Protein AF-A0A133ZJ69-F1 (afdb_monomer_lite)

Foldseek 3Di:
DDPVLLVVLLVVCVVQPDPVLEDAPVRCVVVVFAAEEEFEDSVCCCCRPVVAVSCCCAVFVFHYHYDSDPDVPPVCLVVRLLSRLQDLSHQAYEYADELVLLQALSSLLSLLSQQACNSCVNVDPQVCPPCSGHFYHYADAYPVPPDPPPCLDQAANCQLPDPDDPSSVVSNVSSVVSQVRCCVVVLDPCVLQPPVCPPDPDPPGHNDGSNSSNRSVVSNVVSSVDDPDHDDDPVVNVVSSVVCCVRRNSSSGDDNPPPPPDDDDDDDDDDDDDDDDDDDDDDDDDDDDDDDDDDDDDDDDPDAWWWKAALNDIDTGNDLLVLQVVLQVSLCVVPVCLLVLLVQQVQKDFPVVWPPACPCPIVVNQRVPWDWDQRPNTIMIGGDNGDSLSSLVSSCSSCVSSVHQQQSMGIQNHGSVPDDPVCVVVRSVVDPPPPDD

Radius of gyration: 27.36 Å; chains: 1; bounding box: 77×49×80 Å

InterPro domains:
  IPR000157 Toll/interleukin-1 receptor homology (TIR) domain [PF13676] (36-116)
  IPR000157 Toll/interleukin-1 receptor homology (TIR) domain [PS50104] (32-186)
  IPR035897 Toll/interleukin-1 receptor homology (TIR) domain superfamily [G3DSA:3.40.50.10140] (2-158)
  IPR035897 Toll/interleukin-1 receptor homology (TIR) domain superfamily [SSF52200] (32-115)

Sequence (437 aa):
MTDEQKIERRKWLDENFKDNMICNNKKSKEDGTHYVFISYKSDDWEKALKDIVYPLVKDYGLNVYFDREFEDRNDNWVNQFTDNMNEPLCKGVVAFYSKKYTKSYATVMELMYSQTEEASCTYRDDSDKNLNGLPVVFINWDDGSKNVKDYDGKNDTGLGKAYGNGNSAIEKKCFEEYFDQLVERGILKKNIWNNKNNESIPSNKPLLDVAHCKEIANSIKQYKQVNDKEYDGERTLKYIRNSIEDAFGPSVFSQVEEKKTGTGVDTNNTKTTIIKEENNIAQSGVEKIEGMSTKNIEAQNNNQGYTYTIFGKEYNTAVQADFMYDAFEALTNKNPEYARMSTAAKCVSKADDVTDANTKNAKPSYFRACKSFNINGEEYLVGTSYSIYSKLVEIRNMFKACNEDANEFKVNGELLGNINSANWESIINKKFSRNKI

Organism: NCBI:txid467210

Secondary structure (DSSP, 8-state):
--HHHHHHHHHHHHHH--GGGB--HHHHHHH---EEEEE--GGGHIIIIIIIIHHHHHHH-B-EE-----SS--TTHHHHHHHHHHSTTEEEEEEEE-TTGGG-HHHHHHHHHHTSTTTTTT---TT-TT--SS-EEEEE-----SSS----S--B--TT---SSSHHHHHHHHHHHHHHHHHHTTSS-TTSS-----S---TTS-SSBHHHHHHHHHHHHHHTT---PBP-SHHHHHHHHHHHHHHH-GGGBPPP------------------------------------------S------EEEEETTEEEEES-TTHHHHHHHHHHHHH-TTHHHHHTTSTTEEEGGG-BSTTSTT-BSGGGGSEEEEEETTEEEEEE--S-HHHHHHHHHHHHHHTT--GGGEEETTEEGGG--TTTHHHHHT--------

pLDDT: mean 73.3, std 22.45, range [20.11, 98.19]

Structure (mmCIF, N/CA/C/O backbone):
data_AF-A0A133ZJ69-F1
#
_entry.id   AF-A0A133ZJ69-F1
#
loop_
_atom_site.group_PDB
_atom_site.id
_atom_site.type_symbol
_atom_site.label_atom_id
_atom_site.label_alt_id
_atom_site.label_comp_id
_atom_site.label_asym_id
_atom_site.label_entity_id
_atom_site.label_seq_id
_atom_site.pdbx_PDB_ins_code
_atom_site.Cartn_x
_atom_site.Cartn_y
_atom_site.Cartn_z
_atom_site.occupancy
_atom_site.B_iso_or_equiv
_atom_site.auth_seq_id
_atom_site.auth_comp_id
_atom_site.auth_asym_id
_atom_site.auth_atom_id
_atom_site.pdbx_PDB_model_num
ATOM 1 N N . MET A 1 1 ? 6.340 -1.333 -25.699 1.00 71.31 1 MET A N 1
ATOM 2 C CA . MET A 1 1 ? 5.074 -0.885 -26.300 1.00 71.31 1 MET A CA 1
ATOM 3 C C . MET A 1 1 ? 5.425 -0.048 -27.511 1.00 71.31 1 MET A C 1
ATOM 5 O O . MET A 1 1 ? 6.315 0.789 -27.394 1.00 71.31 1 MET A O 1
ATOM 9 N N . THR A 1 2 ? 4.814 -0.316 -28.660 1.00 80.31 2 THR A N 1
ATOM 10 C CA . THR A 1 2 ? 5.008 0.485 -29.880 1.00 80.31 2 THR A CA 1
ATOM 11 C C . THR A 1 2 ? 4.243 1.809 -29.786 1.00 80.31 2 THR A C 1
ATOM 13 O O . THR A 1 2 ? 3.349 1.950 -28.949 1.00 80.31 2 THR A O 1
ATOM 16 N N . ASP A 1 3 ? 4.562 2.785 -30.638 1.00 81.81 3 ASP A N 1
ATOM 17 C CA . ASP A 1 3 ? 3.831 4.062 -30.659 1.00 81.81 3 ASP A CA 1
ATOM 18 C C . ASP A 1 3 ? 2.366 3.883 -31.079 1.00 81.81 3 ASP A C 1
ATOM 20 O O . ASP A 1 3 ? 1.476 4.524 -30.525 1.00 81.81 3 ASP A O 1
ATOM 24 N N . GLU A 1 4 ? 2.092 2.930 -31.972 1.00 84.38 4 GLU A N 1
ATOM 25 C CA . GLU A 1 4 ? 0.731 2.523 -32.343 1.00 84.38 4 GLU A CA 1
ATOM 26 C C . GLU A 1 4 ? -0.055 2.019 -31.124 1.00 84.38 4 GLU A C 1
ATOM 28 O O . GLU A 1 4 ? -1.163 2.489 -30.865 1.00 84.38 4 GLU A O 1
ATOM 33 N N . GLN A 1 5 ? 0.551 1.144 -30.312 1.00 83.75 5 GLN A N 1
ATOM 34 C CA . GLN A 1 5 ? -0.062 0.642 -29.079 1.00 83.75 5 GLN A CA 1
ATOM 35 C C . GLN A 1 5 ? -0.291 1.758 -28.046 1.00 83.75 5 GLN A C 1
ATOM 37 O O . GLN A 1 5 ? -1.293 1.732 -27.333 1.00 83.75 5 GLN A O 1
ATOM 42 N N . LYS A 1 6 ? 0.604 2.757 -27.956 1.00 83.19 6 LYS A N 1
ATOM 43 C CA . LYS A 1 6 ? 0.403 3.932 -27.084 1.00 83.19 6 LYS A CA 1
ATOM 44 C C . LYS A 1 6 ? -0.816 4.750 -27.518 1.00 83.19 6 LYS A C 1
ATOM 46 O O . LYS A 1 6 ? -1.600 5.163 -26.664 1.00 83.19 6 LYS A O 1
ATOM 51 N N . ILE A 1 7 ? -0.967 4.987 -28.823 1.00 86.81 7 ILE A N 1
ATOM 52 C CA . ILE A 1 7 ? -2.089 5.747 -29.394 1.00 86.81 7 ILE A CA 1
ATOM 53 C C . ILE A 1 7 ? -3.406 5.002 -29.167 1.00 86.81 7 ILE A C 1
ATOM 55 O O . ILE A 1 7 ? -4.369 5.600 -28.687 1.00 86.81 7 ILE A O 1
ATOM 59 N N . GLU A 1 8 ? -3.441 3.703 -29.470 1.00 89.19 8 GLU A N 1
ATOM 60 C CA . GLU A 1 8 ? -4.621 2.857 -29.270 1.00 89.19 8 GLU A CA 1
ATOM 61 C C . GLU A 1 8 ? -5.064 2.856 -27.808 1.00 89.19 8 GLU A C 1
ATOM 63 O O . GLU A 1 8 ? -6.226 3.130 -27.503 1.00 89.19 8 GLU A O 1
ATOM 68 N N . ARG A 1 9 ? -4.118 2.629 -26.896 1.00 86.75 9 ARG A N 1
ATOM 69 C CA . ARG A 1 9 ? -4.362 2.668 -25.459 1.00 86.75 9 ARG A CA 1
ATOM 70 C C . ARG A 1 9 ? -4.926 4.006 -25.002 1.00 86.75 9 ARG A C 1
ATOM 72 O O . ARG A 1 9 ? -5.900 4.020 -24.255 1.00 86.75 9 ARG A O 1
ATOM 79 N N . ARG A 1 10 ? -4.326 5.126 -25.427 1.00 86.50 10 ARG A N 1
ATOM 80 C CA . ARG A 1 10 ? -4.781 6.475 -25.052 1.00 86.50 10 ARG A CA 1
ATOM 81 C C . ARG A 1 10 ? -6.219 6.701 -25.510 1.00 86.50 10 ARG A C 1
ATOM 83 O O . ARG A 1 10 ? -7.066 7.048 -24.696 1.00 86.50 10 ARG A O 1
ATOM 90 N N . LYS A 1 11 ? -6.504 6.397 -26.779 1.00 88.75 11 LYS A N 1
ATOM 91 C CA . LYS A 1 11 ? -7.851 6.498 -27.346 1.00 88.75 11 LYS A CA 1
ATOM 92 C C . LYS A 1 11 ? -8.859 5.648 -26.567 1.00 88.75 11 LYS A C 1
ATOM 94 O O . LYS A 1 11 ? -9.922 6.140 -26.207 1.00 88.75 11 LYS A O 1
ATOM 99 N N . TRP A 1 12 ? -8.515 4.396 -26.269 1.00 91.38 12 TRP A N 1
ATOM 100 C CA . TRP A 1 12 ? -9.399 3.507 -25.520 1.00 91.38 12 TRP A CA 1
ATOM 101 C C . TRP A 1 12 ? -9.659 4.021 -24.095 1.00 91.38 12 TRP A C 1
ATOM 103 O O . TRP A 1 12 ? -10.801 3.990 -23.637 1.00 91.38 12 TRP A O 1
ATOM 113 N N . LEU A 1 13 ? -8.635 4.535 -23.402 1.00 88.06 13 LEU A N 1
ATOM 114 C CA . LEU A 1 13 ? -8.793 5.136 -22.074 1.00 88.06 13 LEU A CA 1
ATOM 115 C C . LEU A 1 13 ? -9.716 6.356 -22.109 1.00 88.06 13 LEU A C 1
ATOM 117 O O . LEU A 1 13 ? -10.605 6.443 -21.271 1.00 88.06 13 LEU A O 1
ATOM 121 N N . ASP A 1 14 ? -9.559 7.249 -23.084 1.00 85.81 14 ASP A N 1
ATOM 122 C CA . ASP A 1 14 ? -10.390 8.454 -23.201 1.00 85.81 14 ASP A CA 1
ATOM 123 C C . ASP A 1 14 ? -11.859 8.129 -23.523 1.00 85.81 14 ASP A C 1
ATOM 125 O O . ASP A 1 14 ? -12.771 8.815 -23.062 1.00 85.81 14 ASP A O 1
ATOM 129 N N . GLU A 1 15 ? -12.108 7.048 -24.267 1.00 89.06 15 GLU A N 1
ATOM 130 C CA . GLU A 1 15 ? -13.459 6.575 -24.590 1.00 89.06 15 GLU A CA 1
ATOM 131 C C . GLU A 1 15 ? -14.155 5.868 -23.410 1.00 89.06 15 GLU A C 1
ATOM 133 O O . GLU A 1 15 ? -15.383 5.920 -23.302 1.00 89.06 15 GLU A O 1
ATOM 138 N N . ASN A 1 16 ? -13.399 5.197 -22.531 1.00 87.81 16 ASN A N 1
ATOM 139 C CA . ASN A 1 16 ? -13.960 4.289 -21.520 1.00 87.81 16 ASN A CA 1
ATOM 140 C C . ASN A 1 16 ? -13.832 4.806 -20.080 1.00 87.81 16 ASN A C 1
ATOM 142 O O . ASN A 1 16 ? -14.749 4.602 -19.282 1.00 87.81 16 ASN A O 1
ATOM 146 N N . PHE A 1 17 ? -12.742 5.491 -19.739 1.00 83.38 17 PHE A N 1
ATOM 147 C CA . PHE A 1 17 ? -12.509 6.075 -18.421 1.00 83.38 17 PHE A CA 1
ATOM 148 C C . PHE A 1 17 ? -12.761 7.579 -18.445 1.00 83.38 17 PHE A C 1
ATOM 150 O O . PHE A 1 17 ? -11.924 8.378 -18.864 1.00 83.38 17 PHE A O 1
ATOM 157 N N . LYS A 1 18 ? -13.920 7.974 -17.920 1.00 80.00 18 LYS A N 1
ATOM 158 C CA . LYS A 1 18 ? -14.197 9.382 -17.632 1.00 80.00 18 LYS A CA 1
ATOM 159 C C . LYS A 1 18 ? -13.309 9.857 -16.482 1.00 80.00 18 LYS A C 1
ATOM 161 O O . LYS A 1 18 ? -12.987 9.079 -15.586 1.00 80.00 18 LYS A O 1
ATOM 166 N N . ASP A 1 19 ? -12.985 11.145 -16.444 1.00 71.06 19 ASP A N 1
ATOM 167 C CA . ASP A 1 19 ? -12.109 11.710 -15.403 1.00 71.06 19 ASP A CA 1
ATOM 168 C C . ASP A 1 19 ? -12.667 11.520 -13.984 1.00 71.06 19 ASP A C 1
ATOM 170 O O . ASP A 1 19 ? -11.925 11.363 -13.018 1.00 71.06 19 ASP A O 1
ATOM 174 N N . ASN A 1 20 ? -13.992 11.440 -13.843 1.00 69.19 20 ASN A N 1
ATOM 175 C CA . ASN A 1 20 ? -14.638 11.143 -12.569 1.00 69.19 20 ASN A CA 1
ATOM 176 C C . ASN A 1 20 ? -14.576 9.656 -12.160 1.00 69.19 20 ASN A C 1
ATOM 178 O O . ASN A 1 20 ? -14.962 9.345 -11.038 1.00 69.19 20 ASN A O 1
ATOM 182 N N . MET A 1 21 ? -14.074 8.753 -13.005 1.00 77.31 21 MET A N 1
ATOM 183 C CA . MET A 1 21 ? -13.880 7.327 -12.694 1.00 77.31 21 MET A CA 1
ATOM 184 C C . MET A 1 21 ? -12.461 7.011 -12.211 1.00 77.31 21 MET A C 1
ATOM 186 O O . MET A 1 21 ? -12.220 5.927 -11.689 1.00 77.31 21 MET A O 1
ATOM 190 N N . ILE A 1 22 ? -11.525 7.950 -12.375 1.00 80.31 22 ILE A N 1
ATOM 191 C CA . ILE A 1 22 ? -10.143 7.812 -11.919 1.00 80.31 22 ILE A CA 1
ATOM 192 C C . ILE A 1 22 ? -9.955 8.741 -10.718 1.00 80.31 22 ILE A C 1
ATOM 194 O O . ILE A 1 22 ? -10.280 9.930 -10.756 1.00 80.31 22 ILE A O 1
ATOM 198 N N . CYS A 1 23 ? -9.511 8.174 -9.607 1.00 78.19 23 CYS A N 1
ATOM 199 C CA . CYS A 1 23 ? -9.094 8.905 -8.423 1.00 78.19 23 CYS A CA 1
ATOM 200 C C . CYS A 1 23 ? -7.720 9.516 -8.668 1.00 78.19 23 CYS A C 1
ATOM 202 O O . CYS A 1 23 ? -6.916 8.973 -9.415 1.00 78.19 23 CYS A O 1
ATOM 204 N N . ASN A 1 24 ? -7.451 10.646 -8.031 1.00 72.44 24 ASN A N 1
ATOM 205 C CA . ASN A 1 24 ? -6.123 11.229 -7.911 1.00 72.44 24 ASN A CA 1
ATOM 206 C C . ASN A 1 24 ? -6.068 11.997 -6.595 1.00 72.44 24 ASN A C 1
ATOM 208 O O . ASN A 1 24 ? -7.112 12.309 -6.021 1.00 72.44 24 ASN A O 1
ATOM 212 N N . ASN A 1 25 ? -4.858 12.320 -6.145 1.00 59.50 25 ASN A N 1
ATOM 213 C CA . ASN A 1 25 ? -4.630 13.043 -4.898 1.00 59.50 25 ASN A CA 1
ATOM 214 C C . ASN A 1 25 ? -5.598 14.235 -4.701 1.00 59.50 25 ASN A C 1
ATOM 216 O O . ASN A 1 25 ? -6.257 14.344 -3.668 1.00 59.50 25 ASN A O 1
ATOM 220 N N . LYS A 1 26 ? -5.767 15.088 -5.720 1.00 67.19 26 LYS A N 1
ATOM 221 C CA . LYS A 1 26 ? -6.624 16.277 -5.629 1.00 67.19 26 LYS A CA 1
ATOM 222 C C . LYS A 1 26 ? -8.107 15.925 -5.469 1.00 67.19 26 LYS A C 1
ATOM 224 O O . LYS A 1 26 ? -8.748 16.401 -4.541 1.00 67.19 26 LYS A O 1
ATOM 229 N N . LYS A 1 27 ? -8.643 15.088 -6.355 1.00 67.31 27 LYS A N 1
ATOM 230 C CA . LYS A 1 27 ? -10.061 14.713 -6.368 1.00 67.31 27 LYS A CA 1
ATOM 231 C C . LYS A 1 27 ? -10.445 13.926 -5.118 1.00 67.31 27 LYS A C 1
ATOM 233 O O . LYS A 1 27 ? -11.431 14.262 -4.474 1.00 67.31 27 LYS A O 1
ATOM 238 N N . SER A 1 28 ? -9.632 12.940 -4.741 1.00 68.62 28 SER A N 1
ATOM 239 C CA . SER A 1 28 ? -9.894 12.123 -3.557 1.00 68.62 28 SER A CA 1
ATOM 240 C C . SER A 1 28 ? -9.911 12.983 -2.290 1.00 68.62 28 SER A C 1
ATOM 242 O O . SER A 1 28 ? -10.743 12.771 -1.418 1.00 68.62 28 SER A O 1
ATOM 244 N N . LYS A 1 29 ? -9.044 14.002 -2.182 1.00 64.75 29 LYS A N 1
ATOM 245 C CA . LYS A 1 29 ? -9.084 14.964 -1.065 1.00 64.75 29 LYS A CA 1
ATOM 246 C C . LYS A 1 29 ? -10.367 15.790 -1.016 1.00 64.75 29 LYS A C 1
ATOM 248 O O . LYS A 1 29 ? -10.805 16.141 0.075 1.00 64.75 29 LYS A O 1
ATOM 253 N N . GLU A 1 30 ? -10.932 16.130 -2.171 1.00 74.94 30 GLU A N 1
ATOM 254 C CA . GLU A 1 30 ? -12.151 16.937 -2.268 1.00 74.94 30 GLU A CA 1
ATOM 255 C C . GLU A 1 30 ? -13.400 16.139 -1.864 1.00 74.94 30 GLU A C 1
ATOM 257 O O . GLU A 1 30 ? -14.273 16.685 -1.191 1.00 74.94 30 GLU A O 1
ATOM 262 N N . ASP A 1 31 ? -13.480 14.857 -2.232 1.00 77.50 31 ASP A N 1
ATOM 263 C CA . ASP A 1 31 ? -14.663 14.013 -1.999 1.00 77.50 31 ASP A CA 1
ATOM 264 C C . ASP A 1 31 ? -14.495 12.960 -0.881 1.00 77.50 31 ASP A C 1
ATOM 266 O O . ASP A 1 31 ? -15.467 12.318 -0.483 1.00 77.50 31 ASP A O 1
ATOM 270 N N . GLY A 1 32 ? -13.288 12.811 -0.329 1.00 79.81 32 GLY A N 1
ATOM 271 C CA . GLY A 1 32 ? -12.958 11.839 0.717 1.00 79.81 32 GLY A CA 1
ATOM 272 C C . GLY A 1 32 ? -12.901 10.387 0.230 1.00 79.81 32 GLY A C 1
ATOM 273 O O . GLY A 1 32 ? -12.933 9.469 1.052 1.00 79.81 32 GLY A O 1
ATOM 274 N N . THR A 1 33 ? -12.839 10.152 -1.083 1.00 84.19 33 THR A N 1
ATOM 275 C CA . THR A 1 33 ? -12.953 8.809 -1.664 1.00 84.19 33 THR A CA 1
ATOM 276 C C . THR A 1 33 ? -11.700 7.977 -1.424 1.00 84.19 33 THR A C 1
ATOM 278 O O . THR A 1 33 ? -10.605 8.320 -1.869 1.00 84.19 33 THR A O 1
ATOM 281 N N . HIS A 1 34 ? -11.872 6.825 -0.776 1.00 88.75 34 HIS A N 1
ATOM 282 C CA . HIS A 1 34 ? -10.833 5.806 -0.670 1.00 88.75 34 HIS A CA 1
ATOM 283 C C . HIS A 1 34 ? -10.638 5.086 -2.011 1.00 88.75 34 HIS A C 1
ATOM 285 O O . HIS A 1 34 ? -11.616 4.734 -2.670 1.00 88.75 34 HIS A O 1
ATOM 291 N N . TYR A 1 35 ? -9.389 4.837 -2.403 1.00 91.88 35 TYR A N 1
ATOM 292 C CA . TYR A 1 35 ? -9.035 4.234 -3.692 1.00 91.88 35 TYR A CA 1
ATOM 293 C C . TYR A 1 35 ? -7.842 3.284 -3.580 1.00 91.88 35 TYR A C 1
ATOM 295 O O . TYR A 1 35 ? -7.157 3.248 -2.561 1.00 91.88 35 TYR A O 1
ATOM 303 N N . VAL A 1 36 ? -7.571 2.526 -4.643 1.00 92.62 36 VAL A N 1
ATOM 304 C CA . VAL A 1 36 ? -6.375 1.676 -4.766 1.00 92.62 36 VAL A CA 1
ATOM 305 C C . VAL A 1 36 ? -5.455 2.168 -5.880 1.00 92.62 36 VAL A C 1
ATOM 307 O O . VAL A 1 36 ? -5.922 2.662 -6.908 1.00 92.62 36 VAL A O 1
ATOM 310 N N . PHE A 1 37 ? -4.145 2.015 -5.700 1.00 94.38 37 PHE A N 1
ATOM 311 C CA . PHE A 1 37 ? -3.159 2.268 -6.748 1.00 94.38 37 PHE A CA 1
ATOM 312 C C . PHE A 1 37 ? -3.017 1.030 -7.638 1.00 94.38 37 PHE A C 1
ATOM 314 O O . PHE A 1 37 ? -2.782 -0.073 -7.143 1.00 94.38 37 PHE A O 1
ATOM 321 N N . ILE A 1 38 ? -3.116 1.192 -8.954 1.00 95.62 38 ILE A N 1
ATOM 322 C CA . ILE A 1 38 ? -2.943 0.098 -9.909 1.00 95.62 38 ILE A CA 1
ATOM 323 C C . ILE A 1 38 ? -1.535 0.142 -10.511 1.00 95.62 38 ILE A C 1
ATOM 325 O O . ILE A 1 38 ? -1.205 1.050 -11.273 1.00 95.62 38 ILE A O 1
ATOM 329 N N . SER A 1 39 ? -0.731 -0.884 -10.229 1.00 95.38 39 SER A N 1
ATOM 330 C CA . SER A 1 39 ? 0.611 -1.058 -10.797 1.00 95.38 39 SER A CA 1
ATOM 331 C C . SER A 1 39 ? 0.602 -2.192 -11.825 1.00 95.38 39 SER A C 1
ATOM 333 O O . SER A 1 39 ? 0.177 -3.313 -11.533 1.00 95.38 39 SER A O 1
ATOM 335 N N . TYR A 1 40 ? 1.062 -1.919 -13.047 1.00 92.94 40 TYR A N 1
ATOM 336 C CA . TYR A 1 40 ? 1.063 -2.871 -14.164 1.00 92.94 40 TYR A CA 1
ATOM 337 C C . TYR A 1 40 ? 2.162 -2.545 -15.170 1.00 92.94 40 TYR A C 1
ATOM 339 O O . TYR A 1 40 ? 2.595 -1.401 -15.312 1.00 92.94 40 TYR A O 1
ATOM 347 N N . LYS A 1 41 ? 2.588 -3.551 -15.941 1.00 90.81 41 LYS A N 1
ATOM 348 C CA . LYS A 1 41 ? 3.471 -3.299 -17.077 1.00 90.81 41 LYS A CA 1
ATOM 349 C C . LYS A 1 41 ? 2.667 -2.682 -18.216 1.00 90.81 41 LYS A C 1
ATOM 351 O O . LYS A 1 41 ? 1.683 -3.257 -18.661 1.00 90.81 41 LYS A O 1
ATOM 356 N N . SER A 1 42 ? 3.154 -1.574 -18.765 1.00 87.25 42 SER A N 1
ATOM 357 C CA . SER A 1 42 ? 2.509 -0.864 -19.880 1.00 87.25 42 SER A CA 1
ATOM 358 C C . SER A 1 42 ? 2.216 -1.721 -21.124 1.00 87.25 42 SER A C 1
ATOM 360 O O . SER A 1 42 ? 1.245 -1.458 -21.823 1.00 87.25 42 SER A O 1
ATOM 362 N N . ASP A 1 43 ? 3.004 -2.771 -21.380 1.00 86.94 43 ASP A N 1
ATOM 363 C CA . ASP A 1 43 ? 2.770 -3.715 -22.488 1.00 86.94 43 ASP A CA 1
ATOM 364 C C . ASP A 1 43 ? 1.571 -4.648 -22.251 1.00 86.94 43 ASP A C 1
ATOM 366 O O . ASP A 1 43 ? 1.132 -5.312 -23.184 1.00 86.94 43 ASP A O 1
ATOM 370 N N . ASP A 1 44 ? 1.074 -4.727 -21.016 1.00 88.56 44 ASP A N 1
ATOM 371 C CA . ASP A 1 44 ? -0.032 -5.593 -20.602 1.00 88.56 44 ASP A CA 1
ATOM 372 C C . ASP A 1 44 ? -1.325 -4.786 -20.352 1.00 88.56 44 ASP A C 1
ATOM 374 O O . ASP A 1 44 ? -2.237 -5.254 -19.670 1.00 88.56 44 ASP A O 1
ATOM 378 N N . TRP A 1 45 ? -1.412 -3.557 -20.880 1.00 90.00 45 TRP A N 1
ATOM 379 C CA . TRP A 1 45 ? -2.504 -2.623 -20.586 1.00 90.00 45 TRP A CA 1
ATOM 380 C C . TRP A 1 45 ? -3.892 -3.148 -20.970 1.00 90.00 45 TRP A C 1
ATOM 382 O O . TRP A 1 45 ? -4.842 -2.857 -20.253 1.00 90.00 45 TRP A O 1
ATOM 392 N N . GLU A 1 46 ? -4.032 -3.914 -22.057 1.00 90.38 46 GLU A N 1
ATOM 393 C CA . GLU A 1 46 ? -5.332 -4.471 -22.458 1.00 90.38 46 GLU A CA 1
ATOM 394 C C . GLU A 1 46 ? -5.861 -5.404 -21.369 1.00 90.38 46 GLU A C 1
ATOM 396 O O . GLU A 1 46 ? -6.934 -5.192 -20.811 1.00 90.38 46 GLU A O 1
ATOM 401 N N . LYS A 1 47 ? -5.052 -6.383 -20.967 1.00 87.75 47 LYS A N 1
ATOM 402 C CA . LYS A 1 47 ? -5.462 -7.345 -19.945 1.00 87.75 47 LYS A CA 1
ATOM 403 C C . LYS A 1 47 ? -5.634 -6.689 -18.573 1.00 87.75 47 LYS A C 1
ATOM 405 O O . LYS A 1 47 ? -6.601 -6.971 -17.874 1.00 87.75 47 LYS A O 1
ATOM 410 N N . ALA A 1 48 ? -4.716 -5.801 -18.183 1.00 90.69 48 ALA A N 1
ATOM 411 C CA . ALA A 1 48 ? -4.795 -5.108 -16.900 1.00 90.69 48 ALA A CA 1
ATOM 412 C C . ALA A 1 48 ? -6.002 -4.158 -16.846 1.00 90.69 48 ALA A C 1
ATOM 414 O O . ALA A 1 48 ? -6.854 -4.275 -15.970 1.00 90.69 48 ALA A O 1
ATOM 415 N N . LEU A 1 49 ? -6.091 -3.215 -17.787 1.00 91.81 49 LEU A N 1
ATOM 416 C CA . LEU A 1 49 ? -7.052 -2.117 -17.720 1.00 91.81 49 LEU A CA 1
ATOM 417 C C . LEU A 1 49 ? -8.394 -2.474 -18.344 1.00 91.81 49 LEU A C 1
ATOM 419 O O . LEU A 1 49 ? -9.424 -2.231 -17.725 1.00 91.81 49 LEU A O 1
ATOM 423 N N . LYS A 1 50 ? -8.396 -3.027 -19.559 1.00 90.81 50 LYS A N 1
ATOM 424 C CA . LYS A 1 50 ? -9.625 -3.284 -20.319 1.00 90.81 50 LYS A CA 1
ATOM 425 C C . LYS A 1 50 ? -10.354 -4.527 -19.827 1.00 90.81 50 LYS A C 1
ATOM 427 O O . LYS A 1 50 ? -11.563 -4.454 -19.627 1.00 90.81 50 LYS A O 1
ATOM 432 N N . ASP A 1 51 ? -9.640 -5.620 -19.576 1.00 88.81 51 ASP A N 1
ATOM 433 C CA . ASP A 1 51 ? -10.284 -6.888 -19.209 1.00 88.81 51 ASP A CA 1
ATOM 434 C C . ASP A 1 51 ? -10.566 -7.016 -17.703 1.00 88.81 51 ASP A C 1
ATOM 436 O O . ASP A 1 51 ? -11.441 -7.790 -17.318 1.00 88.81 51 ASP A O 1
ATOM 440 N N . ILE A 1 52 ? -9.840 -6.286 -16.842 1.00 90.12 52 ILE A N 1
ATOM 441 C CA . ILE A 1 52 ? -9.929 -6.456 -15.380 1.00 90.12 52 ILE A CA 1
ATOM 442 C C . ILE A 1 52 ? -10.320 -5.165 -14.655 1.00 90.12 52 ILE A C 1
ATOM 444 O O . ILE A 1 52 ? -11.374 -5.128 -14.020 1.00 90.12 52 ILE A O 1
ATOM 448 N N . VAL A 1 53 ? -9.512 -4.099 -14.724 1.00 93.00 53 VAL A N 1
ATOM 449 C CA . VAL A 1 53 ? -9.791 -2.867 -13.954 1.00 93.00 53 VAL A CA 1
ATOM 450 C C . VAL A 1 53 ? -11.100 -2.221 -14.394 1.00 93.00 53 VAL A C 1
ATOM 452 O O . VAL A 1 53 ? -11.903 -1.851 -13.546 1.00 93.00 53 VAL A O 1
ATOM 455 N N . TYR A 1 54 ? -11.351 -2.097 -15.696 1.00 93.06 54 TYR A N 1
ATOM 456 C CA . TYR A 1 54 ? -12.548 -1.430 -16.197 1.00 93.06 54 TYR A CA 1
ATOM 457 C C . TYR A 1 54 ? -13.847 -2.133 -15.772 1.00 93.06 54 TYR A C 1
ATOM 459 O O . TYR A 1 54 ? -14.715 -1.444 -15.234 1.00 93.06 54 TYR A O 1
ATOM 467 N N . PRO A 1 55 ? -13.991 -3.470 -15.891 1.00 91.69 55 PRO A N 1
ATOM 468 C CA . PRO A 1 55 ? -15.116 -4.186 -15.290 1.00 91.69 55 PRO A CA 1
ATOM 469 C C . PRO A 1 55 ? -15.230 -3.999 -13.771 1.00 91.69 55 PRO A C 1
ATOM 471 O O . PRO A 1 55 ? -16.327 -3.778 -13.270 1.00 91.69 55 PRO A O 1
ATOM 474 N N . LEU A 1 56 ? -14.122 -4.014 -13.017 1.00 91.50 56 LEU A N 1
ATOM 475 C CA . LEU A 1 56 ? -14.158 -3.771 -11.565 1.00 91.50 56 LEU A CA 1
ATOM 476 C C . LEU A 1 56 ? -14.662 -2.364 -11.217 1.00 91.50 56 LEU A C 1
ATOM 478 O O . LEU A 1 56 ? -15.443 -2.195 -10.283 1.00 91.50 56 LEU A O 1
ATOM 482 N N . VAL A 1 57 ? -14.248 -1.356 -11.978 1.00 92.44 57 VAL A N 1
ATOM 483 C CA . VAL A 1 57 ? -14.694 0.031 -11.802 1.00 92.44 57 VAL A CA 1
ATOM 484 C C . VAL A 1 57 ? -16.168 0.164 -12.185 1.00 92.44 57 VAL A C 1
ATOM 486 O O . VAL A 1 57 ? -16.959 0.729 -11.437 1.00 92.44 57 VAL A O 1
ATOM 489 N N . LYS A 1 58 ? -16.559 -0.382 -13.339 1.00 90.31 58 LYS A N 1
ATOM 490 C CA . LYS A 1 58 ? -17.899 -0.220 -13.911 1.00 90.31 58 LYS A CA 1
ATOM 491 C C . LYS A 1 58 ? -18.972 -1.025 -13.181 1.00 90.31 58 LYS A C 1
ATOM 493 O O . LYS A 1 58 ? -20.047 -0.494 -12.921 1.00 90.31 58 LYS A O 1
ATOM 498 N N . ASP A 1 59 ? -18.690 -2.290 -12.889 1.00 89.56 59 ASP A N 1
ATOM 499 C CA . ASP A 1 59 ? -19.693 -3.247 -12.415 1.00 89.56 59 ASP A CA 1
ATOM 500 C C . ASP A 1 59 ? -19.663 -3.407 -10.889 1.00 89.56 59 ASP A C 1
ATOM 502 O O . ASP A 1 59 ? -20.668 -3.793 -10.295 1.00 89.56 59 ASP A O 1
ATOM 506 N N . TYR A 1 60 ? -18.533 -3.088 -10.246 1.00 88.94 60 TYR A N 1
ATOM 507 C CA . TYR A 1 60 ? -18.363 -3.197 -8.792 1.00 88.94 60 TYR A CA 1
ATOM 508 C C . TYR A 1 60 ? -18.044 -1.866 -8.102 1.00 88.94 60 TYR A C 1
ATOM 510 O O . TYR A 1 60 ? -17.978 -1.836 -6.875 1.00 88.94 60 TYR A O 1
ATOM 518 N N . GLY A 1 61 ? -17.859 -0.777 -8.853 1.00 90.94 61 GLY A N 1
ATOM 519 C CA . GLY A 1 61 ? -17.629 0.555 -8.294 1.00 90.94 61 GLY A CA 1
ATOM 520 C C . GLY A 1 61 ? -16.225 0.766 -7.732 1.00 90.94 61 GLY A C 1
ATOM 521 O O . GLY A 1 61 ? -16.047 1.639 -6.891 1.00 90.94 61 GLY A O 1
ATOM 522 N N . LEU A 1 62 ? -15.229 -0.029 -8.137 1.00 93.25 62 LEU A N 1
ATOM 523 C CA . LEU A 1 62 ? -13.862 0.117 -7.627 1.00 93.25 62 LEU A CA 1
ATOM 524 C C . LEU A 1 62 ? -13.300 1.517 -7.923 1.00 93.25 62 LEU A C 1
ATOM 526 O O . LEU A 1 62 ? -13.254 1.948 -9.073 1.00 93.25 62 LEU A O 1
ATOM 530 N N . ASN A 1 63 ? -12.803 2.189 -6.891 1.00 92.94 63 ASN A N 1
ATOM 531 C CA . ASN A 1 63 ? -12.122 3.474 -6.990 1.00 92.94 63 ASN A CA 1
ATOM 532 C C . ASN A 1 63 ? -10.625 3.243 -7.225 1.00 92.94 63 ASN A C 1
ATOM 534 O O . ASN A 1 63 ? -9.951 2.610 -6.407 1.00 92.94 63 ASN A O 1
ATOM 538 N N . VAL A 1 64 ? -10.087 3.750 -8.336 1.00 93.19 64 VAL A N 1
ATOM 539 C CA . VAL A 1 64 ? -8.712 3.451 -8.767 1.00 93.19 64 VAL A CA 1
ATOM 540 C C . VAL A 1 64 ? -7.919 4.699 -9.112 1.00 93.19 64 VAL A C 1
ATOM 542 O O . VAL A 1 64 ? -8.446 5.619 -9.730 1.00 93.19 64 VAL A O 1
ATOM 545 N N . TYR A 1 65 ? -6.630 4.691 -8.787 1.00 92.19 65 TYR A N 1
ATOM 546 C CA . TYR A 1 65 ? -5.625 5.528 -9.435 1.00 92.19 65 TYR A CA 1
ATOM 547 C C . TYR A 1 65 ? -4.764 4.655 -10.352 1.00 92.19 65 TYR A C 1
ATOM 549 O O . TYR A 1 65 ? -4.313 3.580 -9.954 1.00 92.19 65 TYR A O 1
ATOM 557 N N . PHE A 1 66 ? -4.495 5.137 -11.561 1.00 89.38 66 PHE A N 1
ATOM 558 C CA . PHE A 1 66 ? -3.435 4.629 -12.425 1.00 89.38 66 PHE A CA 1
ATOM 559 C C . PHE A 1 66 ? -2.907 5.750 -13.306 1.00 89.38 66 PHE A C 1
ATOM 561 O O . PHE A 1 66 ? -3.651 6.664 -13.666 1.00 89.38 66 PHE A O 1
ATOM 568 N N . ASP A 1 67 ? -1.634 5.658 -13.676 1.00 78.25 67 ASP A N 1
ATOM 569 C CA . ASP A 1 67 ? -1.027 6.625 -14.582 1.00 78.25 67 ASP A CA 1
ATOM 570 C C . ASP A 1 67 ? -1.733 6.602 -15.956 1.00 78.25 67 ASP A C 1
ATOM 572 O O . ASP A 1 67 ? -2.056 5.532 -16.485 1.00 78.25 67 ASP A O 1
ATOM 576 N N . ARG A 1 68 ? -2.001 7.786 -16.520 1.00 73.75 68 ARG A N 1
ATOM 577 C CA . ARG A 1 68 ? -2.544 7.997 -17.878 1.00 73.75 68 ARG A CA 1
ATOM 578 C C . ARG A 1 68 ? -1.519 8.648 -18.810 1.00 73.75 68 ARG A C 1
ATOM 580 O O . ARG A 1 68 ? -1.681 8.570 -20.031 1.00 73.75 68 ARG A O 1
ATOM 587 N N . GLU A 1 69 ? -0.487 9.288 -18.263 1.00 64.12 69 GLU A N 1
ATOM 588 C CA . GLU A 1 69 ? 0.460 10.117 -19.002 1.00 64.12 69 GLU A CA 1
ATOM 589 C C . GLU A 1 69 ? 1.684 9.300 -19.412 1.00 64.12 69 GLU A C 1
ATOM 591 O O . GLU A 1 69 ? 2.700 9.228 -18.732 1.00 64.12 69 GLU A O 1
ATOM 596 N N . PHE A 1 70 ? 1.585 8.691 -20.595 1.00 58.31 70 PHE A N 1
ATOM 597 C CA . PHE A 1 70 ? 2.650 7.867 -21.178 1.00 58.31 70 PHE A CA 1
ATOM 598 C C . PHE A 1 70 ? 3.382 8.571 -22.316 1.00 58.31 70 PHE A C 1
ATOM 600 O O . PHE A 1 70 ? 3.686 7.950 -23.338 1.00 58.31 70 PHE A O 1
ATOM 607 N N . GLU A 1 71 ? 3.623 9.875 -22.180 1.00 50.78 71 GLU A N 1
ATOM 608 C CA . GLU A 1 71 ? 4.669 10.492 -22.992 1.00 50.78 71 GLU A CA 1
ATOM 609 C C . GLU A 1 71 ? 6.011 9.892 -22.574 1.00 50.78 71 GLU A C 1
ATOM 611 O O . GLU A 1 71 ? 6.207 9.558 -21.407 1.00 50.78 71 GLU A O 1
ATOM 616 N N . ASP A 1 72 ? 6.927 9.704 -23.525 1.00 48.41 72 ASP A N 1
ATOM 617 C CA . ASP A 1 72 ? 8.160 8.927 -23.326 1.00 48.41 72 ASP A CA 1
ATOM 618 C C . ASP A 1 72 ? 9.070 9.440 -22.192 1.00 48.41 72 ASP A C 1
ATOM 620 O O . ASP A 1 72 ? 10.073 8.799 -21.880 1.00 48.41 72 ASP A O 1
ATOM 624 N N . ARG A 1 73 ? 8.737 10.583 -21.579 1.00 54.16 73 ARG A N 1
ATOM 625 C CA . ARG A 1 73 ? 9.446 11.228 -20.476 1.00 54.16 73 ARG A CA 1
ATOM 626 C C . ARG A 1 73 ? 8.464 12.013 -19.603 1.00 54.16 73 ARG A C 1
ATOM 628 O O . ARG A 1 73 ? 8.294 13.215 -19.779 1.00 54.16 73 ARG A O 1
ATOM 635 N N . ASN A 1 74 ? 7.801 11.330 -18.674 1.00 54.03 74 ASN A N 1
ATOM 636 C CA . ASN A 1 74 ? 7.078 12.005 -17.602 1.00 54.03 74 ASN A CA 1
ATOM 637 C C . ASN A 1 74 ? 8.111 12.422 -16.545 1.00 54.03 74 ASN A C 1
ATOM 639 O O . ASN A 1 74 ? 8.477 11.633 -15.674 1.00 54.03 74 ASN A O 1
ATOM 643 N N . ASP A 1 75 ? 8.609 13.658 -16.658 1.00 56.38 75 ASP A N 1
ATOM 644 C CA . ASP A 1 75 ? 9.646 14.245 -15.792 1.00 56.38 75 ASP A CA 1
ATOM 645 C C . ASP A 1 75 ? 9.266 14.250 -14.295 1.00 56.38 75 ASP A C 1
ATOM 647 O O . ASP A 1 75 ? 10.085 14.587 -13.442 1.00 56.38 75 ASP A O 1
ATOM 651 N N . ASN A 1 76 ? 8.036 13.841 -13.967 1.00 69.06 76 ASN A N 1
ATOM 652 C CA . ASN A 1 76 ? 7.497 13.787 -12.623 1.00 69.06 76 ASN A CA 1
ATOM 653 C C . ASN A 1 76 ? 6.947 12.402 -12.223 1.00 69.06 76 ASN A C 1
ATOM 655 O O . ASN A 1 76 ? 6.339 12.315 -11.162 1.00 69.06 76 ASN A O 1
ATOM 659 N N . TRP A 1 77 ? 7.129 11.331 -13.017 1.00 81.81 77 TRP A N 1
ATOM 660 C CA . TRP A 1 77 ? 6.507 10.015 -12.747 1.00 81.81 77 TRP A CA 1
ATOM 661 C C . TRP A 1 77 ? 6.805 9.494 -11.335 1.00 81.81 77 TRP A C 1
ATOM 663 O O . TRP A 1 77 ? 5.881 9.056 -10.650 1.00 81.81 77 TRP A O 1
ATOM 673 N N . VAL A 1 78 ? 8.059 9.621 -10.871 1.00 82.69 78 VAL A N 1
ATOM 674 C CA . VAL A 1 78 ? 8.442 9.226 -9.505 1.00 82.69 78 VAL A CA 1
ATOM 675 C C . VAL A 1 78 ? 7.603 9.970 -8.473 1.00 82.69 78 VAL A C 1
ATOM 677 O O . VAL A 1 78 ? 6.905 9.337 -7.692 1.00 82.69 78 VAL A O 1
ATOM 680 N N . ASN A 1 79 ? 7.577 11.302 -8.535 1.00 83.25 79 ASN A N 1
ATOM 681 C CA . ASN A 1 79 ? 6.793 12.107 -7.600 1.00 83.25 79 ASN A CA 1
ATOM 682 C C . ASN A 1 79 ? 5.288 11.813 -7.713 1.00 83.25 79 ASN A C 1
ATOM 684 O O . ASN A 1 79 ? 4.592 11.755 -6.707 1.00 83.25 79 ASN A O 1
ATOM 688 N N . GLN A 1 80 ? 4.773 11.581 -8.926 1.00 83.12 80 GLN A N 1
ATOM 689 C CA . GLN A 1 80 ? 3.361 11.274 -9.138 1.00 83.12 80 GLN A CA 1
ATOM 690 C C . GLN A 1 80 ? 2.952 9.982 -8.429 1.00 83.12 80 GLN A C 1
ATOM 692 O O . GLN A 1 80 ? 1.962 9.991 -7.692 1.00 83.12 80 GLN A O 1
ATOM 697 N N . PHE A 1 81 ? 3.676 8.872 -8.617 1.00 87.94 81 PHE A N 1
ATOM 698 C CA . PHE A 1 81 ? 3.277 7.635 -7.948 1.00 87.94 81 PHE A CA 1
ATOM 699 C C . PHE A 1 81 ? 3.504 7.722 -6.437 1.00 87.94 81 PHE A C 1
ATOM 701 O O . PHE A 1 81 ? 2.666 7.223 -5.684 1.00 87.94 81 PHE A O 1
ATOM 708 N N . THR A 1 82 ? 4.571 8.392 -5.979 1.00 88.88 82 THR A N 1
ATOM 709 C CA . THR A 1 82 ? 4.831 8.538 -4.544 1.00 88.88 82 THR A CA 1
ATOM 710 C C . THR A 1 82 ? 3.759 9.378 -3.864 1.00 88.88 82 THR A C 1
ATOM 712 O O . THR A 1 82 ? 3.216 8.963 -2.844 1.00 88.88 82 THR A O 1
ATOM 715 N N . ASP A 1 83 ? 3.375 10.509 -4.459 1.00 85.94 83 ASP A N 1
ATOM 716 C CA . ASP A 1 83 ? 2.340 11.391 -3.920 1.00 85.94 83 ASP A CA 1
ATOM 717 C C . ASP A 1 83 ? 0.998 10.668 -3.835 1.00 85.94 83 ASP A C 1
ATOM 719 O O . ASP A 1 83 ? 0.315 10.763 -2.821 1.00 85.94 83 ASP A O 1
ATOM 723 N N . ASN A 1 84 ? 0.624 9.904 -4.866 1.00 86.94 84 ASN A N 1
ATOM 724 C CA . ASN A 1 84 ? -0.633 9.156 -4.847 1.00 86.94 84 ASN A CA 1
ATOM 725 C C . ASN A 1 84 ? -0.611 7.969 -3.874 1.00 86.94 84 ASN A C 1
ATOM 727 O O . ASN A 1 84 ? -1.678 7.599 -3.389 1.00 86.94 84 ASN A O 1
ATOM 731 N N . MET A 1 85 ? 0.546 7.369 -3.577 1.00 89.31 85 MET A N 1
ATOM 732 C CA . MET A 1 85 ? 0.654 6.312 -2.563 1.00 89.31 85 MET A CA 1
ATOM 733 C C . MET A 1 85 ? 0.701 6.861 -1.130 1.00 89.31 85 MET A C 1
ATOM 735 O O . MET A 1 85 ? 0.184 6.204 -0.235 1.00 89.31 85 MET A O 1
ATOM 739 N N . ASN A 1 86 ? 1.253 8.059 -0.914 1.00 86.25 86 ASN A N 1
ATOM 740 C CA . ASN A 1 86 ? 1.345 8.688 0.412 1.00 86.25 86 ASN A CA 1
ATOM 741 C C . ASN A 1 86 ? 0.002 9.196 0.946 1.00 86.25 86 ASN A C 1
ATOM 743 O O . ASN A 1 86 ? -0.152 9.419 2.151 1.00 86.25 86 ASN A O 1
ATOM 747 N N . GLU A 1 87 ? -0.979 9.400 0.067 1.00 83.25 87 GLU A N 1
ATOM 748 C CA . GLU A 1 87 ? -2.280 9.911 0.474 1.00 83.25 87 GLU A CA 1
ATOM 749 C C . GLU A 1 87 ? -3.027 8.947 1.411 1.00 83.25 87 GLU A C 1
ATOM 751 O O . GLU A 1 87 ? -3.181 7.775 1.068 1.00 83.25 87 GLU A O 1
ATOM 756 N N . PRO A 1 88 ? -3.615 9.430 2.530 1.00 80.69 88 PRO A N 1
ATOM 757 C CA . PRO A 1 88 ? -4.405 8.601 3.456 1.00 80.69 88 PRO A CA 1
ATOM 758 C C . PRO A 1 88 ? -5.569 7.843 2.824 1.00 80.69 88 PRO A C 1
ATOM 760 O O . PRO A 1 88 ? -6.104 6.881 3.389 1.00 80.69 88 PRO A O 1
ATOM 763 N N . LEU A 1 89 ? -6.013 8.329 1.671 1.00 84.94 89 LEU A N 1
ATOM 764 C CA . LEU A 1 89 ? -7.123 7.777 0.923 1.00 84.94 89 LEU A CA 1
ATOM 765 C C . LEU A 1 89 ? -6.685 6.627 0.004 1.00 84.94 89 LEU A C 1
ATOM 767 O O . LEU A 1 89 ? -7.539 5.834 -0.388 1.00 84.94 89 LEU A O 1
ATOM 771 N N . CYS A 1 90 ? -5.387 6.484 -0.284 1.00 88.62 90 CYS A N 1
ATOM 772 C CA . CYS A 1 90 ? -4.846 5.306 -0.951 1.00 88.62 90 CYS A CA 1
ATOM 773 C C . CYS A 1 90 ? -4.826 4.130 0.029 1.00 88.62 90 CYS A C 1
ATOM 775 O O . CYS A 1 90 ? -4.185 4.182 1.078 1.00 88.62 90 CYS A O 1
ATOM 777 N N . LYS A 1 91 ? -5.563 3.067 -0.298 1.00 86.69 91 LYS A N 1
ATOM 778 C CA . LYS A 1 91 ? -5.767 1.911 0.580 1.00 86.69 91 LYS A CA 1
ATOM 779 C C . LYS A 1 91 ? -4.843 0.729 0.335 1.00 86.69 91 LYS A C 1
ATOM 781 O O . LYS A 1 91 ? -4.772 -0.196 1.141 1.00 86.69 91 LYS A O 1
ATOM 786 N N . GLY A 1 92 ? -4.093 0.774 -0.753 1.00 89.12 92 GLY A N 1
ATOM 787 C CA . GLY A 1 92 ? -3.139 -0.262 -1.094 1.00 89.12 92 GLY A CA 1
ATOM 788 C C . GLY A 1 92 ? -2.856 -0.310 -2.582 1.00 89.12 92 GLY A C 1
ATOM 789 O O . GLY A 1 92 ? -3.309 0.541 -3.351 1.00 89.12 92 GLY A O 1
ATOM 790 N N . VAL A 1 93 ? -2.097 -1.327 -2.978 1.00 92.94 93 VAL A N 1
ATOM 791 C CA . VAL A 1 93 ? -1.676 -1.533 -4.363 1.00 92.94 93 VAL A CA 1
ATOM 792 C C . VAL A 1 93 ? -2.306 -2.800 -4.925 1.00 92.94 93 VAL A C 1
ATOM 794 O O . VAL A 1 93 ? -2.201 -3.876 -4.340 1.00 92.94 93 VAL A O 1
ATOM 797 N N . VAL A 1 94 ? -2.912 -2.705 -6.104 1.00 93.81 94 VAL A N 1
ATOM 798 C CA . VAL A 1 94 ? -3.226 -3.871 -6.933 1.00 93.81 94 VAL A CA 1
ATOM 799 C C . VAL A 1 94 ? -2.098 -4.026 -7.948 1.00 93.81 94 VAL A C 1
ATOM 801 O O . VAL A 1 94 ? -1.944 -3.201 -8.849 1.00 93.81 94 VAL A O 1
ATOM 804 N N . ALA A 1 95 ? -1.283 -5.067 -7.776 1.00 93.56 95 ALA A N 1
ATOM 805 C CA . ALA A 1 95 ? -0.119 -5.338 -8.612 1.00 93.56 95 ALA A CA 1
ATOM 806 C C . ALA A 1 95 ? -0.436 -6.441 -9.631 1.00 93.56 95 ALA A C 1
ATOM 808 O O . ALA A 1 95 ? -0.644 -7.604 -9.275 1.00 93.56 95 ALA A O 1
ATOM 809 N N . PHE A 1 96 ? -0.447 -6.080 -10.911 1.00 92.12 96 PHE A N 1
ATOM 810 C CA . PHE A 1 96 ? -0.663 -7.003 -12.022 1.00 92.12 96 PHE A CA 1
ATOM 811 C C . PHE A 1 96 ? 0.626 -7.768 -12.348 1.00 92.12 96 PHE A C 1
ATOM 813 O O . PHE A 1 96 ? 1.462 -7.339 -13.146 1.00 92.12 96 PHE A O 1
ATOM 820 N N . TYR A 1 97 ? 0.793 -8.903 -11.671 1.00 88.06 97 TYR A N 1
ATOM 821 C CA . TYR A 1 97 ? 2.051 -9.625 -11.521 1.00 88.06 97 TYR A CA 1
ATOM 822 C C . TYR A 1 97 ? 2.300 -10.602 -12.682 1.00 88.06 97 TYR A C 1
ATOM 824 O O . TYR A 1 97 ? 2.079 -11.808 -12.574 1.00 88.06 97 TYR A O 1
ATOM 832 N N . SER A 1 98 ? 2.757 -10.065 -13.816 1.00 87.69 98 SER A N 1
ATOM 833 C CA . SER A 1 98 ? 3.168 -10.829 -15.005 1.00 87.69 98 SER A CA 1
ATOM 834 C C . SER A 1 98 ? 4.688 -11.048 -15.071 1.00 87.69 98 SER A C 1
ATOM 836 O O . SER A 1 98 ? 5.472 -10.363 -14.409 1.00 87.69 98 SER A O 1
ATOM 838 N N . LYS A 1 99 ? 5.157 -11.941 -15.955 1.00 85.31 99 LYS A N 1
ATOM 839 C CA . LYS A 1 99 ? 6.602 -12.077 -16.236 1.00 85.31 99 LYS A CA 1
ATOM 840 C C . LYS A 1 99 ? 7.231 -10.767 -16.721 1.00 85.31 99 LYS A C 1
ATOM 842 O O . LYS A 1 99 ? 8.403 -10.514 -16.437 1.00 85.31 99 LYS A O 1
ATOM 847 N N . LYS A 1 100 ? 6.492 -9.934 -17.464 1.00 88.44 100 LYS A N 1
ATOM 848 C CA . LYS A 1 100 ? 6.985 -8.626 -17.924 1.00 88.44 100 LYS A CA 1
ATOM 849 C C . LYS A 1 100 ? 7.016 -7.608 -16.785 1.00 88.44 100 LYS A C 1
ATOM 851 O O . LYS A 1 100 ? 7.957 -6.819 -16.721 1.00 88.44 100 LYS A O 1
ATOM 856 N N . TYR A 1 101 ? 6.043 -7.663 -15.874 1.00 91.56 101 TYR A N 1
ATOM 857 C CA . TYR A 1 101 ? 6.017 -6.855 -14.653 1.00 91.56 101 TYR A CA 1
ATOM 858 C C . TYR A 1 101 ? 7.277 -7.078 -13.814 1.00 91.56 101 TYR A C 1
ATOM 860 O O . TYR A 1 101 ? 7.956 -6.125 -13.448 1.00 91.56 101 TYR A O 1
ATOM 868 N N . THR A 1 102 ? 7.672 -8.334 -13.587 1.00 90.31 102 THR A N 1
ATOM 869 C CA . THR A 1 102 ? 8.865 -8.647 -12.778 1.00 90.31 102 THR A CA 1
ATOM 870 C C . THR A 1 102 ? 10.191 -8.264 -13.444 1.00 90.31 102 THR A C 1
ATOM 872 O O . THR A 1 102 ? 11.235 -8.346 -12.814 1.00 90.31 102 THR A O 1
ATOM 875 N N . LYS A 1 103 ? 10.182 -7.877 -14.726 1.00 88.12 103 LYS A N 1
ATOM 876 C CA . LYS A 1 103 ? 11.384 -7.535 -15.508 1.00 88.12 103 LYS A CA 1
ATOM 877 C C . LYS A 1 103 ? 11.534 -6.030 -15.760 1.00 88.12 103 LYS A C 1
ATOM 879 O O . LYS A 1 103 ? 12.469 -5.628 -16.446 1.00 88.12 103 LYS A O 1
ATOM 884 N N . SER A 1 104 ? 10.625 -5.198 -15.252 1.00 89.50 104 SER A N 1
ATOM 885 C CA . SER A 1 104 ? 10.669 -3.745 -15.432 1.00 89.50 104 SER A CA 1
ATOM 886 C C . SER A 1 104 ? 11.088 -3.060 -14.137 1.00 89.50 104 SER A C 1
ATOM 888 O O . SER A 1 104 ? 10.487 -3.278 -13.089 1.00 89.50 104 SER A O 1
ATOM 890 N N . TYR A 1 105 ? 12.122 -2.215 -14.202 1.00 91.12 105 TYR A N 1
ATOM 891 C CA . TYR A 1 105 ? 12.555 -1.473 -13.017 1.00 91.12 105 TYR A CA 1
ATOM 892 C C . TYR A 1 105 ? 11.467 -0.515 -12.532 1.00 91.12 105 TYR A C 1
ATOM 894 O O . TYR A 1 105 ? 11.335 -0.346 -11.331 1.00 91.12 105 TYR A O 1
ATOM 902 N N . ALA A 1 106 ? 10.665 0.052 -13.440 1.00 91.19 106 ALA A N 1
ATOM 903 C CA . ALA A 1 106 ? 9.608 0.994 -13.096 1.00 91.19 106 ALA A CA 1
ATOM 904 C C . ALA A 1 106 ? 8.523 0.348 -12.216 1.00 91.19 106 ALA A C 1
ATOM 906 O O . ALA A 1 106 ? 8.242 0.823 -11.120 1.00 91.19 106 ALA A O 1
ATOM 907 N N . THR A 1 107 ? 7.989 -0.801 -12.639 1.00 93.75 107 THR A N 1
ATOM 908 C CA . THR A 1 107 ? 6.993 -1.555 -11.858 1.00 93.75 107 THR A CA 1
ATOM 909 C C . THR A 1 107 ? 7.573 -2.092 -10.551 1.00 93.75 107 THR A C 1
ATOM 911 O O . THR A 1 107 ? 6.908 -2.073 -9.520 1.00 93.75 107 THR A O 1
ATOM 914 N N . VAL A 1 108 ? 8.831 -2.548 -10.559 1.00 94.69 108 VAL A N 1
ATOM 915 C CA . VAL A 1 108 ? 9.519 -2.989 -9.336 1.00 94.69 108 VAL A CA 1
ATOM 916 C C . VAL A 1 108 ? 9.764 -1.825 -8.379 1.00 94.69 108 VAL A C 1
ATOM 918 O O . VAL A 1 108 ? 9.672 -2.015 -7.173 1.00 94.69 108 VAL A O 1
ATOM 921 N N . MET A 1 109 ? 10.036 -0.627 -8.888 1.00 94.88 109 MET A N 1
ATOM 922 C CA . MET A 1 109 ? 10.231 0.578 -8.087 1.00 94.88 109 MET A CA 1
ATOM 923 C C . MET A 1 109 ? 8.925 1.039 -7.433 1.00 94.88 109 MET A C 1
ATOM 925 O O . MET A 1 109 ? 8.944 1.320 -6.240 1.00 94.88 109 MET A O 1
ATOM 929 N N . GLU A 1 110 ? 7.794 1.023 -8.148 1.00 95.62 110 GLU A N 1
ATOM 930 C CA . GLU A 1 110 ? 6.460 1.242 -7.556 1.00 95.62 110 GLU A CA 1
ATOM 931 C C . GLU A 1 110 ? 6.161 0.212 -6.457 1.00 95.62 110 GLU A C 1
ATOM 933 O O . GLU A 1 110 ? 5.712 0.563 -5.364 1.00 95.62 110 GLU A O 1
ATOM 938 N N . LEU A 1 111 ? 6.452 -1.069 -6.722 1.00 95.50 111 LEU A N 1
ATOM 939 C CA . LEU A 1 111 ? 6.258 -2.134 -5.743 1.00 95.50 111 LEU A CA 1
ATOM 940 C C . LEU A 1 111 ? 7.162 -1.938 -4.521 1.00 95.50 111 LEU A C 1
ATOM 942 O O . LEU A 1 111 ? 6.666 -2.036 -3.407 1.00 95.50 111 LEU A O 1
ATOM 946 N N . MET A 1 112 ? 8.449 -1.624 -4.693 1.00 95.75 112 MET A N 1
ATOM 947 C CA . MET A 1 112 ? 9.352 -1.317 -3.578 1.00 95.75 112 MET A CA 1
ATOM 948 C C . MET A 1 112 ? 8.867 -0.108 -2.784 1.00 95.75 112 MET A C 1
ATOM 950 O O . MET A 1 112 ? 8.798 -0.192 -1.562 1.00 95.75 112 MET A O 1
ATOM 954 N N . TYR A 1 113 ? 8.484 0.977 -3.464 1.00 95.38 113 TYR A N 1
ATOM 955 C CA . TYR A 1 113 ? 8.018 2.194 -2.807 1.00 95.38 113 TYR A CA 1
ATOM 956 C C . TYR A 1 113 ? 6.774 1.947 -1.964 1.00 95.38 113 TYR A C 1
ATOM 958 O O . TYR A 1 113 ? 6.720 2.358 -0.813 1.00 95.38 113 TYR A O 1
ATOM 966 N N . SER A 1 114 ? 5.812 1.175 -2.480 1.00 93.31 114 SER A N 1
ATOM 967 C CA . SER A 1 114 ? 4.635 0.780 -1.700 1.00 93.31 114 SER A CA 1
ATOM 968 C C . SER A 1 114 ? 5.000 0.073 -0.391 1.00 93.31 114 SER A C 1
ATOM 970 O O . SER A 1 114 ? 4.188 0.015 0.527 1.00 93.31 114 SER A O 1
ATOM 972 N N . GLN A 1 115 ? 6.222 -0.457 -0.296 1.00 91.50 115 GLN A N 1
ATOM 973 C CA . GLN A 1 115 ? 6.773 -1.128 0.869 1.00 91.50 115 GLN A CA 1
ATOM 974 C C . GLN A 1 115 ? 7.726 -0.275 1.701 1.00 91.50 115 GLN A C 1
ATOM 976 O O . GLN A 1 115 ? 8.413 -0.830 2.556 1.00 91.50 115 GLN A O 1
ATOM 981 N N . THR A 1 116 ? 7.779 1.042 1.501 1.00 89.31 116 THR A N 1
ATOM 982 C CA . THR A 1 116 ? 8.529 1.966 2.362 1.00 89.31 116 THR A CA 1
ATOM 983 C C . THR A 1 116 ? 7.668 2.467 3.521 1.00 89.31 116 THR A C 1
ATOM 985 O O . THR A 1 116 ? 6.495 2.102 3.661 1.00 89.31 116 THR A O 1
ATOM 988 N N . GLU A 1 117 ? 8.264 3.210 4.453 1.00 81.69 117 GLU A N 1
ATOM 989 C CA . GLU A 1 117 ? 7.496 3.796 5.552 1.00 81.69 117 GLU A CA 1
ATOM 990 C C . GLU A 1 117 ? 6.624 4.948 5.068 1.00 81.69 117 GLU A C 1
ATOM 992 O O . GLU A 1 117 ? 5.477 5.054 5.502 1.00 81.69 117 GLU A O 1
ATOM 997 N N . GLU A 1 118 ? 7.139 5.743 4.131 1.00 85.00 118 GLU A N 1
ATOM 998 C CA . GLU A 1 118 ? 6.481 6.902 3.536 1.00 85.00 118 GLU A CA 1
ATOM 999 C C . GLU A 1 118 ? 5.165 6.497 2.871 1.00 85.00 118 GLU A C 1
ATOM 1001 O O . GLU A 1 118 ? 4.123 7.031 3.245 1.00 85.00 118 GLU A O 1
ATOM 1006 N N . ALA A 1 119 ? 5.164 5.467 2.016 1.00 81.75 119 ALA A N 1
ATOM 1007 C CA . ALA A 1 119 ? 3.936 5.002 1.363 1.00 81.75 119 ALA A CA 1
ATOM 1008 C C . ALA A 1 119 ? 2.865 4.517 2.355 1.00 81.75 119 ALA A C 1
ATOM 1010 O O . ALA A 1 119 ? 1.674 4.567 2.076 1.00 81.75 119 ALA A O 1
ATOM 1011 N N . SER A 1 120 ? 3.278 4.039 3.530 1.00 65.19 120 SER A N 1
ATOM 1012 C CA . SER A 1 120 ? 2.374 3.542 4.575 1.00 65.19 120 SER A CA 1
ATOM 1013 C C . SER A 1 120 ? 2.081 4.560 5.677 1.00 65.19 120 SER A C 1
ATOM 1015 O O . SER A 1 120 ? 1.390 4.221 6.640 1.00 65.19 120 SER A O 1
ATOM 1017 N N . CYS A 1 121 ? 2.604 5.790 5.582 1.00 58.28 121 CYS A N 1
ATOM 1018 C CA . CYS A 1 121 ? 2.646 6.724 6.713 1.00 58.28 121 CYS A CA 1
ATOM 1019 C C . CYS A 1 121 ? 1.254 7.116 7.234 1.00 58.28 121 CYS A C 1
ATOM 1021 O O . CYS A 1 121 ? 1.099 7.464 8.404 1.00 58.28 121 CYS A O 1
ATOM 1023 N N . THR A 1 122 ? 0.236 6.977 6.388 1.00 48.00 122 THR A N 1
ATOM 1024 C CA . THR A 1 122 ? -1.170 7.287 6.655 1.00 48.00 122 THR A CA 1
ATOM 1025 C C . THR A 1 122 ? -2.045 6.037 6.840 1.00 48.00 122 THR A C 1
ATOM 1027 O O . THR A 1 122 ? -3.180 6.154 7.300 1.00 48.00 122 THR A O 1
ATOM 1030 N N . TYR A 1 123 ? -1.502 4.840 6.564 1.00 46.84 123 TYR A N 1
ATOM 1031 C CA . TYR A 1 123 ? -2.121 3.529 6.819 1.00 46.84 123 TYR A CA 1
ATOM 1032 C C . TYR A 1 123 ? -1.903 3.006 8.237 1.00 46.84 123 TYR A C 1
ATOM 1034 O O . TYR A 1 123 ? -2.387 1.928 8.576 1.00 46.84 123 TYR A O 1
ATOM 1042 N N . ARG A 1 124 ? -1.161 3.750 9.063 1.00 42.91 124 ARG A N 1
ATOM 1043 C CA . ARG A 1 124 ? -0.809 3.375 10.433 1.00 42.91 124 ARG A CA 1
ATOM 1044 C C . ARG A 1 124 ? -2.045 3.403 11.345 1.00 42.91 124 ARG A C 1
ATOM 1046 O O . ARG A 1 124 ? -2.245 4.329 12.125 1.00 42.91 124 ARG A O 1
ATOM 1053 N N . ASP A 1 125 ? -2.861 2.351 11.262 1.00 36.81 125 ASP A N 1
ATOM 1054 C CA . ASP A 1 125 ? -3.525 1.806 12.442 1.00 36.81 125 ASP A CA 1
ATOM 1055 C C . ASP A 1 125 ? -2.404 1.254 13.329 1.00 36.81 125 ASP A C 1
ATOM 1057 O O . ASP A 1 125 ? -1.759 0.246 13.045 1.00 36.81 125 ASP A O 1
ATOM 1061 N N . ASP A 1 126 ? -2.135 1.989 14.394 1.00 37.25 126 ASP A N 1
ATOM 1062 C CA . ASP A 1 126 ? -1.047 1.806 15.346 1.00 37.25 126 ASP A CA 1
ATOM 1063 C C . ASP A 1 126 ? -1.088 0.440 16.083 1.00 37.25 126 ASP A C 1
ATOM 1065 O O . ASP A 1 126 ? -0.210 0.125 16.894 1.00 37.25 126 ASP A O 1
ATOM 1069 N N . SER A 1 127 ? -2.118 -0.371 15.815 1.00 33.97 127 SER A N 1
ATOM 1070 C CA . SER A 1 127 ? -2.294 -1.755 16.260 1.00 33.97 127 SER A CA 1
ATOM 1071 C C . SER A 1 127 ? -1.636 -2.803 15.347 1.00 33.97 127 SER A C 1
ATOM 1073 O O . SER A 1 127 ? -1.483 -3.952 15.771 1.00 33.97 127 SER A O 1
ATOM 1075 N N . ASP A 1 128 ? -1.187 -2.430 14.143 1.00 36.81 128 ASP A N 1
ATOM 1076 C CA . ASP A 1 128 ? -0.522 -3.332 13.203 1.00 36.81 128 ASP A CA 1
ATOM 1077 C C . ASP A 1 128 ? 0.963 -2.976 13.042 1.00 36.81 128 ASP A C 1
ATOM 1079 O O . ASP A 1 128 ? 1.406 -2.334 12.089 1.00 36.81 128 ASP A O 1
ATOM 1083 N N . LYS A 1 129 ? 1.779 -3.447 13.994 1.00 36.59 129 LYS A N 1
ATOM 1084 C CA . LYS A 1 129 ? 3.251 -3.398 13.898 1.00 36.59 129 LYS A CA 1
ATOM 1085 C C . LYS A 1 129 ? 3.803 -4.165 12.678 1.00 36.59 129 LYS A C 1
ATOM 1087 O O . LYS A 1 129 ? 5.014 -4.143 12.472 1.00 36.59 129 LYS A O 1
ATOM 1092 N N . ASN A 1 130 ? 2.950 -4.838 11.894 1.00 38.47 130 ASN A N 1
ATOM 1093 C CA . ASN A 1 130 ? 3.308 -5.513 10.650 1.00 38.47 130 ASN A CA 1
ATOM 1094 C C . ASN A 1 130 ? 2.904 -4.747 9.382 1.00 38.47 130 ASN A C 1
ATOM 1096 O O . ASN A 1 130 ? 3.118 -5.297 8.297 1.00 38.47 130 ASN A O 1
ATOM 1100 N N . LEU A 1 131 ? 2.391 -3.506 9.459 1.00 49.72 131 LEU A N 1
ATOM 1101 C CA . LEU A 1 131 ? 2.211 -2.663 8.267 1.00 49.72 131 LEU A CA 1
ATOM 1102 C C . LEU A 1 131 ? 3.565 -2.166 7.762 1.00 49.72 131 LEU A C 1
ATOM 1104 O O . LEU A 1 131 ? 3.977 -1.013 7.876 1.00 49.72 131 LEU A O 1
ATOM 1108 N N . ASN A 1 132 ? 4.284 -3.132 7.204 1.00 64.94 132 ASN A N 1
ATOM 1109 C CA . ASN A 1 132 ? 5.571 -2.986 6.592 1.00 64.94 132 ASN A CA 1
ATOM 1110 C C . ASN A 1 132 ? 5.400 -2.552 5.137 1.00 64.94 132 ASN A C 1
ATOM 1112 O O . ASN A 1 132 ? 5.746 -3.312 4.236 1.00 64.94 132 ASN A O 1
ATOM 1116 N N . GLY A 1 133 ? 4.754 -1.397 4.939 1.00 77.75 133 GLY A N 1
ATOM 1117 C CA . GLY A 1 133 ? 4.258 -0.946 3.641 1.00 77.75 133 GLY A CA 1
ATOM 1118 C C . GLY A 1 133 ? 2.750 -1.078 3.457 1.00 77.75 133 GLY A C 1
ATOM 1119 O O . GLY A 1 133 ? 2.073 -1.753 4.233 1.00 77.75 133 GLY A O 1
ATOM 1120 N N . LEU A 1 134 ? 2.244 -0.483 2.380 1.00 85.88 134 LEU A N 1
ATOM 1121 C CA . LEU A 1 134 ? 0.875 -0.638 1.903 1.00 85.88 134 LEU A CA 1
ATOM 1122 C C . LEU A 1 134 ? 0.518 -2.124 1.695 1.00 85.88 134 LEU A C 1
ATOM 1124 O O . LEU A 1 134 ? 1.371 -2.920 1.261 1.00 85.88 134 LEU A O 1
ATOM 1128 N N . PRO A 1 135 ? -0.738 -2.524 1.973 1.00 84.94 135 PRO A N 1
ATOM 1129 C CA . PRO A 1 135 ? -1.247 -3.825 1.559 1.00 84.94 135 PRO A CA 1
ATOM 1130 C C . PRO A 1 135 ? -1.167 -3.972 0.032 1.00 84.94 135 PRO A C 1
ATOM 1132 O O . PRO A 1 135 ? -1.330 -2.997 -0.706 1.00 84.94 135 PRO A O 1
ATOM 1135 N N . VAL A 1 136 ? -0.915 -5.194 -0.446 1.00 86.94 136 VAL A N 1
ATOM 1136 C CA . VAL A 1 136 ? -0.803 -5.488 -1.883 1.00 86.94 136 VAL A CA 1
ATOM 1137 C C . VAL A 1 136 ? -1.667 -6.689 -2.238 1.00 86.94 136 VAL A C 1
ATOM 1139 O O . VAL A 1 136 ? -1.513 -7.759 -1.651 1.00 86.94 136 VAL A O 1
ATOM 1142 N N . VAL A 1 137 ? -2.532 -6.529 -3.238 1.00 85.06 137 VAL A N 1
ATOM 1143 C CA . VAL A 1 137 ? -3.236 -7.637 -3.892 1.00 85.06 137 VAL A CA 1
ATOM 1144 C C . VAL A 1 137 ? -2.520 -7.936 -5.201 1.00 85.06 137 VAL A C 1
ATOM 1146 O O . VAL A 1 137 ? -2.503 -7.113 -6.116 1.00 85.06 137 VAL A O 1
ATOM 1149 N N . PHE A 1 138 ? -1.915 -9.120 -5.294 1.00 86.06 138 PHE A N 1
ATOM 1150 C CA . PHE A 1 138 ? -1.278 -9.585 -6.524 1.00 86.06 138 PHE A CA 1
ATOM 1151 C C . PHE A 1 138 ? -2.304 -10.273 -7.422 1.00 86.06 138 PHE A C 1
ATOM 1153 O O . PHE A 1 138 ? -2.921 -11.261 -7.027 1.00 86.06 138 PHE A O 1
ATOM 1160 N N . ILE A 1 139 ? -2.440 -9.787 -8.653 1.00 85.69 139 ILE A N 1
ATOM 1161 C CA . ILE A 1 139 ? -3.208 -10.456 -9.703 1.00 85.69 139 ILE A CA 1
ATOM 1162 C C . ILE A 1 139 ? -2.203 -11.172 -10.601 1.00 85.69 139 ILE A C 1
ATOM 1164 O O . ILE A 1 139 ? -1.558 -10.550 -11.445 1.00 85.69 139 ILE A O 1
ATOM 1168 N N . ASN A 1 140 ? -2.032 -12.475 -10.373 1.00 80.38 140 ASN A N 1
ATOM 1169 C CA . ASN A 1 140 ? -1.118 -13.315 -11.146 1.00 80.38 140 ASN A CA 1
ATOM 1170 C C . ASN A 1 140 ? -1.802 -13.803 -12.429 1.00 80.38 140 ASN A C 1
ATOM 1172 O O . ASN A 1 140 ? -2.930 -14.295 -12.374 1.00 80.38 140 ASN A O 1
ATOM 1176 N N . TRP A 1 141 ? -1.102 -13.762 -13.562 1.00 72.69 141 TRP A N 1
ATOM 1177 C CA . TRP A 1 141 ? -1.503 -14.506 -14.757 1.00 72.69 141 TRP A CA 1
ATOM 1178 C C . TRP A 1 141 ? -0.286 -15.035 -15.516 1.00 72.69 141 TRP A C 1
ATOM 1180 O O . TRP A 1 141 ? 0.762 -14.388 -15.566 1.00 72.69 141 TRP A O 1
ATOM 1190 N N . ASP A 1 142 ? -0.461 -16.172 -16.189 1.00 64.38 142 ASP A N 1
ATOM 1191 C CA . ASP A 1 142 ? 0.434 -16.580 -17.268 1.00 64.38 142 ASP A CA 1
ATOM 1192 C C . ASP A 1 142 ? 0.119 -15.718 -18.501 1.00 64.38 142 ASP A C 1
ATOM 1194 O O . ASP A 1 142 ? -1.027 -15.617 -18.952 1.00 64.38 142 ASP A O 1
ATOM 1198 N N . ASP A 1 143 ? 1.124 -15.013 -19.016 1.00 61.00 143 ASP A N 1
ATOM 1199 C CA . ASP A 1 143 ? 1.002 -14.218 -20.242 1.00 61.00 143 ASP A CA 1
ATOM 1200 C C . ASP A 1 143 ? 1.125 -15.095 -21.501 1.00 61.00 143 ASP A C 1
ATOM 1202 O O . ASP A 1 143 ? 1.160 -14.583 -22.620 1.00 61.00 143 ASP A O 1
ATOM 1206 N N . GLY A 1 144 ? 1.190 -16.422 -21.329 1.00 52.47 144 GLY A N 1
ATOM 1207 C CA . GLY A 1 144 ? 1.260 -17.388 -22.416 1.00 52.47 144 GLY A CA 1
ATOM 1208 C C . GLY A 1 144 ? 2.613 -17.383 -23.124 1.00 52.47 144 GLY A C 1
ATOM 1209 O O . GLY A 1 144 ? 2.743 -17.967 -24.204 1.00 52.47 144 GLY A O 1
ATOM 1210 N N . SER A 1 145 ? 3.640 -16.756 -22.538 1.00 50.03 145 SER A N 1
ATOM 1211 C CA . SER A 1 145 ? 5.008 -16.754 -23.061 1.00 50.03 145 SER A CA 1
ATOM 1212 C C . SER A 1 145 ? 5.661 -18.137 -22.917 1.00 50.03 145 SER A C 1
ATOM 1214 O O . SER A 1 145 ? 6.560 -18.359 -22.111 1.00 50.03 145 SER A O 1
ATOM 1216 N N . LYS A 1 146 ? 5.213 -19.095 -23.735 1.00 40.00 146 LYS A N 1
ATOM 1217 C CA . LYS A 1 146 ? 5.855 -20.409 -23.905 1.00 40.00 146 LYS A CA 1
ATOM 1218 C C . LYS A 1 146 ? 7.095 -20.348 -24.809 1.00 40.00 146 LYS A C 1
ATOM 1220 O O . LYS A 1 146 ? 7.875 -21.289 -24.817 1.00 40.00 146 LYS A O 1
ATOM 1225 N N . ASN A 1 147 ? 7.279 -19.251 -25.555 1.00 37.50 147 ASN A N 1
ATOM 1226 C CA . ASN A 1 147 ? 8.263 -19.149 -26.644 1.00 37.50 147 ASN A CA 1
ATOM 1227 C C . ASN A 1 147 ? 9.132 -17.885 -26.640 1.00 37.50 147 ASN A C 1
ATOM 1229 O O . ASN A 1 147 ? 9.897 -17.669 -27.581 1.00 37.50 147 ASN A O 1
ATOM 1233 N N . VAL A 1 148 ? 9.084 -17.057 -25.597 1.00 42.00 148 VAL A N 1
ATOM 1234 C CA . VAL A 1 148 ? 10.230 -16.175 -25.367 1.00 42.00 148 VAL A CA 1
ATOM 1235 C C . VAL A 1 148 ? 11.244 -17.109 -24.738 1.00 42.00 148 VAL A C 1
ATOM 1237 O O . VAL A 1 148 ? 11.022 -17.512 -23.602 1.00 42.00 148 VAL A O 1
ATOM 1240 N N . LYS A 1 149 ? 12.291 -17.526 -25.475 1.00 41.56 149 LYS A N 1
ATOM 1241 C CA . LYS A 1 149 ? 13.497 -18.106 -24.850 1.00 41.56 149 LYS A CA 1
ATOM 1242 C C . LYS A 1 149 ? 13.679 -17.343 -23.556 1.00 41.56 149 LYS A C 1
ATOM 1244 O O . LYS A 1 149 ? 13.716 -16.118 -23.664 1.00 41.56 149 LYS A O 1
ATOM 1249 N N . ASP A 1 150 ? 13.672 -18.005 -22.402 1.00 45.22 150 ASP A N 1
ATOM 1250 C CA . ASP A 1 150 ? 13.862 -17.336 -21.123 1.00 45.22 150 ASP A CA 1
ATOM 1251 C C . ASP A 1 150 ? 15.139 -16.507 -21.238 1.00 45.22 150 ASP A C 1
ATOM 1253 O O . ASP A 1 150 ? 16.255 -16.986 -21.057 1.00 45.22 150 ASP A O 1
ATOM 1257 N N . TYR A 1 151 ? 14.988 -15.241 -21.622 1.00 46.00 151 TYR A N 1
ATOM 1258 C CA . TYR A 1 151 ? 16.032 -14.244 -21.590 1.00 46.00 151 TYR A CA 1
ATOM 1259 C C . TYR A 1 151 ? 16.076 -13.832 -20.119 1.00 46.00 151 TYR A C 1
ATOM 1261 O O . TYR A 1 151 ? 15.798 -12.694 -19.754 1.00 46.00 151 TYR A O 1
ATOM 1269 N N . ASP A 1 152 ? 16.388 -14.813 -19.271 1.00 49.16 152 ASP A N 1
ATOM 1270 C CA . ASP A 1 152 ? 16.901 -14.702 -17.911 1.00 49.16 152 ASP A CA 1
ATOM 1271 C C . ASP A 1 152 ? 18.357 -14.186 -18.003 1.00 49.16 152 ASP A C 1
ATOM 1273 O O . ASP A 1 152 ? 19.299 -14.738 -17.441 1.00 49.16 152 ASP A O 1
ATOM 1277 N N . GLY A 1 153 ? 18.568 -13.163 -18.837 1.00 55.22 153 GLY A N 1
ATOM 1278 C CA . GLY A 1 153 ? 19.871 -12.605 -19.168 1.00 55.22 153 GLY A CA 1
ATOM 1279 C C . GLY A 1 153 ? 20.161 -11.333 -18.383 1.00 55.22 153 GLY A C 1
ATOM 1280 O O . GLY A 1 153 ? 19.256 -10.687 -17.866 1.00 55.22 153 GLY A O 1
ATOM 1281 N N . LYS A 1 154 ? 21.434 -10.922 -18.391 1.00 59.94 154 LYS A N 1
ATOM 1282 C CA . LYS A 1 154 ? 21.948 -9.624 -17.909 1.00 59.94 154 LYS A CA 1
ATOM 1283 C C . LYS A 1 154 ? 21.497 -8.454 -18.802 1.00 59.94 154 LYS A C 1
ATOM 1285 O O . LYS A 1 154 ? 22.301 -7.603 -19.177 1.00 59.94 154 LYS A O 1
ATOM 1290 N N . ASN A 1 155 ? 20.241 -8.469 -19.239 1.00 76.38 155 ASN A N 1
ATOM 1291 C CA . ASN A 1 155 ? 19.680 -7.415 -20.063 1.00 76.38 155 ASN A CA 1
ATOM 1292 C C . ASN A 1 155 ? 19.426 -6.208 -19.179 1.00 76.38 155 ASN A C 1
ATOM 1294 O O . ASN A 1 155 ? 18.772 -6.306 -18.143 1.00 76.38 155 ASN A O 1
ATOM 1298 N N . ASP A 1 156 ? 19.971 -5.088 -19.616 1.00 79.44 156 ASP A N 1
ATOM 1299 C CA . ASP A 1 156 ? 19.848 -3.815 -18.939 1.00 79.44 156 ASP A CA 1
ATOM 1300 C C . ASP A 1 156 ? 18.392 -3.352 -18.909 1.00 79.44 156 ASP A C 1
ATOM 1302 O O . ASP A 1 156 ? 17.709 -3.365 -19.935 1.00 79.44 156 ASP A O 1
ATOM 1306 N N . THR A 1 157 ? 17.924 -2.942 -17.736 1.00 83.50 157 THR A N 1
ATOM 1307 C CA . THR A 1 157 ? 16.555 -2.453 -17.546 1.00 83.50 157 THR A CA 1
ATOM 1308 C C . THR A 1 157 ? 16.369 -1.017 -18.037 1.00 83.50 157 THR A C 1
ATOM 1310 O O . THR A 1 157 ? 15.235 -0.586 -18.229 1.00 83.50 157 THR A O 1
ATOM 1313 N N . GLY A 1 158 ? 17.463 -0.282 -18.260 1.00 80.69 158 GLY A N 1
ATOM 1314 C CA . GLY A 1 158 ? 17.459 1.137 -18.603 1.00 80.69 158 GLY A CA 1
ATOM 1315 C C . GLY A 1 158 ? 17.639 2.071 -17.405 1.00 80.69 158 GLY A C 1
ATOM 1316 O O . GLY A 1 158 ? 17.848 3.264 -17.627 1.00 80.69 158 GLY A O 1
ATOM 1317 N N . LEU A 1 159 ? 17.630 1.553 -16.167 1.00 83.31 159 LEU A N 1
ATOM 1318 C CA . LEU A 1 159 ? 17.814 2.358 -14.956 1.00 83.31 159 LEU A CA 1
ATOM 1319 C C . LEU A 1 159 ? 19.132 3.146 -15.018 1.00 83.31 159 LEU A C 1
ATOM 1321 O O . LEU A 1 159 ? 20.206 2.583 -15.232 1.00 83.31 159 LEU A O 1
ATOM 1325 N N . GLY A 1 160 ? 19.063 4.459 -14.799 1.00 72.19 160 GLY A N 1
ATOM 1326 C CA . GLY A 1 160 ? 20.248 5.317 -14.750 1.00 72.19 160 GLY A CA 1
ATOM 1327 C C . GLY A 1 160 ? 20.851 5.690 -16.108 1.00 72.19 160 GLY A C 1
ATOM 1328 O O . GLY A 1 160 ? 21.809 6.465 -16.137 1.00 72.19 160 GLY A O 1
ATOM 1329 N N . LYS A 1 161 ? 20.308 5.213 -17.238 1.00 73.06 161 LYS A N 1
ATOM 1330 C CA . LYS A 1 161 ? 20.796 5.605 -18.569 1.00 73.06 161 LYS A CA 1
ATOM 1331 C C . LYS A 1 161 ? 20.338 7.013 -18.936 1.00 73.06 161 LYS A C 1
ATOM 1333 O O . LYS A 1 161 ? 19.148 7.286 -19.055 1.00 73.06 161 LYS A O 1
ATOM 1338 N N . ALA A 1 162 ? 21.304 7.907 -19.140 1.00 60.16 162 ALA A N 1
ATOM 1339 C CA . ALA A 1 162 ? 21.046 9.283 -19.536 1.00 60.16 162 ALA A CA 1
ATOM 1340 C C . ALA A 1 162 ? 20.595 9.352 -21.002 1.00 60.16 162 ALA A C 1
ATOM 1342 O O . ALA A 1 162 ? 21.388 9.129 -21.913 1.00 60.16 162 ALA A O 1
ATOM 1343 N N . TYR A 1 163 ? 19.335 9.727 -21.222 1.00 55.97 163 TYR A N 1
ATOM 1344 C CA . TYR A 1 163 ? 18.791 10.038 -22.552 1.00 55.97 163 TYR A CA 1
ATOM 1345 C C . TYR A 1 163 ? 18.569 11.550 -22.768 1.00 55.97 163 TYR A C 1
ATOM 1347 O O . TYR A 1 163 ? 17.764 11.944 -23.610 1.00 55.97 163 TYR A O 1
ATOM 1355 N N . GLY A 1 164 ? 19.283 12.400 -22.012 1.00 48.53 164 GLY A N 1
ATOM 1356 C CA . GLY A 1 164 ? 19.415 13.841 -22.289 1.00 48.53 164 GLY A CA 1
ATOM 1357 C C . GLY A 1 164 ? 18.886 14.825 -21.235 1.00 48.53 164 GLY A C 1
ATOM 1358 O O . GLY A 1 164 ? 19.269 15.986 -21.301 1.00 48.53 164 GLY A O 1
ATOM 1359 N N . ASN A 1 165 ? 18.085 14.396 -20.244 1.00 49.12 165 ASN A N 1
ATOM 1360 C CA . ASN A 1 165 ? 17.316 15.332 -19.390 1.00 49.12 165 ASN A CA 1
ATOM 1361 C C . ASN A 1 165 ? 17.604 15.252 -17.869 1.00 49.12 165 ASN A C 1
ATOM 1363 O O . ASN A 1 165 ? 16.867 15.824 -17.079 1.00 49.12 165 ASN A O 1
ATOM 1367 N N . GLY A 1 166 ? 18.642 14.538 -17.413 1.00 53.88 166 GLY A N 1
ATOM 1368 C CA . GLY A 1 166 ? 19.021 14.478 -15.983 1.00 53.88 166 GLY A CA 1
ATOM 1369 C C . GLY A 1 166 ? 18.153 13.588 -15.066 1.00 53.88 166 GLY A C 1
ATOM 1370 O O . GLY A 1 166 ? 18.639 13.154 -14.024 1.00 53.88 166 GLY A O 1
ATOM 1371 N N . ASN A 1 167 ? 16.933 13.220 -15.473 1.00 65.38 167 ASN A N 1
ATOM 1372 C CA . ASN A 1 167 ? 15.986 12.429 -14.661 1.00 65.38 167 ASN A CA 1
ATOM 1373 C C . ASN A 1 167 ? 16.412 10.984 -14.379 1.00 65.38 167 ASN A C 1
ATOM 1375 O O . ASN A 1 167 ? 16.086 10.434 -13.331 1.00 65.38 167 ASN A O 1
ATOM 1379 N N . SER A 1 168 ? 17.241 10.392 -15.239 1.00 73.44 168 SER A N 1
ATOM 1380 C CA . SER A 1 168 ? 17.772 9.043 -15.019 1.00 73.44 168 SER A CA 1
ATOM 1381 C C . SER A 1 168 ? 18.606 8.935 -13.735 1.00 73.44 168 SER A C 1
ATOM 1383 O O . SER A 1 168 ? 18.673 7.869 -13.127 1.00 73.44 168 SER A O 1
ATOM 1385 N N . ALA A 1 169 ? 19.237 10.033 -13.298 1.00 74.38 169 ALA A N 1
ATOM 1386 C CA . ALA A 1 169 ? 19.968 10.080 -12.034 1.00 74.38 169 ALA A CA 1
ATOM 1387 C C . ALA A 1 169 ? 19.024 10.105 -10.821 1.00 74.38 169 ALA A C 1
ATOM 1389 O O . ALA A 1 169 ? 19.346 9.502 -9.800 1.00 74.38 169 ALA A O 1
ATOM 1390 N N . ILE A 1 170 ? 17.864 10.760 -10.947 1.00 80.44 170 ILE A N 1
ATOM 1391 C CA . ILE A 1 170 ? 16.829 10.797 -9.906 1.00 80.44 170 ILE A CA 1
ATOM 1392 C C . ILE A 1 170 ? 16.212 9.408 -9.755 1.00 80.44 170 ILE A C 1
ATOM 1394 O O . ILE A 1 170 ? 16.207 8.872 -8.655 1.00 80.44 170 ILE A O 1
ATOM 1398 N N . GLU A 1 171 ? 15.790 8.784 -10.858 1.00 84.44 171 GLU A N 1
ATOM 1399 C CA . GLU A 1 171 ? 15.248 7.418 -10.848 1.00 84.44 171 GLU A CA 1
ATOM 1400 C C . GLU A 1 171 ? 16.228 6.427 -10.218 1.00 84.44 171 GLU A C 1
ATOM 1402 O O . GLU A 1 171 ? 15.849 5.645 -9.350 1.00 84.44 171 GLU A O 1
ATOM 1407 N N . LYS A 1 172 ? 17.510 6.499 -10.608 1.00 84.62 172 LYS A N 1
ATOM 1408 C CA . LYS A 1 172 ? 18.576 5.691 -10.009 1.00 84.62 172 LYS A CA 1
ATOM 1409 C C . LYS A 1 172 ? 18.661 5.915 -8.500 1.00 84.62 172 LYS A C 1
ATOM 1411 O O . LYS A 1 172 ? 18.647 4.944 -7.753 1.00 84.62 172 LYS A O 1
ATOM 1416 N N . LYS A 1 173 ? 18.755 7.172 -8.064 1.00 84.50 173 LYS A N 1
ATOM 1417 C CA . LYS A 1 173 ? 18.891 7.521 -6.648 1.00 84.50 173 LYS A CA 1
ATOM 1418 C C . LYS A 1 173 ? 17.692 7.028 -5.835 1.00 84.50 173 LYS A C 1
ATOM 1420 O O . LYS A 1 173 ? 17.883 6.387 -4.812 1.00 84.50 173 LYS A O 1
ATOM 1425 N N . CYS A 1 174 ? 16.472 7.262 -6.307 1.00 87.75 174 CYS A N 1
ATOM 1426 C CA . CYS A 1 174 ? 15.271 6.798 -5.619 1.00 87.75 174 CYS A CA 1
ATOM 1427 C C . CYS A 1 174 ? 15.196 5.264 -5.583 1.00 87.75 174 CYS A C 1
ATOM 1429 O O . CYS A 1 174 ? 14.842 4.694 -4.558 1.00 87.75 174 CYS A O 1
ATOM 1431 N N . PHE A 1 175 ? 15.590 4.576 -6.660 1.00 91.31 175 PHE A N 1
ATOM 1432 C CA . PHE A 1 175 ? 15.676 3.114 -6.660 1.00 91.31 175 PHE A CA 1
ATOM 1433 C C . PHE A 1 175 ? 16.668 2.602 -5.601 1.00 91.31 175 PHE A C 1
ATOM 1435 O O . PHE A 1 175 ? 16.357 1.654 -4.882 1.00 91.31 175 PHE A O 1
ATOM 1442 N N . GLU A 1 176 ? 17.843 3.235 -5.489 1.00 88.44 176 GLU A N 1
ATOM 1443 C CA . GLU A 1 176 ? 18.846 2.950 -4.451 1.00 88.44 176 GLU A CA 1
ATOM 1444 C C . GLU A 1 176 ? 18.282 3.143 -3.046 1.00 88.44 176 GLU A C 1
ATOM 1446 O O . GLU A 1 176 ? 18.379 2.239 -2.219 1.00 88.44 176 GLU A O 1
ATOM 1451 N N . GLU A 1 177 ? 17.647 4.288 -2.807 1.00 89.56 177 GLU A N 1
ATOM 1452 C CA . GLU A 1 177 ? 17.055 4.636 -1.518 1.00 89.56 177 GLU A CA 1
ATOM 1453 C C . GLU A 1 177 ? 15.965 3.639 -1.113 1.00 89.56 177 GLU A C 1
ATOM 1455 O O . GLU A 1 177 ? 16.004 3.110 -0.003 1.00 89.56 177 GLU A O 1
ATOM 1460 N N . TYR A 1 178 ? 15.027 3.312 -2.007 1.00 93.19 178 TYR A N 1
ATOM 1461 C CA . TYR A 1 178 ? 13.950 2.369 -1.689 1.00 93.19 178 TYR A CA 1
ATOM 1462 C C . TYR A 1 178 ? 14.489 0.956 -1.455 1.00 93.19 178 TYR A C 1
ATOM 1464 O O . TYR A 1 178 ? 14.041 0.269 -0.537 1.00 93.19 178 TYR A O 1
ATOM 1472 N N . PHE A 1 179 ? 15.475 0.517 -2.243 1.00 93.12 179 PHE A N 1
ATOM 1473 C CA . PHE A 1 179 ? 16.109 -0.781 -2.035 1.00 93.12 179 PHE A CA 1
ATOM 1474 C C . PHE A 1 179 ? 16.802 -0.857 -0.668 1.00 93.12 179 PHE A C 1
ATOM 1476 O O . PHE A 1 179 ? 16.571 -1.814 0.073 1.00 93.12 179 PHE A O 1
ATOM 1483 N N . ASP A 1 180 ? 17.612 0.146 -0.317 1.00 88.94 180 ASP A N 1
ATOM 1484 C CA . ASP A 1 180 ? 18.331 0.188 0.960 1.00 88.94 180 ASP A CA 1
ATOM 1485 C C . ASP A 1 180 ? 17.355 0.226 2.148 1.00 88.94 180 ASP A C 1
ATOM 1487 O O . ASP A 1 180 ? 17.529 -0.547 3.093 1.00 88.94 180 ASP A O 1
ATOM 1491 N N . GLN A 1 181 ? 16.269 1.005 2.067 1.00 89.94 181 GLN A N 1
ATOM 1492 C CA . GLN A 1 181 ? 15.212 0.991 3.085 1.00 89.94 181 GLN A CA 1
ATOM 1493 C C . GLN A 1 181 ? 14.609 -0.411 3.266 1.00 89.94 181 GLN A C 1
ATOM 1495 O O . GLN A 1 181 ? 14.476 -0.909 4.383 1.00 89.94 181 GLN A O 1
ATOM 1500 N N . LEU A 1 182 ? 14.257 -1.098 2.176 1.00 91.00 182 LEU A N 1
ATOM 1501 C CA . LEU A 1 182 ? 13.689 -2.447 2.255 1.00 91.00 182 LEU A CA 1
ATOM 1502 C C . LEU A 1 182 ? 14.696 -3.483 2.785 1.00 91.00 182 LEU A C 1
ATOM 1504 O O . LEU A 1 182 ? 14.286 -4.468 3.409 1.00 91.00 182 LEU A O 1
ATOM 1508 N N . VAL A 1 183 ? 15.998 -3.277 2.569 1.00 90.50 183 VAL A N 1
ATOM 1509 C CA . VAL A 1 183 ? 17.062 -4.084 3.182 1.00 90.50 183 VAL A CA 1
ATOM 1510 C C . VAL A 1 183 ? 17.139 -3.842 4.688 1.00 90.50 183 VAL A C 1
ATOM 1512 O O . VAL A 1 183 ? 17.198 -4.805 5.452 1.00 90.50 183 VAL A O 1
ATOM 1515 N N . GLU A 1 184 ? 17.104 -2.585 5.133 1.00 87.88 184 GLU A N 1
ATOM 1516 C CA . GLU A 1 184 ? 17.108 -2.217 6.558 1.00 87.88 184 GLU A CA 1
ATOM 1517 C C . GLU A 1 184 ? 15.896 -2.790 7.302 1.00 87.88 184 GLU A C 1
ATOM 1519 O O . GLU A 1 184 ? 16.011 -3.244 8.440 1.00 87.88 184 GLU A O 1
ATOM 1524 N N . ARG A 1 185 ? 14.753 -2.868 6.617 1.00 82.88 185 ARG A N 1
ATOM 1525 C CA . ARG A 1 185 ? 13.520 -3.492 7.115 1.00 82.88 185 ARG A CA 1
ATOM 1526 C C . ARG A 1 185 ? 13.531 -5.024 7.083 1.00 82.88 185 ARG A C 1
ATOM 1528 O O . ARG A 1 185 ? 12.576 -5.646 7.542 1.00 82.88 185 ARG A O 1
ATOM 1535 N N . GLY A 1 186 ? 14.566 -5.647 6.520 1.00 87.12 186 GLY A N 1
ATOM 1536 C CA . GLY A 1 186 ? 14.668 -7.102 6.383 1.00 87.12 186 GLY A CA 1
ATOM 1537 C C . GLY A 1 186 ? 13.719 -7.720 5.347 1.00 87.12 186 GLY A C 1
ATOM 1538 O O . GLY A 1 186 ? 13.546 -8.938 5.345 1.00 87.12 186 GLY A O 1
ATOM 1539 N N . ILE A 1 187 ? 13.117 -6.908 4.470 1.00 88.38 187 ILE A N 1
ATOM 1540 C CA . ILE A 1 187 ? 12.256 -7.361 3.363 1.00 88.38 187 ILE A CA 1
ATOM 1541 C C . ILE A 1 187 ? 13.122 -7.891 2.216 1.00 88.38 187 ILE A C 1
ATOM 1543 O O . ILE A 1 187 ? 12.830 -8.933 1.629 1.00 88.38 187 ILE A O 1
ATOM 1547 N N . LEU A 1 188 ? 14.209 -7.179 1.909 1.00 91.62 188 LEU A N 1
ATOM 1548 C CA . LEU A 1 188 ? 15.175 -7.550 0.879 1.00 91.62 188 LEU A CA 1
ATOM 1549 C C . LEU A 1 188 ? 16.512 -7.945 1.501 1.00 91.62 188 LEU A C 1
ATOM 1551 O O . LEU A 1 188 ? 16.904 -7.477 2.568 1.00 91.62 188 LEU A O 1
ATOM 1555 N N . LYS A 1 189 ? 17.257 -8.802 0.802 1.00 90.06 189 LYS A N 1
ATOM 1556 C CA . LYS A 1 189 ? 18.643 -9.103 1.163 1.00 90.06 189 LYS A CA 1
ATOM 1557 C C . LYS A 1 189 ? 19.578 -8.206 0.365 1.00 90.06 189 LYS A C 1
ATOM 1559 O O . LYS A 1 189 ? 19.479 -8.118 -0.854 1.00 90.06 189 LYS A O 1
ATOM 1564 N N . LYS A 1 190 ? 20.564 -7.623 1.044 1.00 86.81 190 LYS A N 1
ATOM 1565 C CA . LYS A 1 190 ? 21.571 -6.739 0.433 1.00 86.81 190 LYS A CA 1
ATOM 1566 C C . LYS A 1 190 ? 22.340 -7.371 -0.736 1.00 86.81 190 LYS A C 1
ATOM 1568 O O . LYS A 1 190 ? 22.852 -6.664 -1.592 1.00 86.81 190 LYS A O 1
ATOM 1573 N N . ASN A 1 191 ? 22.473 -8.696 -0.762 1.00 84.81 191 ASN A N 1
ATOM 1574 C CA . ASN A 1 191 ? 23.184 -9.403 -1.825 1.00 84.81 191 ASN A CA 1
ATOM 1575 C C . ASN A 1 191 ? 22.360 -9.587 -3.108 1.00 84.81 191 ASN A C 1
ATOM 1577 O O . ASN A 1 191 ? 22.960 -9.974 -4.105 1.00 84.81 191 ASN A O 1
ATOM 1581 N N . ILE A 1 192 ? 21.046 -9.311 -3.088 1.00 85.06 192 ILE A N 1
ATOM 1582 C CA . ILE A 1 192 ? 20.200 -9.334 -4.291 1.00 85.06 192 ILE A CA 1
ATOM 1583 C C . ILE A 1 192 ? 20.753 -8.344 -5.307 1.00 85.06 192 ILE A C 1
ATOM 1585 O O . ILE A 1 192 ? 20.913 -8.692 -6.465 1.00 85.06 192 ILE A O 1
ATOM 1589 N N . TRP A 1 193 ? 21.097 -7.133 -4.863 1.00 82.19 193 TRP A N 1
ATOM 1590 C CA . TRP A 1 193 ? 21.686 -6.091 -5.692 1.00 82.19 193 TRP A CA 1
ATOM 1591 C C . TRP A 1 193 ? 22.762 -5.351 -4.897 1.00 82.19 193 TRP A C 1
ATOM 1593 O O . TRP A 1 193 ? 22.479 -4.661 -3.921 1.00 82.19 193 TRP A O 1
ATOM 1603 N N . ASN A 1 194 ? 24.026 -5.529 -5.287 1.00 67.62 194 ASN A N 1
ATOM 1604 C CA . ASN A 1 194 ? 25.158 -4.929 -4.586 1.00 67.62 194 ASN A CA 1
ATOM 1605 C C . ASN A 1 194 ? 25.711 -3.726 -5.357 1.00 67.62 194 ASN A C 1
ATOM 1607 O O . ASN A 1 194 ? 26.525 -3.877 -6.267 1.00 67.62 194 ASN A O 1
ATOM 1611 N N . ASN A 1 195 ? 25.302 -2.530 -4.943 1.00 61.34 195 ASN A N 1
ATOM 1612 C CA . ASN A 1 195 ? 25.696 -1.263 -5.561 1.00 61.34 195 ASN A CA 1
ATOM 1613 C C . ASN A 1 195 ? 26.865 -0.553 -4.835 1.00 61.34 195 ASN A C 1
ATOM 1615 O O . ASN A 1 195 ? 27.305 0.524 -5.226 1.00 61.34 195 ASN A O 1
ATOM 1619 N N . LYS A 1 196 ? 27.419 -1.139 -3.758 1.00 49.88 196 LYS A N 1
ATOM 1620 C CA . LYS A 1 196 ? 28.435 -0.457 -2.925 1.00 49.88 196 LYS A CA 1
ATOM 1621 C C . LYS A 1 196 ? 29.859 -0.447 -3.492 1.00 49.88 196 LYS A C 1
ATOM 1623 O O . LYS A 1 196 ? 30.721 0.189 -2.900 1.00 49.88 196 LYS A O 1
ATOM 1628 N N . ASN A 1 197 ? 30.105 -1.046 -4.657 1.00 46.38 197 ASN A N 1
ATOM 1629 C CA . ASN A 1 197 ? 31.403 -0.954 -5.338 1.00 46.38 197 ASN A CA 1
ATOM 1630 C C . ASN A 1 197 ? 31.351 0.058 -6.497 1.00 46.38 197 ASN A C 1
ATOM 1632 O O . ASN A 1 197 ? 31.761 -0.245 -7.615 1.00 46.38 197 ASN A O 1
ATOM 1636 N N . ASN A 1 198 ? 30.853 1.268 -6.221 1.00 46.50 198 ASN A N 1
ATOM 1637 C CA . ASN A 1 198 ? 30.804 2.409 -7.149 1.00 46.50 198 ASN A CA 1
ATOM 1638 C C . ASN A 1 198 ? 32.188 3.023 -7.462 1.00 46.50 198 ASN A C 1
ATOM 1640 O O . ASN A 1 198 ? 32.296 4.188 -7.830 1.00 46.50 198 ASN A O 1
ATOM 1644 N N . GLU A 1 199 ? 33.249 2.224 -7.397 1.00 45.97 199 GLU A N 1
ATOM 1645 C CA . GLU A 1 199 ? 34.497 2.503 -8.093 1.00 45.97 199 GLU A CA 1
ATOM 1646 C C . GLU A 1 199 ? 34.638 1.438 -9.185 1.00 45.97 199 GLU A C 1
ATOM 1648 O O . GLU A 1 199 ? 35.054 0.310 -8.933 1.00 45.97 199 GLU A O 1
ATOM 1653 N N . SER A 1 200 ? 34.246 1.806 -10.410 1.00 52.12 200 SER A N 1
ATOM 1654 C CA . SER A 1 200 ? 34.371 1.037 -11.662 1.00 52.12 200 SER A CA 1
ATOM 1655 C C . SER A 1 200 ? 33.381 -0.120 -11.914 1.00 52.12 200 SER A C 1
ATOM 1657 O O . SER A 1 200 ? 33.787 -1.250 -12.179 1.00 52.12 200 SER A O 1
ATOM 1659 N N . ILE A 1 201 ? 32.068 0.151 -11.991 1.00 53.94 201 ILE A N 1
ATOM 1660 C CA . ILE A 1 201 ? 31.212 -0.702 -12.843 1.00 53.94 201 ILE A CA 1
ATOM 1661 C C . ILE A 1 201 ? 31.652 -0.452 -14.299 1.00 53.94 201 ILE A C 1
ATOM 1663 O O . ILE A 1 201 ? 31.573 0.688 -14.761 1.00 53.94 201 ILE A O 1
ATOM 1667 N N . PRO A 1 202 ? 32.150 -1.464 -15.035 1.00 53.81 202 PRO A N 1
ATOM 1668 C CA . PRO A 1 202 ? 32.533 -1.290 -16.431 1.00 53.81 202 PRO A CA 1
ATOM 1669 C C . PRO A 1 202 ? 31.332 -0.808 -17.254 1.00 53.81 202 PRO A C 1
ATOM 1671 O O . PRO A 1 202 ? 30.232 -1.332 -17.089 1.00 53.81 202 PRO A O 1
ATOM 1674 N N . SER A 1 203 ? 31.538 0.130 -18.183 1.00 56.38 203 SER A N 1
ATOM 1675 C CA . SER A 1 203 ? 30.478 0.723 -19.025 1.00 56.38 203 SER A CA 1
ATOM 1676 C C . SER A 1 203 ? 29.662 -0.285 -19.853 1.00 56.38 203 SER A C 1
ATOM 1678 O O . SER A 1 203 ? 28.635 0.070 -20.423 1.00 56.38 203 SER A O 1
ATOM 1680 N N . ASN A 1 204 ? 30.112 -1.540 -19.928 1.00 57.88 204 ASN A N 1
ATOM 1681 C CA . ASN A 1 204 ? 29.474 -2.644 -20.638 1.00 57.88 204 ASN A CA 1
ATOM 1682 C C . ASN A 1 204 ? 28.630 -3.575 -19.743 1.00 57.88 204 ASN A C 1
ATOM 1684 O O . ASN A 1 204 ? 28.118 -4.577 -20.247 1.00 57.88 204 ASN A O 1
ATOM 1688 N N . LYS A 1 205 ? 28.485 -3.288 -18.441 1.00 60.62 205 LYS A N 1
ATOM 1689 C CA . LYS A 1 205 ? 27.599 -4.035 -17.538 1.00 60.62 205 LYS A CA 1
ATOM 1690 C C . LYS A 1 205 ? 26.372 -3.204 -17.154 1.00 60.62 205 LYS A C 1
ATOM 1692 O O . LYS A 1 205 ? 26.523 -2.017 -16.873 1.00 60.62 205 LYS A O 1
ATOM 1697 N N . PRO A 1 206 ? 25.178 -3.821 -17.108 1.00 64.31 206 PRO A N 1
ATOM 1698 C CA . PRO A 1 206 ? 23.973 -3.133 -16.668 1.00 64.31 206 PRO A CA 1
ATOM 1699 C C . PRO A 1 206 ? 24.089 -2.744 -15.192 1.00 64.31 206 PRO A C 1
ATOM 1701 O O . PRO A 1 206 ? 24.567 -3.535 -14.379 1.00 64.31 206 PRO A O 1
ATOM 1704 N N . LEU A 1 207 ? 23.626 -1.540 -14.847 1.00 76.25 207 LEU A N 1
ATOM 1705 C CA . LEU A 1 207 ? 23.500 -1.100 -13.451 1.00 76.25 207 LEU A CA 1
ATOM 1706 C C . LEU A 1 207 ? 22.497 -1.978 -12.687 1.00 76.25 207 LEU A C 1
ATOM 1708 O O . LEU A 1 207 ? 22.715 -2.344 -11.533 1.00 76.25 207 LEU A O 1
ATOM 1712 N N . LEU A 1 208 ? 21.404 -2.311 -13.368 1.00 85.69 208 LEU A N 1
ATOM 1713 C CA . LEU A 1 208 ? 20.358 -3.207 -12.916 1.00 85.69 208 LEU A CA 1
ATOM 1714 C C . LEU A 1 208 ? 19.929 -4.047 -14.116 1.00 85.69 208 LEU A C 1
ATOM 1716 O O . LEU A 1 208 ? 19.598 -3.499 -15.171 1.00 85.69 208 LEU A O 1
ATOM 1720 N N . ASP A 1 209 ? 19.945 -5.367 -13.966 1.00 86.94 209 ASP A N 1
ATOM 1721 C CA . ASP A 1 209 ? 19.427 -6.270 -14.988 1.00 86.94 209 ASP A CA 1
ATOM 1722 C C . ASP A 1 209 ? 18.056 -6.842 -14.613 1.00 86.94 209 ASP A C 1
ATOM 1724 O O . ASP A 1 209 ? 17.582 -6.740 -13.478 1.00 86.94 209 ASP A O 1
ATOM 1728 N N . VAL A 1 210 ? 17.399 -7.444 -15.601 1.00 87.31 210 VAL A N 1
ATOM 1729 C CA . VAL A 1 210 ? 16.065 -8.032 -15.433 1.00 87.31 210 VAL A CA 1
ATOM 1730 C C . VAL A 1 210 ? 16.020 -9.166 -14.399 1.00 87.31 210 VAL A C 1
ATOM 1732 O O . VAL A 1 210 ? 14.950 -9.423 -13.847 1.00 87.31 210 VAL A O 1
ATOM 1735 N N . ALA A 1 211 ? 17.142 -9.841 -14.118 1.00 85.75 211 ALA A N 1
ATOM 1736 C CA . ALA A 1 211 ? 17.196 -10.901 -13.114 1.00 85.75 211 ALA A CA 1
ATOM 1737 C C . ALA A 1 211 ? 17.130 -10.314 -11.698 1.00 85.75 211 ALA A C 1
ATOM 1739 O O . ALA A 1 211 ? 16.368 -10.818 -10.873 1.00 85.75 211 ALA A O 1
ATOM 1740 N N . HIS A 1 212 ? 17.823 -9.197 -11.456 1.00 89.62 212 HIS A N 1
ATOM 1741 C CA . HIS A 1 212 ? 17.715 -8.454 -10.198 1.00 89.62 212 HIS A CA 1
ATOM 1742 C C . HIS A 1 212 ? 16.279 -7.965 -9.962 1.00 89.62 212 HIS A C 1
ATOM 1744 O O . HIS A 1 212 ? 15.732 -8.176 -8.883 1.00 89.62 212 HIS A O 1
ATOM 1750 N N . CYS A 1 213 ? 15.626 -7.378 -10.976 1.00 91.69 213 CYS A N 1
ATOM 1751 C CA . CYS A 1 213 ? 14.215 -6.974 -10.870 1.00 91.69 213 CYS A CA 1
ATOM 1752 C C . CYS A 1 213 ? 13.305 -8.146 -10.477 1.00 91.69 213 CYS A C 1
ATOM 1754 O O . CYS A 1 213 ? 12.464 -8.006 -9.587 1.00 91.69 213 CYS A O 1
ATOM 1756 N N . LYS A 1 214 ? 13.503 -9.310 -11.107 1.00 90.94 214 LYS A N 1
ATOM 1757 C CA . LYS A 1 214 ? 12.717 -10.518 -10.839 1.00 90.94 214 LYS A CA 1
ATOM 1758 C C . LYS A 1 214 ? 12.914 -10.999 -9.403 1.00 90.94 214 LYS A C 1
ATOM 1760 O O . LYS A 1 214 ? 11.939 -11.314 -8.727 1.00 90.94 214 LYS A O 1
ATOM 1765 N N . GLU A 1 215 ? 14.153 -11.024 -8.921 1.00 90.94 215 GLU A N 1
ATOM 1766 C CA . GLU A 1 215 ? 14.472 -11.440 -7.554 1.00 90.94 215 GLU A CA 1
ATOM 1767 C C . GLU A 1 215 ? 13.904 -10.476 -6.497 1.00 90.94 215 GLU A C 1
ATOM 1769 O O . GLU A 1 215 ? 13.314 -10.930 -5.512 1.00 90.94 215 GLU A O 1
ATOM 1774 N N . ILE A 1 216 ? 13.987 -9.160 -6.730 1.00 94.12 216 ILE A N 1
ATOM 1775 C CA . ILE A 1 216 ? 13.371 -8.134 -5.870 1.00 94.12 216 ILE A CA 1
ATOM 1776 C C . ILE A 1 216 ? 11.849 -8.322 -5.806 1.00 94.12 216 ILE A C 1
ATOM 1778 O O . ILE A 1 216 ? 11.285 -8.439 -4.716 1.00 94.12 216 ILE A O 1
ATOM 1782 N N . ALA A 1 217 ? 11.178 -8.404 -6.961 1.00 93.06 217 ALA A N 1
ATOM 1783 C CA . ALA A 1 217 ? 9.727 -8.567 -7.023 1.00 93.06 217 ALA A CA 1
ATOM 1784 C C . ALA A 1 217 ? 9.259 -9.847 -6.312 1.00 93.06 217 ALA A C 1
ATOM 1786 O O . ALA A 1 217 ? 8.240 -9.836 -5.619 1.00 93.06 217 ALA A O 1
ATOM 1787 N N . ASN A 1 218 ? 9.987 -10.955 -6.482 1.00 90.12 218 ASN A N 1
ATOM 1788 C CA . ASN A 1 218 ? 9.667 -12.231 -5.840 1.00 90.12 218 ASN A CA 1
ATOM 1789 C C . ASN A 1 218 ? 9.866 -12.169 -4.320 1.00 90.12 218 ASN A C 1
ATOM 1791 O O . ASN A 1 218 ? 9.041 -12.696 -3.577 1.00 90.12 218 ASN A O 1
ATOM 1795 N N . SER A 1 219 ? 10.922 -11.496 -3.855 1.00 90.44 219 SER A N 1
ATOM 1796 C CA . SER A 1 219 ? 11.207 -11.336 -2.424 1.00 90.44 219 SER A CA 1
ATOM 1797 C C . SER A 1 219 ? 10.096 -10.560 -1.716 1.00 90.44 219 SER A C 1
ATOM 1799 O O . SER A 1 219 ? 9.619 -10.986 -0.666 1.00 90.44 219 SER A O 1
ATOM 1801 N N . ILE A 1 220 ? 9.612 -9.472 -2.327 1.00 90.56 220 ILE A N 1
ATOM 1802 C CA . ILE A 1 220 ? 8.490 -8.688 -1.787 1.00 90.56 220 ILE A CA 1
ATOM 1803 C C . ILE A 1 220 ? 7.201 -9.517 -1.766 1.00 90.56 220 ILE A C 1
ATOM 1805 O O . ILE A 1 220 ? 6.487 -9.531 -0.761 1.00 90.56 220 ILE A O 1
ATOM 1809 N N . LYS A 1 221 ? 6.910 -10.246 -2.851 1.00 86.25 221 LYS A N 1
ATOM 1810 C CA . LYS A 1 221 ? 5.732 -11.119 -2.922 1.00 86.25 221 LYS A CA 1
ATOM 1811 C C . LYS A 1 221 ? 5.764 -12.203 -1.835 1.00 86.25 221 LYS A C 1
ATOM 1813 O O . LYS A 1 221 ? 4.764 -12.406 -1.148 1.00 86.25 221 LYS A O 1
ATOM 1818 N N . GLN A 1 222 ? 6.917 -12.845 -1.629 1.00 84.06 222 GLN A N 1
ATOM 1819 C CA . GLN A 1 222 ? 7.113 -13.852 -0.583 1.00 84.06 222 GLN A CA 1
ATOM 1820 C C . GLN A 1 222 ? 6.967 -13.253 0.822 1.00 84.06 222 GLN A C 1
ATOM 1822 O O . GLN A 1 222 ? 6.324 -13.850 1.685 1.00 84.06 222 GLN A O 1
ATOM 1827 N N . TYR A 1 223 ? 7.532 -12.066 1.046 1.00 81.38 223 TYR A N 1
ATOM 1828 C CA . TYR A 1 223 ? 7.447 -11.356 2.320 1.00 81.38 223 TYR A CA 1
ATOM 1829 C C . TYR A 1 223 ? 5.998 -11.073 2.742 1.00 81.38 223 TYR A C 1
ATOM 1831 O O . TYR A 1 223 ? 5.652 -11.216 3.914 1.00 81.38 223 TYR A O 1
ATOM 1839 N N . LYS A 1 224 ? 5.127 -10.743 1.782 1.00 75.69 224 LYS A N 1
ATOM 1840 C CA . LYS A 1 224 ? 3.695 -10.515 2.023 1.00 75.69 224 LYS A CA 1
ATOM 1841 C C . LYS A 1 224 ? 2.877 -11.790 2.263 1.00 75.69 224 LYS A C 1
ATOM 1843 O O . LYS A 1 224 ? 1.691 -11.674 2.546 1.00 75.69 224 LYS A O 1
ATOM 1848 N N . GLN A 1 225 ? 3.485 -12.980 2.182 1.00 58.44 225 GLN A N 1
ATOM 1849 C CA . GLN A 1 225 ? 2.843 -14.279 2.450 1.00 58.44 225 GLN A CA 1
ATOM 1850 C C . GLN A 1 225 ? 1.532 -14.488 1.668 1.00 58.44 225 GLN A C 1
ATOM 1852 O O . GLN A 1 225 ? 0.576 -15.082 2.168 1.00 58.44 225 GLN A O 1
ATOM 1857 N N . VAL A 1 226 ? 1.464 -13.969 0.439 1.00 57.50 226 VAL A N 1
ATOM 1858 C CA . VAL A 1 226 ? 0.229 -13.974 -0.356 1.00 57.50 226 VAL A CA 1
ATOM 1859 C C . VAL A 1 226 ? -0.020 -15.359 -0.954 1.00 57.50 226 VAL A C 1
ATOM 1861 O O . VAL A 1 226 ? 0.894 -16.007 -1.454 1.00 57.50 226 VAL A O 1
ATOM 1864 N N . ASN A 1 227 ? -1.274 -15.809 -0.904 1.00 43.75 227 ASN A N 1
ATOM 1865 C CA . ASN A 1 227 ? -1.717 -17.093 -1.445 1.00 43.75 227 ASN A CA 1
ATOM 1866 C C . ASN A 1 227 ? -1.673 -17.081 -2.993 1.00 43.75 227 ASN A C 1
ATOM 1868 O O . ASN A 1 227 ? -2.300 -16.230 -3.624 1.00 43.75 227 ASN A O 1
ATOM 1872 N N . ASP A 1 228 ? -0.950 -18.024 -3.607 1.00 48.97 228 ASP A N 1
ATOM 1873 C CA . ASP A 1 228 ? -0.639 -18.095 -5.050 1.00 48.97 228 ASP A CA 1
ATOM 1874 C C . ASP A 1 228 ? -1.800 -18.626 -5.923 1.00 48.97 228 ASP A C 1
ATOM 1876 O O . ASP A 1 228 ? -1.637 -19.557 -6.712 1.00 48.97 228 ASP A O 1
ATOM 1880 N N . LYS A 1 229 ? -3.007 -18.060 -5.817 1.00 48.78 229 LYS A N 1
ATOM 1881 C CA . LYS A 1 229 ? -4.080 -18.404 -6.772 1.00 48.78 229 LYS A CA 1
ATOM 1882 C C . LYS A 1 229 ? -3.915 -17.606 -8.073 1.00 48.78 229 LYS A C 1
ATOM 1884 O O . LYS A 1 229 ? -3.903 -16.376 -8.049 1.00 48.78 229 LYS A O 1
ATOM 1889 N N . GLU A 1 230 ? -3.762 -18.307 -9.198 1.00 50.62 230 GLU A N 1
ATOM 1890 C CA . GLU A 1 230 ? -3.698 -17.726 -10.550 1.00 50.62 230 GLU A CA 1
ATOM 1891 C C . GLU A 1 230 ? -5.082 -17.295 -11.065 1.00 50.62 230 GLU A C 1
ATOM 1893 O O . GLU A 1 230 ? -6.105 -17.871 -10.694 1.00 50.62 230 GLU A O 1
ATOM 1898 N N . TYR A 1 231 ? -5.111 -16.272 -11.926 1.00 49.41 231 TYR A N 1
ATOM 1899 C CA . TYR A 1 231 ? -6.321 -15.771 -12.581 1.00 49.41 231 TYR A CA 1
ATOM 1900 C C . TYR A 1 231 ? -6.810 -16.701 -13.709 1.00 49.41 231 TYR A C 1
ATOM 1902 O O . TYR A 1 231 ? -6.042 -16.968 -14.634 1.00 49.41 231 TYR A O 1
ATOM 1910 N N . ASP A 1 232 ? -8.084 -17.130 -13.685 1.00 50.41 232 ASP A N 1
ATOM 1911 C CA . ASP A 1 232 ? -8.656 -18.113 -14.629 1.00 50.41 232 ASP A CA 1
ATOM 1912 C C . ASP A 1 232 ? -9.947 -17.696 -15.395 1.00 50.41 232 ASP A C 1
ATOM 1914 O O . ASP A 1 232 ? -10.425 -18.483 -16.212 1.00 50.41 232 ASP A O 1
ATOM 1918 N N . GLY A 1 233 ? -10.499 -16.477 -15.232 1.00 52.44 233 GLY A N 1
ATOM 1919 C CA . GLY A 1 233 ? -11.617 -15.946 -16.049 1.00 52.44 233 GLY A CA 1
ATOM 1920 C C . GLY A 1 233 ? -12.754 -15.215 -15.298 1.00 52.44 233 GLY A C 1
ATOM 1921 O O . GLY A 1 233 ? -12.530 -14.491 -14.336 1.00 52.44 233 GLY A O 1
ATOM 1922 N N . GLU A 1 234 ? -14.013 -15.360 -15.746 1.00 47.66 234 GLU A N 1
ATOM 1923 C CA . GLU A 1 234 ? -15.188 -14.607 -15.229 1.00 47.66 234 GLU A CA 1
ATOM 1924 C C . GLU A 1 234 ? -15.503 -14.869 -13.743 1.00 47.66 234 GLU A C 1
ATOM 1926 O O . GLU A 1 234 ? -15.888 -13.957 -13.008 1.00 47.66 234 GLU A O 1
ATOM 1931 N N . ARG A 1 235 ? -15.274 -16.099 -13.255 1.00 51.69 235 ARG A N 1
ATOM 1932 C CA . ARG A 1 235 ? -15.341 -16.407 -11.811 1.00 51.69 235 ARG A CA 1
ATOM 1933 C C . ARG A 1 235 ? -14.297 -15.627 -11.007 1.00 51.69 235 ARG A C 1
ATOM 1935 O O . ARG A 1 235 ? -14.461 -15.456 -9.799 1.00 51.69 235 ARG A O 1
ATOM 1942 N N . THR A 1 236 ? -13.259 -15.121 -11.666 1.00 66.94 236 THR A N 1
ATOM 1943 C CA . THR A 1 236 ? -12.153 -14.423 -11.034 1.00 66.94 236 THR A CA 1
ATOM 1944 C C . THR A 1 236 ? -12.436 -12.945 -10.763 1.00 66.94 236 THR A C 1
ATOM 1946 O O . THR A 1 236 ? -11.891 -12.434 -9.795 1.00 66.94 236 THR A O 1
ATOM 1949 N N . LEU A 1 237 ? -13.316 -12.249 -11.500 1.00 80.19 237 LEU A N 1
ATOM 1950 C CA . LEU A 1 237 ? -13.595 -10.825 -11.217 1.00 80.19 237 LEU A CA 1
ATOM 1951 C C . LEU A 1 237 ? -14.225 -10.625 -9.834 1.00 80.19 237 LEU A C 1
ATOM 1953 O O . LEU A 1 237 ? -13.763 -9.794 -9.056 1.00 80.19 237 LEU A O 1
ATOM 1957 N N . LYS A 1 238 ? -15.219 -11.449 -9.477 1.00 79.50 238 LYS A N 1
ATOM 1958 C CA . LYS A 1 238 ? -15.816 -11.435 -8.132 1.00 79.50 238 LYS A CA 1
ATOM 1959 C C . LYS A 1 238 ? -14.801 -11.830 -7.053 1.00 79.50 238 LYS A C 1
ATOM 1961 O O . LYS A 1 238 ? -14.807 -11.261 -5.968 1.00 79.50 238 LYS A O 1
ATOM 1966 N N . TYR A 1 239 ? -13.914 -12.781 -7.350 1.00 74.81 239 TYR A N 1
ATOM 1967 C CA . TYR A 1 239 ? -12.840 -13.178 -6.436 1.00 74.81 239 TYR A CA 1
ATOM 1968 C C . TYR A 1 239 ? -11.807 -12.061 -6.229 1.00 74.81 239 TYR A C 1
ATOM 1970 O O . TYR A 1 239 ? -11.415 -11.805 -5.093 1.00 74.81 239 TYR A O 1
ATOM 1978 N N . ILE A 1 240 ? -11.399 -11.367 -7.297 1.00 81.38 240 ILE A N 1
ATOM 1979 C CA . ILE A 1 240 ? -10.519 -10.196 -7.224 1.00 81.38 240 ILE A CA 1
ATOM 1980 C C . ILE A 1 240 ? -11.202 -9.109 -6.407 1.00 81.38 240 ILE A C 1
ATOM 1982 O O . ILE A 1 240 ? -10.594 -8.588 -5.482 1.00 81.38 240 ILE A O 1
ATOM 1986 N N . ARG A 1 241 ? -12.474 -8.813 -6.691 1.00 85.81 241 ARG A N 1
ATOM 1987 C CA . ARG A 1 241 ? -13.256 -7.837 -5.932 1.00 85.81 241 ARG A CA 1
ATOM 1988 C C . ARG A 1 241 ? -13.262 -8.162 -4.439 1.00 85.81 241 ARG A C 1
ATOM 1990 O O . ARG A 1 241 ? -12.983 -7.280 -3.639 1.00 85.81 241 ARG A O 1
ATOM 1997 N N . ASN A 1 242 ? -13.531 -9.414 -4.073 1.00 76.19 242 ASN A N 1
ATOM 1998 C CA . ASN A 1 242 ? -13.511 -9.842 -2.674 1.00 76.19 242 ASN A CA 1
ATOM 1999 C C . ASN A 1 242 ? -12.103 -9.752 -2.074 1.00 76.19 242 ASN A C 1
ATOM 2001 O 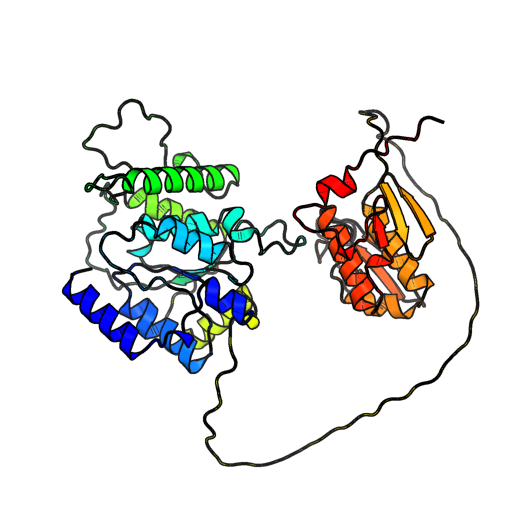O . ASN A 1 242 ? -11.956 -9.264 -0.969 1.00 76.19 242 ASN A O 1
ATOM 2005 N N . SER A 1 243 ? -11.060 -10.129 -2.818 1.00 76.88 243 SER A N 1
ATOM 2006 C CA . SER A 1 243 ? -9.670 -10.022 -2.349 1.00 76.88 243 SER A CA 1
ATOM 2007 C C . SER A 1 243 ? -9.251 -8.565 -2.108 1.00 76.88 243 SER A C 1
ATOM 2009 O O . SER A 1 243 ? -8.528 -8.276 -1.161 1.00 76.88 243 SER A O 1
ATOM 2011 N N . ILE A 1 244 ? -9.712 -7.645 -2.959 1.00 80.31 244 ILE A N 1
ATOM 2012 C CA . ILE A 1 244 ? -9.525 -6.195 -2.820 1.00 80.31 244 ILE A CA 1
ATOM 2013 C C . ILE A 1 244 ? -10.297 -5.678 -1.598 1.00 80.31 244 ILE A C 1
ATOM 2015 O O . ILE A 1 244 ? -9.737 -4.923 -0.810 1.00 80.31 244 ILE A O 1
ATOM 2019 N N . GLU A 1 245 ? -11.550 -6.093 -1.401 1.00 78.06 245 GLU A N 1
ATOM 2020 C CA . GLU A 1 245 ? -12.341 -5.719 -0.219 1.00 78.06 245 GLU A CA 1
ATOM 2021 C C . GLU A 1 245 ? -11.730 -6.255 1.082 1.00 78.06 245 GLU A C 1
ATOM 2023 O O . GLU A 1 245 ? -11.618 -5.507 2.049 1.00 78.06 245 GLU A O 1
ATOM 2028 N N . ASP A 1 246 ? -11.281 -7.509 1.096 1.00 71.19 246 ASP A N 1
ATOM 2029 C CA . ASP A 1 246 ? -10.648 -8.141 2.255 1.00 71.19 246 ASP A CA 1
ATOM 2030 C C . ASP A 1 246 ? -9.326 -7.445 2.618 1.00 71.19 246 ASP A C 1
ATOM 2032 O O . ASP A 1 246 ? -9.017 -7.264 3.796 1.00 71.19 246 ASP A O 1
ATOM 2036 N N . ALA A 1 247 ? -8.542 -7.035 1.613 1.00 72.88 247 ALA A N 1
ATOM 2037 C CA . ALA A 1 247 ? -7.239 -6.407 1.819 1.00 72.88 247 ALA A CA 1
ATOM 2038 C C . ALA A 1 247 ? -7.319 -4.906 2.144 1.00 72.88 247 ALA A C 1
ATOM 2040 O O . ALA A 1 247 ? -6.490 -4.399 2.901 1.00 72.88 247 ALA A O 1
ATOM 2041 N N . PHE A 1 248 ? -8.272 -4.184 1.550 1.00 79.62 248 PHE A N 1
ATOM 2042 C CA . PHE A 1 248 ? -8.311 -2.714 1.575 1.00 79.62 248 PHE A CA 1
ATOM 2043 C C . PHE A 1 248 ? -9.576 -2.136 2.230 1.00 79.62 248 PHE A C 1
ATOM 2045 O O . PHE A 1 248 ? -9.670 -0.925 2.439 1.00 79.62 248 PHE A O 1
ATOM 2052 N N . GLY A 1 249 ? -10.542 -2.988 2.574 1.00 75.00 249 GLY A N 1
ATOM 2053 C CA . GLY A 1 249 ? -11.840 -2.623 3.132 1.00 75.00 249 GLY A CA 1
ATOM 2054 C C . GLY A 1 249 ? -12.885 -2.242 2.071 1.00 75.00 249 GLY A C 1
ATOM 2055 O O . GLY A 1 249 ? -12.544 -1.833 0.962 1.00 75.00 249 GLY A O 1
ATOM 2056 N N . PRO A 1 250 ? -14.188 -2.288 2.409 1.00 80.12 250 PRO A N 1
ATOM 2057 C CA . PRO A 1 250 ? -15.284 -2.020 1.467 1.00 80.12 250 PRO A CA 1
ATOM 2058 C C . PRO A 1 250 ? -15.299 -0.587 0.928 1.00 80.12 250 PRO A C 1
ATOM 2060 O O . PRO A 1 250 ? -15.852 -0.327 -0.134 1.00 80.12 250 PRO A O 1
ATOM 2063 N N . SER A 1 251 ? -14.671 0.355 1.634 1.00 85.00 251 SER A N 1
ATOM 2064 C CA . SER A 1 251 ? -14.683 1.773 1.270 1.00 85.00 251 SER A CA 1
ATOM 2065 C C . SER A 1 251 ? -13.970 2.110 -0.043 1.00 85.00 251 SER A C 1
ATOM 2067 O O . SER A 1 251 ? -14.175 3.203 -0.559 1.00 85.00 251 SER A O 1
ATOM 2069 N N . VAL A 1 252 ? -13.145 1.205 -0.590 1.00 87.06 252 VAL A N 1
ATOM 2070 C CA . VAL A 1 252 ? -12.556 1.404 -1.928 1.00 87.06 252 VAL A CA 1
ATOM 2071 C C . VAL A 1 252 ? -13.551 1.150 -3.063 1.00 87.06 252 VAL A C 1
ATOM 2073 O O . VAL A 1 252 ? -13.191 1.299 -4.227 1.00 87.06 252 VAL A O 1
ATOM 2076 N N . PHE A 1 253 ? -14.790 0.771 -2.743 1.00 89.62 253 PHE A N 1
ATOM 2077 C CA . PHE A 1 253 ? -15.877 0.604 -3.696 1.00 89.62 253 PHE A CA 1
ATOM 2078 C C . PHE A 1 253 ? -16.952 1.671 -3.471 1.00 89.62 253 PHE A C 1
ATOM 2080 O O . PHE A 1 253 ? -17.505 1.810 -2.380 1.00 89.62 253 PHE A O 1
ATOM 2087 N N . SER A 1 254 ? -17.272 2.407 -4.527 1.00 86.75 254 SER A N 1
ATOM 2088 C CA . SER A 1 254 ? -18.417 3.309 -4.598 1.00 86.75 254 SER A CA 1
ATOM 2089 C C . SER A 1 254 ? -19.705 2.530 -4.870 1.00 86.75 254 SER A C 1
ATOM 2091 O O . SER A 1 254 ? -19.685 1.458 -5.477 1.00 86.75 254 SER A O 1
ATOM 2093 N N . GLN A 1 255 ? -20.853 3.074 -4.456 1.00 72.88 255 GLN A N 1
ATOM 2094 C CA . GLN A 1 255 ? -22.136 2.473 -4.818 1.00 72.88 255 GLN A CA 1
ATOM 2095 C C . GLN A 1 255 ? -22.353 2.575 -6.329 1.00 72.88 255 GLN A C 1
ATOM 2097 O O . GLN A 1 255 ? -22.344 3.666 -6.897 1.00 72.88 255 GLN A O 1
ATOM 2102 N N . VAL A 1 256 ? -22.549 1.429 -6.977 1.00 68.44 256 VAL A N 1
ATOM 2103 C CA . VAL A 1 256 ? -22.946 1.377 -8.384 1.00 68.44 256 VAL A CA 1
ATOM 2104 C C . VAL A 1 256 ? -24.435 1.700 -8.442 1.00 68.44 256 VAL A C 1
ATOM 2106 O O . VAL A 1 256 ? -25.229 1.045 -7.768 1.00 68.44 256 VAL A O 1
ATOM 2109 N N . GLU A 1 257 ? -24.830 2.711 -9.218 1.00 49.91 257 GLU A N 1
ATOM 2110 C CA . GLU A 1 257 ? -26.249 2.968 -9.470 1.00 49.91 257 GLU A CA 1
ATOM 2111 C C . GLU A 1 257 ? -26.879 1.705 -10.071 1.00 49.91 257 GLU A C 1
ATOM 2113 O O . GLU A 1 257 ? -26.560 1.307 -11.197 1.00 49.91 257 GLU A O 1
ATOM 2118 N N . GLU A 1 258 ? 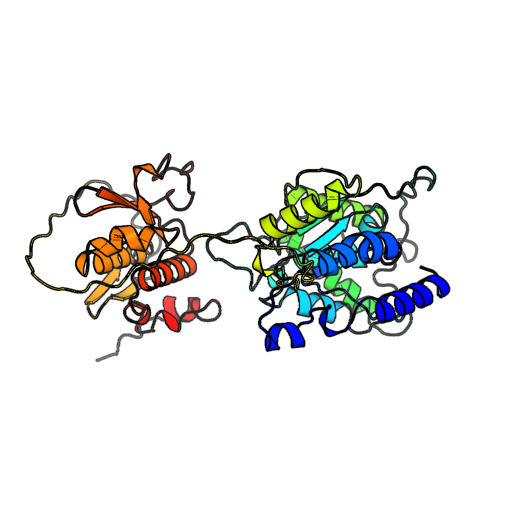-27.778 1.058 -9.325 1.00 40.78 258 GLU A N 1
ATOM 2119 C CA . GLU A 1 258 ? -28.575 -0.029 -9.872 1.00 40.78 258 GLU A CA 1
ATOM 2120 C C . GLU A 1 258 ? -29.354 0.513 -11.069 1.00 40.78 258 GLU A C 1
ATOM 2122 O O . GLU A 1 258 ? -30.234 1.375 -10.947 1.00 40.78 258 GLU A O 1
ATOM 2127 N N . LYS A 1 259 ? -29.065 -0.020 -12.260 1.00 38.62 259 LYS A N 1
ATOM 2128 C CA . LYS A 1 259 ? -29.996 0.108 -13.374 1.00 38.62 259 LYS A CA 1
ATOM 2129 C C . LYS A 1 259 ? -31.310 -0.499 -12.908 1.00 38.62 259 LYS A C 1
ATOM 2131 O O . LYS A 1 259 ? -31.412 -1.721 -12.812 1.00 38.62 259 LYS A O 1
ATOM 2136 N N . LYS A 1 260 ? -32.305 0.359 -12.650 1.00 28.83 260 LYS A N 1
ATOM 2137 C CA . LYS A 1 260 ? -33.706 -0.019 -12.444 1.00 28.83 260 LYS A CA 1
ATOM 2138 C C . LYS A 1 260 ? -34.140 -0.920 -13.597 1.00 28.83 260 LYS A C 1
ATOM 2140 O O . LYS A 1 260 ? -34.585 -0.451 -14.641 1.00 28.83 260 LYS A O 1
ATOM 2145 N N . THR A 1 261 ? -34.004 -2.221 -13.406 1.00 31.45 261 THR A N 1
ATOM 2146 C CA . THR A 1 261 ? -34.717 -3.222 -14.179 1.00 31.45 261 THR A CA 1
ATOM 2147 C C . THR A 1 261 ? -35.968 -3.487 -13.366 1.00 31.45 261 THR A C 1
ATOM 2149 O O . THR A 1 261 ? -35.948 -4.110 -12.310 1.00 31.45 261 THR A O 1
ATOM 2152 N N . GLY A 1 262 ? -37.051 -2.830 -13.774 1.00 32.28 262 GLY A N 1
ATOM 2153 C CA . GLY A 1 262 ? -38.325 -2.945 -13.089 1.00 32.28 262 GLY A CA 1
ATOM 2154 C C . GLY A 1 262 ? -38.835 -4.378 -13.155 1.00 32.28 262 GLY A C 1
ATOM 2155 O O . GLY A 1 262 ? -38.947 -4.918 -14.246 1.00 32.28 262 GLY A O 1
ATOM 2156 N N . THR A 1 263 ? -39.157 -4.941 -11.993 1.00 27.53 263 THR A N 1
ATOM 2157 C CA . THR A 1 263 ? -40.432 -5.607 -11.665 1.00 27.53 263 THR A CA 1
ATOM 2158 C C . THR A 1 263 ? -40.389 -5.980 -10.182 1.00 27.53 263 THR A C 1
ATOM 2160 O O . THR A 1 263 ? -39.422 -6.584 -9.732 1.00 27.53 263 THR A O 1
ATOM 2163 N N . GLY A 1 264 ? -41.385 -5.521 -9.419 1.00 27.31 264 GLY A N 1
ATOM 2164 C CA . GLY A 1 264 ? -41.381 -5.513 -7.953 1.00 27.31 264 GLY A CA 1
ATOM 2165 C C . GLY A 1 264 ? -41.645 -6.854 -7.265 1.00 27.31 264 GLY A C 1
ATOM 2166 O O . GLY A 1 264 ? -41.920 -7.856 -7.917 1.00 27.31 264 GLY A O 1
ATOM 2167 N N . VAL A 1 265 ? -41.586 -6.843 -5.930 1.00 25.92 265 VAL A N 1
ATOM 2168 C CA . VAL A 1 265 ? -42.728 -6.976 -4.998 1.00 25.92 265 VAL A CA 1
ATOM 2169 C C . VAL A 1 265 ? -42.209 -6.807 -3.558 1.00 25.92 265 VAL A C 1
ATOM 2171 O O . VAL A 1 265 ? -41.115 -7.248 -3.215 1.00 25.92 265 VAL A O 1
ATOM 2174 N N . ASP A 1 266 ? -43.020 -6.116 -2.758 1.00 25.91 266 ASP A N 1
ATOM 2175 C CA . ASP A 1 266 ? -42.894 -5.780 -1.338 1.00 25.91 266 ASP A CA 1
ATOM 2176 C C . ASP A 1 266 ? -42.558 -6.951 -0.391 1.00 25.91 266 ASP A C 1
ATOM 2178 O O . ASP A 1 266 ? -43.033 -8.071 -0.569 1.00 25.91 266 ASP A O 1
ATOM 2182 N N . THR A 1 267 ? -41.890 -6.671 0.737 1.00 24.52 267 THR A N 1
ATOM 2183 C CA . THR A 1 267 ? -42.569 -6.444 2.037 1.00 24.52 267 THR A CA 1
ATOM 2184 C C . THR A 1 267 ? -41.601 -6.387 3.235 1.00 24.52 267 THR A C 1
ATOM 2186 O O . THR A 1 267 ? -40.628 -7.128 3.318 1.00 24.52 267 THR A O 1
ATOM 2189 N N . ASN A 1 268 ? -42.001 -5.557 4.212 1.00 25.84 268 ASN A N 1
ATOM 2190 C CA . ASN A 1 268 ? -41.737 -5.618 5.662 1.00 25.84 268 ASN A CA 1
ATOM 2191 C C . ASN A 1 268 ? -40.719 -4.650 6.297 1.00 25.84 268 ASN A C 1
ATOM 2193 O O . ASN A 1 268 ? -39.591 -4.984 6.638 1.00 25.84 268 ASN A O 1
ATOM 2197 N N . ASN A 1 269 ? -41.255 -3.454 6.581 1.00 24.34 269 ASN A N 1
ATOM 2198 C CA . ASN A 1 269 ? -41.182 -2.723 7.855 1.00 24.34 269 ASN A CA 1
ATOM 2199 C C . ASN A 1 269 ? -40.697 -3.527 9.079 1.00 24.34 269 ASN A C 1
ATOM 2201 O O . ASN A 1 269 ? -41.321 -4.529 9.428 1.00 24.34 269 ASN A O 1
ATOM 2205 N N . THR A 1 270 ? -39.826 -2.930 9.905 1.00 24.52 270 THR A N 1
ATOM 2206 C CA . THR A 1 270 ? -40.160 -2.752 11.334 1.00 24.52 270 THR A CA 1
ATOM 2207 C C . THR A 1 270 ? -39.480 -1.528 11.960 1.00 24.52 270 THR A C 1
ATOM 2209 O O . THR A 1 270 ? -38.275 -1.325 11.881 1.00 24.52 270 THR A O 1
ATOM 2212 N N . LYS A 1 271 ? -40.330 -0.711 12.584 1.00 23.30 271 LYS A N 1
ATOM 2213 C CA . LYS A 1 271 ? -40.089 0.469 13.422 1.00 23.30 271 LYS A CA 1
ATOM 2214 C C . LYS A 1 271 ? -39.808 0.024 14.865 1.00 23.30 271 LYS A C 1
ATOM 2216 O O . LYS A 1 271 ? -40.573 -0.792 15.372 1.00 23.30 271 LYS A O 1
ATOM 2221 N N . THR A 1 272 ? -38.858 0.632 15.575 1.00 22.48 272 THR A N 1
ATOM 2222 C CA . THR A 1 272 ? -38.864 0.710 17.059 1.00 22.48 272 THR A CA 1
ATOM 2223 C C . THR A 1 272 ? -38.009 1.920 17.467 1.00 22.48 272 THR A C 1
ATOM 2225 O O . THR A 1 272 ? -36.819 1.941 17.190 1.00 22.48 272 THR A O 1
ATOM 2228 N N . THR A 1 273 ? -38.577 3.093 17.752 1.00 20.75 273 THR A N 1
ATOM 2229 C CA . THR A 1 273 ? -39.205 3.582 19.002 1.00 20.75 273 THR A CA 1
ATOM 2230 C C . THR A 1 273 ? -38.245 3.670 20.195 1.00 20.75 273 THR A C 1
ATOM 2232 O O . THR A 1 273 ? -37.787 2.671 20.733 1.00 20.75 273 THR A O 1
ATOM 2235 N N . ILE A 1 274 ? -38.003 4.923 20.579 1.00 21.48 274 ILE A N 1
ATOM 2236 C CA . ILE A 1 274 ? -37.225 5.454 21.703 1.00 21.48 274 ILE A CA 1
ATOM 2237 C C . ILE A 1 274 ? -37.998 5.255 23.017 1.00 21.48 274 ILE A C 1
ATOM 2239 O O . ILE A 1 274 ? -39.191 5.557 23.049 1.00 21.48 274 ILE A O 1
ATOM 2243 N N . ILE A 1 275 ? -37.324 4.854 24.102 1.00 21.98 275 ILE A N 1
ATOM 2244 C CA . ILE A 1 275 ? -37.807 5.019 25.487 1.00 21.98 275 ILE A CA 1
ATOM 2245 C C . ILE A 1 275 ? -36.665 5.588 26.349 1.00 21.98 275 ILE A C 1
ATOM 2247 O O . ILE A 1 275 ? -35.527 5.132 26.255 1.00 21.98 275 ILE A O 1
ATOM 2251 N N . LYS A 1 276 ? -36.992 6.617 27.141 1.00 20.91 276 LYS A N 1
ATOM 2252 C CA . LYS A 1 276 ? -36.179 7.291 28.171 1.00 20.91 276 LYS A CA 1
ATOM 2253 C C . LYS A 1 276 ? -36.729 6.944 29.566 1.00 20.91 276 LYS A C 1
ATOM 2255 O O . LYS A 1 276 ? -37.934 6.741 29.649 1.00 20.91 276 LYS A O 1
ATOM 2260 N N . GLU A 1 277 ? -35.852 6.979 30.581 1.00 22.36 277 GLU A N 1
ATOM 2261 C CA . GLU A 1 277 ? -36.015 7.288 32.038 1.00 22.36 277 GLU A CA 1
ATOM 2262 C C . GLU A 1 277 ? -34.994 6.436 32.835 1.00 22.36 277 GLU A C 1
ATOM 2264 O O . GLU A 1 277 ? -34.941 5.226 32.646 1.00 22.36 277 GLU A O 1
ATOM 2269 N N . GLU A 1 278 ? -33.945 6.973 33.477 1.00 21.16 278 GLU A N 1
ATOM 2270 C CA . GLU A 1 278 ? -33.782 7.843 34.674 1.00 21.16 278 GLU A CA 1
ATOM 2271 C C . GLU A 1 278 ? -33.653 7.115 36.047 1.00 21.16 278 GLU A C 1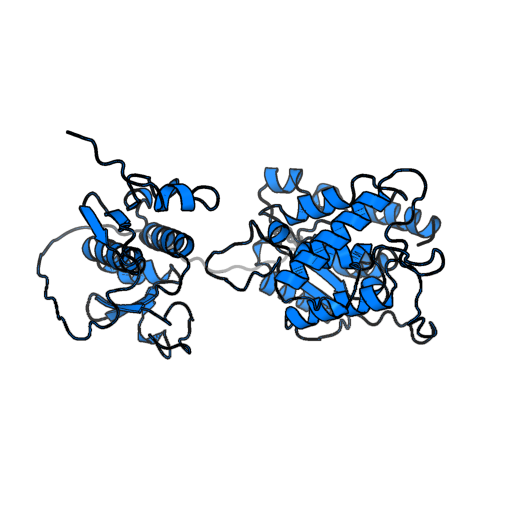
ATOM 2273 O O . GLU A 1 278 ? -34.616 6.589 36.586 1.00 21.16 278 GLU A O 1
ATOM 2278 N N . ASN A 1 279 ? -32.431 7.220 36.614 1.00 21.45 279 ASN A N 1
ATOM 2279 C CA . ASN A 1 279 ? -32.009 7.440 38.022 1.00 21.45 279 ASN A CA 1
ATOM 2280 C C . ASN A 1 279 ? -32.231 6.393 39.154 1.00 21.45 279 ASN A C 1
ATOM 2282 O O . ASN A 1 279 ? -33.342 6.239 39.649 1.00 21.45 279 ASN A O 1
ATOM 2286 N N . ASN A 1 280 ? -31.132 5.843 39.729 1.00 20.59 280 ASN A N 1
ATOM 2287 C CA . ASN A 1 280 ? -30.605 6.205 41.079 1.00 20.59 280 ASN A CA 1
ATOM 2288 C C . ASN A 1 280 ? -29.438 5.319 41.630 1.00 20.59 280 ASN A C 1
ATOM 2290 O O . ASN A 1 280 ? -29.599 4.133 41.884 1.00 20.59 280 ASN A O 1
ATOM 2294 N N . ILE A 1 281 ? -28.291 5.984 41.850 1.00 22.20 281 ILE A N 1
ATOM 2295 C CA . ILE A 1 281 ? -27.220 5.936 42.890 1.00 22.20 281 ILE A CA 1
ATOM 2296 C C . ILE A 1 281 ? -27.119 4.748 43.889 1.00 22.20 281 ILE A C 1
ATOM 2298 O O . ILE A 1 281 ? -28.030 4.551 44.687 1.00 22.20 281 ILE A O 1
ATOM 2302 N N . ALA A 1 282 ? -25.908 4.158 44.023 1.00 20.11 282 ALA A N 1
ATOM 2303 C CA . ALA A 1 282 ? -25.252 3.845 45.319 1.00 20.11 282 ALA A CA 1
ATOM 2304 C C . ALA A 1 282 ? -23.735 3.518 45.194 1.00 20.11 282 ALA A C 1
ATOM 2306 O O . ALA A 1 282 ? -23.319 2.743 44.340 1.00 20.11 282 ALA A O 1
ATOM 2307 N N . GLN A 1 283 ? -22.927 4.110 46.086 1.00 21.38 283 GLN A N 1
ATOM 2308 C CA . GLN A 1 283 ? -21.477 3.936 46.305 1.00 21.38 283 GLN A CA 1
ATOM 2309 C C . GLN A 1 283 ? -21.094 2.613 46.995 1.00 21.38 283 GLN A C 1
ATOM 2311 O O . GLN A 1 283 ? -21.761 2.216 47.943 1.00 21.38 283 GLN A O 1
ATOM 2316 N N . SER A 1 284 ? -19.937 2.040 46.636 1.00 22.28 284 SER A N 1
ATOM 2317 C CA . SER A 1 284 ? -18.894 1.403 47.494 1.00 22.28 284 SER A CA 1
ATOM 2318 C C . SER A 1 284 ? -18.014 0.535 46.576 1.00 22.28 284 SER A C 1
ATOM 2320 O O . SER A 1 284 ? -18.511 0.056 45.571 1.00 22.28 284 SER A O 1
ATOM 2322 N N . GLY A 1 285 ? -16.723 0.274 46.747 1.00 22.25 285 GLY A N 1
ATOM 2323 C CA . GLY A 1 285 ? -15.711 0.490 47.772 1.00 22.25 285 GLY A CA 1
ATOM 2324 C C . GLY A 1 285 ? -14.462 -0.256 47.258 1.00 22.25 285 GLY A C 1
ATOM 2325 O O . GLY A 1 285 ? -14.583 -1.306 46.636 1.00 22.25 285 GLY A O 1
ATOM 2326 N N . VAL A 1 286 ? -13.279 0.329 47.428 1.00 22.03 286 VAL A N 1
ATOM 2327 C CA . VAL A 1 286 ? -11.991 -0.185 46.928 1.00 22.03 286 VAL A CA 1
ATOM 2328 C C . VAL A 1 286 ? -11.489 -1.330 47.811 1.00 22.03 286 VAL A C 1
ATOM 2330 O O . VAL A 1 286 ? -11.362 -1.124 49.014 1.00 22.03 286 VAL A O 1
ATOM 2333 N N . GLU A 1 287 ? -11.062 -2.453 47.225 1.00 22.50 287 GLU A N 1
ATOM 2334 C CA . GLU A 1 287 ? -10.108 -3.373 47.865 1.00 22.50 287 GLU A CA 1
ATOM 2335 C C . GLU A 1 287 ? -8.953 -3.734 46.915 1.00 22.50 287 GLU A C 1
ATOM 2337 O O . GLU A 1 287 ? -9.133 -4.278 45.827 1.00 22.50 287 GLU A O 1
ATOM 2342 N N . LYS A 1 288 ? -7.737 -3.375 47.348 1.00 21.31 288 LYS A N 1
ATOM 2343 C CA . LYS A 1 288 ? -6.443 -3.757 46.767 1.00 21.31 288 LYS A CA 1
ATOM 2344 C C . LYS A 1 288 ? -6.101 -5.190 47.171 1.00 21.31 288 LYS A C 1
ATOM 2346 O O . LYS A 1 288 ? -6.199 -5.513 48.351 1.00 21.31 288 LYS A O 1
ATOM 2351 N N . ILE A 1 289 ? -5.532 -5.970 46.252 1.00 27.22 289 IL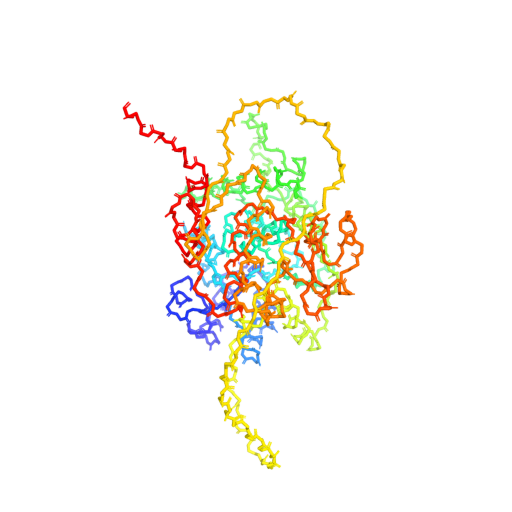E A N 1
ATOM 2352 C CA . ILE A 1 289 ? -4.721 -7.144 46.604 1.00 27.22 289 ILE A CA 1
ATOM 2353 C C . ILE A 1 289 ? -3.358 -7.037 45.905 1.00 27.22 289 ILE A C 1
ATOM 2355 O O . ILE A 1 289 ? -3.262 -7.001 44.680 1.00 27.22 289 ILE A O 1
ATOM 2359 N N . GLU A 1 290 ? -2.317 -6.934 46.733 1.00 21.44 290 GLU A N 1
ATOM 2360 C CA . GLU A 1 290 ? -0.891 -7.014 46.403 1.00 21.44 290 GLU A CA 1
ATOM 2361 C C . GLU A 1 290 ? -0.429 -8.477 46.285 1.00 21.44 290 GLU A C 1
ATOM 2363 O O . GLU A 1 290 ? -0.902 -9.337 47.028 1.00 21.44 290 GLU A O 1
ATOM 2368 N N . GLY A 1 291 ? 0.577 -8.745 45.436 1.00 23.73 291 GLY A N 1
ATOM 2369 C CA . GLY A 1 291 ? 1.357 -9.986 45.517 1.00 23.73 291 GLY A CA 1
ATOM 2370 C C . GLY A 1 291 ? 2.336 -10.274 44.366 1.00 23.73 291 GLY A C 1
ATOM 2371 O O . GLY A 1 291 ? 1.945 -10.885 43.381 1.00 23.73 291 GLY A O 1
ATOM 2372 N N . MET A 1 292 ? 3.631 -9.982 44.603 1.00 24.39 292 MET A N 1
ATOM 2373 C CA . MET A 1 292 ? 4.856 -10.587 44.007 1.00 24.39 292 MET A CA 1
ATOM 2374 C C . MET A 1 292 ? 5.308 -10.119 42.595 1.00 24.39 292 MET A C 1
ATOM 2376 O O . MET A 1 292 ? 4.532 -10.136 41.656 1.00 24.39 292 MET A O 1
ATOM 2380 N N . SER A 1 293 ? 6.570 -9.751 42.302 1.00 25.31 293 SER A N 1
ATOM 2381 C CA . SER A 1 293 ? 7.836 -9.663 43.054 1.00 25.31 293 SER A CA 1
ATOM 2382 C C . SER A 1 293 ? 8.793 -8.671 42.366 1.00 25.31 293 SER A C 1
ATOM 2384 O O . SER A 1 293 ? 8.965 -8.676 41.149 1.00 25.31 293 SER A O 1
ATOM 2386 N N . THR A 1 294 ? 9.440 -7.842 43.179 1.00 30.72 294 THR A N 1
ATOM 2387 C CA . THR A 1 294 ? 10.450 -6.835 42.850 1.00 30.72 294 THR A CA 1
ATOM 2388 C C . THR A 1 294 ? 11.852 -7.438 42.729 1.00 30.72 294 THR A C 1
ATOM 2390 O O . THR A 1 294 ? 12.527 -7.608 43.738 1.00 30.72 294 THR A O 1
ATOM 2393 N N . LYS A 1 295 ? 12.343 -7.685 41.505 1.00 27.05 295 LYS A N 1
ATOM 2394 C CA . LYS A 1 295 ? 13.789 -7.704 41.178 1.00 27.05 295 LYS A CA 1
ATOM 2395 C C . LYS A 1 295 ? 14.033 -7.334 39.713 1.00 27.05 295 LYS A C 1
ATOM 2397 O O . LYS A 1 295 ? 14.079 -8.199 38.850 1.00 27.05 295 LYS A O 1
ATOM 2402 N N . ASN A 1 296 ? 14.141 -6.029 39.472 1.00 23.98 296 ASN A N 1
ATOM 2403 C CA . ASN A 1 296 ? 15.062 -5.361 38.539 1.00 23.98 296 ASN A CA 1
ATOM 2404 C C . ASN A 1 296 ? 14.853 -3.846 38.708 1.00 23.98 296 ASN A C 1
ATOM 2406 O O . ASN A 1 296 ? 14.405 -3.142 37.810 1.00 23.98 296 ASN A O 1
ATOM 2410 N N . ILE A 1 297 ? 15.116 -3.367 39.924 1.00 32.28 297 ILE A N 1
ATOM 2411 C CA . ILE A 1 297 ? 15.388 -1.955 40.189 1.00 32.28 297 ILE A CA 1
ATOM 2412 C C . ILE A 1 297 ? 16.912 -1.882 40.291 1.00 32.28 297 ILE A C 1
ATOM 2414 O O . ILE A 1 297 ? 17.501 -2.744 40.935 1.00 32.28 297 ILE A O 1
ATOM 2418 N N . GLU A 1 298 ? 17.500 -0.878 39.636 1.00 26.81 298 GLU A N 1
ATOM 2419 C CA . GLU A 1 298 ? 18.943 -0.586 39.511 1.00 26.81 298 GLU A CA 1
ATOM 2420 C C . GLU A 1 298 ? 19.621 -1.022 38.200 1.00 26.81 298 GLU A C 1
ATOM 2422 O O . GLU A 1 298 ? 20.628 -1.720 38.184 1.00 26.81 298 GLU A O 1
ATOM 2427 N N . ALA A 1 299 ? 19.134 -0.474 37.081 1.00 24.02 299 ALA A N 1
ATOM 2428 C CA . ALA A 1 299 ? 20.019 0.101 36.065 1.00 24.02 299 ALA A CA 1
ATOM 2429 C C . ALA A 1 299 ? 19.289 1.210 35.278 1.00 24.02 299 ALA A C 1
ATOM 2431 O O . ALA A 1 299 ? 18.428 0.934 34.452 1.00 24.02 299 ALA A O 1
ATOM 2432 N N . GLN A 1 300 ? 19.707 2.456 35.538 1.00 24.77 300 GLN A N 1
ATOM 2433 C CA . GLN A 1 300 ? 19.366 3.729 34.873 1.00 24.77 300 GLN A CA 1
ATOM 2434 C C . GLN A 1 300 ? 18.136 4.512 35.374 1.00 24.77 300 GLN A C 1
ATOM 2436 O O . GLN A 1 300 ? 17.089 4.590 34.741 1.00 24.77 300 GLN A O 1
ATOM 2441 N N . ASN A 1 301 ? 18.340 5.229 36.485 1.00 27.33 301 ASN A N 1
ATOM 2442 C CA . ASN A 1 301 ? 17.557 6.410 36.847 1.00 27.33 301 ASN A CA 1
ATOM 2443 C C . ASN A 1 301 ? 17.832 7.564 35.863 1.00 27.33 301 ASN A C 1
ATOM 2445 O O . ASN A 1 301 ? 18.812 8.288 36.017 1.00 27.33 301 ASN A O 1
ATOM 2449 N N . ASN A 1 302 ? 16.923 7.769 34.909 1.00 29.55 302 ASN A N 1
ATOM 2450 C CA . ASN A 1 302 ? 16.621 9.069 34.306 1.00 29.55 302 ASN A CA 1
ATOM 2451 C C . ASN A 1 302 ? 15.116 9.319 34.509 1.00 29.55 302 ASN A C 1
ATOM 2453 O O . ASN A 1 302 ? 14.278 8.777 33.801 1.00 29.55 302 ASN A O 1
ATOM 2457 N N . ASN A 1 303 ? 14.786 10.091 35.542 1.00 43.41 303 ASN A N 1
ATOM 2458 C CA . ASN A 1 303 ? 13.438 10.363 36.057 1.00 43.41 303 ASN A CA 1
ATOM 2459 C C . ASN A 1 303 ? 12.447 10.868 34.973 1.00 43.41 303 ASN A C 1
ATOM 2461 O O . ASN A 1 303 ? 12.517 12.040 34.600 1.00 43.41 303 ASN A O 1
ATOM 2465 N N . GLN A 1 304 ? 11.503 10.034 34.509 1.00 53.28 304 GLN A N 1
ATOM 2466 C CA . GLN A 1 304 ? 10.342 10.438 33.689 1.00 53.28 304 GLN A CA 1
ATOM 2467 C C . GLN A 1 304 ? 9.134 9.517 33.953 1.00 53.28 304 GLN A C 1
ATOM 2469 O O . GLN A 1 304 ? 8.902 8.553 33.232 1.00 53.28 304 GLN A O 1
ATOM 2474 N N . GLY A 1 305 ? 8.370 9.797 35.013 1.00 63.28 305 GLY A N 1
ATOM 2475 C CA . GLY A 1 305 ? 7.001 9.284 35.142 1.00 63.28 305 GLY A CA 1
ATOM 2476 C C . GLY A 1 305 ? 6.032 10.133 34.313 1.00 63.28 305 GLY A C 1
ATOM 2477 O O . GLY A 1 305 ? 6.312 11.299 34.031 1.00 63.28 305 GLY A O 1
ATOM 2478 N N . TYR A 1 306 ? 4.895 9.564 33.936 1.00 77.50 306 TYR A N 1
ATOM 2479 C CA . TYR A 1 306 ? 3.832 10.238 33.203 1.00 77.50 306 TYR A CA 1
ATOM 2480 C C . TYR A 1 306 ? 2.823 10.865 34.162 1.00 77.50 306 TYR A C 1
ATOM 2482 O O . TYR A 1 306 ? 2.436 10.231 35.145 1.00 77.50 306 TYR A O 1
ATOM 2490 N N . THR A 1 307 ? 2.357 12.075 33.855 1.00 85.94 307 THR A N 1
ATOM 2491 C CA . THR A 1 307 ? 1.202 12.683 34.525 1.00 85.94 307 THR A CA 1
ATOM 2492 C C . THR A 1 307 ? 0.052 12.835 33.546 1.00 85.94 307 THR A C 1
ATOM 2494 O O . THR A 1 307 ? 0.232 13.216 32.387 1.00 85.94 307 THR A O 1
ATOM 2497 N N . TYR A 1 308 ? -1.149 12.511 34.004 1.00 92.25 308 TYR A N 1
ATOM 2498 C CA . TYR A 1 308 ? -2.356 12.615 33.197 1.00 92.25 308 TYR A CA 1
ATOM 2499 C C . TYR A 1 308 ? -3.561 12.907 34.076 1.00 92.25 308 TYR A C 1
ATOM 2501 O O . TYR A 1 308 ? -3.529 1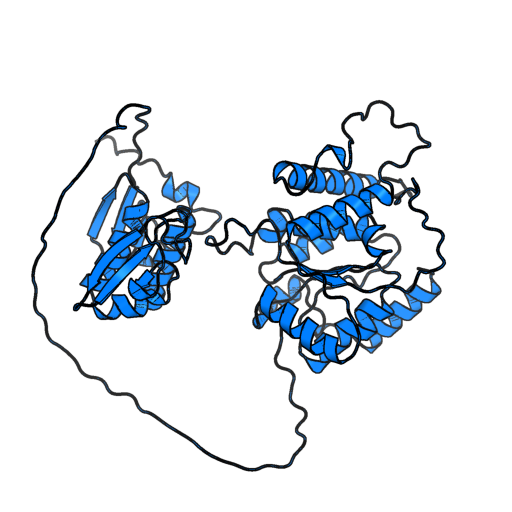2.747 35.297 1.00 92.25 308 TYR A O 1
ATOM 2509 N N . THR A 1 309 ? -4.619 13.378 33.436 1.00 94.12 309 THR A N 1
ATOM 2510 C CA . THR A 1 309 ? -5.891 13.676 34.078 1.00 94.12 309 THR A CA 1
ATOM 2511 C C . THR A 1 309 ? -6.992 12.938 33.339 1.00 94.12 309 THR A C 1
ATOM 2513 O O . THR A 1 309 ? -7.006 12.962 32.111 1.00 94.12 309 THR A O 1
ATOM 2516 N N . ILE A 1 310 ? -7.907 12.310 34.075 1.00 96.75 310 ILE A N 1
ATOM 2517 C CA . ILE A 1 310 ? -9.100 11.659 33.525 1.00 96.75 310 ILE A CA 1
ATOM 2518 C C . ILE A 1 310 ? -10.313 12.204 34.271 1.00 96.75 310 ILE A C 1
ATOM 2520 O O . ILE A 1 310 ? -10.362 12.097 35.497 1.00 96.75 310 ILE A O 1
ATOM 2524 N N . PHE A 1 311 ? -11.257 12.833 33.567 1.00 94.75 311 PHE A N 1
ATOM 2525 C CA . PHE A 1 311 ? -12.428 13.489 34.174 1.00 94.75 311 PHE A CA 1
ATOM 2526 C C . PHE A 1 311 ? -12.054 14.430 35.339 1.00 94.75 311 PHE A C 1
ATOM 2528 O O . PHE A 1 311 ? -12.682 14.441 36.397 1.00 94.75 311 PHE A O 1
ATOM 2535 N N . GLY A 1 312 ? -10.959 15.182 35.184 1.00 90.19 312 GLY A N 1
ATOM 2536 C CA . GLY A 1 312 ? -10.455 16.111 36.203 1.00 90.19 312 GLY A CA 1
ATOM 2537 C C . GLY A 1 312 ? -9.665 15.485 37.363 1.00 90.19 312 GLY A C 1
ATOM 2538 O O . GLY A 1 312 ? -9.070 16.231 38.138 1.00 90.19 312 GLY A O 1
ATOM 2539 N N . LYS A 1 313 ? -9.590 14.152 37.485 1.00 93.94 313 LYS A N 1
ATOM 2540 C CA . LYS A 1 313 ? -8.770 13.471 38.502 1.00 93.94 313 LYS A CA 1
ATOM 2541 C C . LYS A 1 313 ? -7.341 13.269 38.003 1.00 93.94 313 LYS A C 1
ATOM 2543 O O . LYS A 1 313 ? -7.149 12.773 36.898 1.00 93.94 313 LYS A O 1
ATOM 2548 N N . GLU A 1 314 ? -6.352 13.639 38.812 1.00 92.88 314 GLU A N 1
ATOM 2549 C CA . GLU A 1 314 ? -4.929 13.493 38.483 1.00 92.88 314 GLU A CA 1
ATOM 2550 C C . GLU A 1 314 ? -4.390 12.088 38.775 1.00 92.88 314 GLU A C 1
ATOM 2552 O O . GLU A 1 314 ? -4.739 11.460 39.778 1.00 92.88 314 GLU A O 1
ATOM 2557 N N . TYR A 1 315 ? -3.490 11.634 37.905 1.00 91.25 315 TYR A N 1
ATOM 2558 C CA . TYR A 1 315 ? -2.804 10.351 37.974 1.00 91.25 315 TYR A CA 1
ATOM 2559 C C . TYR A 1 315 ? -1.303 10.530 37.717 1.00 91.25 315 TYR A C 1
ATOM 2561 O O . TYR A 1 315 ? -0.871 11.431 36.988 1.00 91.25 315 TYR A O 1
ATOM 2569 N N . ASN A 1 316 ? -0.499 9.645 38.310 1.00 84.88 316 ASN A N 1
ATOM 2570 C CA . ASN A 1 316 ? 0.936 9.558 38.069 1.00 84.88 316 ASN A CA 1
ATOM 2571 C C . ASN A 1 316 ? 1.372 8.093 38.025 1.00 84.88 316 ASN A C 1
ATOM 2573 O O . ASN A 1 316 ? 1.049 7.328 38.932 1.00 84.88 316 ASN A O 1
ATOM 2577 N N . THR A 1 317 ? 2.134 7.722 36.999 1.00 81.12 317 THR A N 1
ATOM 2578 C CA . THR A 1 317 ? 2.688 6.370 36.868 1.00 81.12 317 THR A CA 1
ATOM 2579 C C . THR A 1 317 ? 4.046 6.378 36.171 1.00 81.12 317 THR A C 1
ATOM 2581 O O . THR A 1 317 ? 4.332 7.235 35.337 1.00 81.12 317 THR A O 1
ATOM 2584 N N . ALA A 1 318 ? 4.884 5.388 36.475 1.00 72.38 318 ALA A N 1
ATOM 2585 C CA . ALA A 1 318 ? 6.080 5.076 35.695 1.00 72.38 318 ALA A CA 1
ATOM 2586 C C . ALA A 1 318 ? 5.805 4.069 34.557 1.00 72.38 318 ALA A C 1
ATOM 2588 O O . ALA A 1 318 ? 6.681 3.820 33.730 1.00 72.38 318 ALA A O 1
ATOM 2589 N N . VAL A 1 319 ? 4.608 3.473 34.506 1.00 76.44 319 VAL A N 1
ATOM 2590 C CA . VAL A 1 319 ? 4.276 2.341 33.633 1.00 76.44 319 VAL A CA 1
ATOM 2591 C C . VAL A 1 319 ? 3.180 2.734 32.646 1.00 76.44 319 VAL A C 1
ATOM 2593 O O . VAL A 1 319 ? 2.041 2.986 33.010 1.00 76.44 319 VAL A O 1
ATOM 2596 N N . GLN A 1 320 ? 3.501 2.718 31.352 1.00 73.94 320 GLN A N 1
ATOM 2597 C CA . GLN A 1 320 ? 2.578 3.129 30.280 1.00 73.94 320 GLN A CA 1
ATOM 2598 C C . GLN A 1 320 ? 1.281 2.307 30.206 1.00 73.94 320 GLN A C 1
ATOM 2600 O O . GLN A 1 320 ? 0.302 2.762 29.623 1.00 73.94 320 GLN A O 1
ATOM 2605 N N . ALA A 1 321 ? 1.286 1.071 30.714 1.00 76.06 321 ALA A N 1
ATOM 2606 C CA . ALA A 1 321 ? 0.104 0.210 30.736 1.00 76.06 321 ALA A CA 1
ATOM 2607 C C . ALA A 1 321 ? -1.031 0.816 31.583 1.00 76.06 321 ALA A C 1
ATOM 2609 O O . ALA A 1 321 ? -2.199 0.661 31.228 1.00 76.06 321 ALA A O 1
ATOM 2610 N N . ASP A 1 322 ? -0.682 1.572 32.627 1.00 88.81 322 ASP A N 1
ATOM 2611 C CA . ASP A 1 322 ? -1.645 2.137 33.574 1.00 88.81 322 ASP A CA 1
ATOM 2612 C C . ASP A 1 322 ? -2.578 3.160 32.920 1.00 88.81 322 ASP A C 1
ATOM 2614 O O . ASP A 1 322 ? -3.726 3.270 33.328 1.00 88.81 322 ASP A O 1
ATOM 2618 N N . PHE A 1 323 ? -2.169 3.815 31.825 1.00 88.25 323 PHE A N 1
ATOM 2619 C CA . PHE A 1 323 ? -3.047 4.734 31.087 1.00 88.25 323 PHE A CA 1
ATOM 2620 C C . PHE A 1 323 ? -4.346 4.062 30.644 1.00 88.25 323 PHE A C 1
ATOM 2622 O O . PHE A 1 323 ? -5.417 4.660 30.703 1.00 88.25 323 PHE A O 1
ATOM 2629 N N . MET A 1 324 ? -4.237 2.823 30.162 1.00 94.12 324 MET A N 1
ATOM 2630 C CA . MET A 1 324 ? -5.371 2.087 29.615 1.00 94.12 324 MET A CA 1
ATOM 2631 C C . MET A 1 324 ? -6.228 1.501 30.731 1.00 94.12 324 MET A C 1
ATOM 2633 O O . MET A 1 324 ? -7.451 1.529 30.640 1.00 94.12 324 MET A O 1
ATOM 2637 N N . TYR A 1 325 ? -5.583 1.004 31.789 1.00 97.56 325 TYR A N 1
ATOM 2638 C CA . TYR A 1 325 ? -6.264 0.486 32.972 1.00 97.56 325 TYR A CA 1
ATOM 2639 C C . TYR A 1 325 ? -7.069 1.577 33.669 1.00 97.56 325 TYR A C 1
ATOM 2641 O O . TYR A 1 325 ? -8.251 1.378 33.935 1.00 97.56 325 TYR A O 1
ATOM 2649 N N . ASP A 1 326 ? -6.458 2.739 33.885 1.00 97.44 326 ASP A N 1
ATOM 2650 C CA . ASP A 1 326 ? -7.102 3.866 34.549 1.00 97.44 326 ASP A CA 1
ATOM 2651 C C . ASP A 1 326 ? -8.199 4.483 33.679 1.00 97.44 326 ASP A C 1
ATOM 2653 O O . ASP A 1 326 ? -9.226 4.898 34.206 1.00 97.44 326 ASP A O 1
ATOM 2657 N N . ALA A 1 327 ? -8.024 4.517 32.351 1.00 97.06 327 ALA A N 1
ATOM 2658 C CA . ALA A 1 327 ? -9.069 4.956 31.427 1.00 97.06 327 ALA A CA 1
ATOM 2659 C C . ALA A 1 327 ? -10.301 4.047 31.484 1.00 97.06 327 ALA A C 1
ATOM 2661 O O . ALA A 1 327 ? -11.417 4.548 31.627 1.00 97.06 327 ALA A O 1
ATOM 2662 N N . PHE A 1 328 ? -10.102 2.728 31.400 1.00 98.19 328 PHE A N 1
ATOM 2663 C CA . PHE A 1 328 ? -11.197 1.766 31.492 1.00 98.19 328 PHE A CA 1
ATOM 2664 C C . PHE A 1 328 ? -11.890 1.856 32.855 1.00 98.19 328 PHE A C 1
ATOM 2666 O O . PHE A 1 328 ? -13.103 2.023 32.908 1.00 98.19 328 PHE A O 1
ATOM 2673 N N . GLU A 1 329 ? -11.122 1.859 33.949 1.00 98.00 329 GLU A N 1
ATOM 2674 C CA . GLU A 1 329 ? -11.658 1.964 35.309 1.00 98.00 329 GLU A CA 1
ATOM 2675 C C . GLU A 1 329 ? -12.426 3.278 35.528 1.00 98.00 329 GLU A C 1
ATOM 2677 O O . GLU A 1 329 ? -13.505 3.279 36.120 1.00 98.00 329 GLU A O 1
ATOM 2682 N N . ALA A 1 330 ? -11.916 4.408 35.031 1.00 97.69 330 ALA A N 1
ATOM 2683 C CA . ALA A 1 330 ? -12.598 5.696 35.136 1.00 97.69 330 ALA A CA 1
ATOM 2684 C C . ALA A 1 330 ? -13.924 5.715 34.358 1.00 97.69 330 ALA A C 1
ATOM 2686 O O . ALA A 1 330 ? -14.919 6.231 34.870 1.00 97.69 330 ALA A O 1
ATOM 2687 N N . LEU A 1 331 ? -13.957 5.132 33.154 1.00 97.25 331 LEU A N 1
ATOM 2688 C CA . LEU A 1 331 ? -15.180 4.988 32.362 1.00 97.25 331 LEU A CA 1
ATOM 2689 C C . LEU A 1 331 ? -16.195 4.084 33.076 1.00 97.25 331 LEU A C 1
ATOM 2691 O O . LEU A 1 331 ? -17.339 4.491 33.271 1.00 97.25 331 LEU A O 1
ATOM 2695 N N . THR A 1 332 ? -15.786 2.901 33.538 1.00 97.31 332 THR A N 1
ATOM 2696 C CA . THR A 1 332 ? -16.702 1.951 34.191 1.00 97.31 332 THR A CA 1
ATOM 2697 C C . THR A 1 332 ? -17.182 2.429 35.559 1.00 97.31 332 THR A C 1
ATOM 2699 O O . THR A 1 332 ? -18.312 2.139 35.941 1.00 97.31 332 THR A O 1
ATOM 2702 N N . ASN A 1 333 ? -16.374 3.212 36.281 1.00 96.56 333 ASN A N 1
ATOM 2703 C CA . ASN A 1 333 ? -16.803 3.869 37.519 1.00 96.56 333 ASN A CA 1
ATOM 2704 C C . ASN A 1 333 ? -17.851 4.959 37.267 1.00 96.56 333 ASN A C 1
ATOM 2706 O O . ASN A 1 333 ? -18.694 5.207 38.128 1.00 96.56 333 ASN A O 1
ATOM 2710 N N . LYS A 1 334 ? -17.801 5.625 36.105 1.00 94.75 334 LYS A N 1
ATOM 2711 C CA . LYS A 1 334 ? -18.805 6.617 35.704 1.00 94.75 334 LYS A CA 1
ATOM 2712 C C . LYS A 1 334 ? -20.113 5.944 35.288 1.00 94.75 334 LYS A C 1
ATOM 2714 O O . LYS A 1 334 ? -21.184 6.417 35.661 1.00 94.75 334 LYS A O 1
ATOM 2719 N N . ASN A 1 335 ? -20.027 4.852 34.530 1.00 95.19 335 ASN A N 1
ATOM 2720 C CA . ASN A 1 335 ? -21.170 4.036 34.138 1.00 95.19 335 ASN A CA 1
ATOM 2721 C C . ASN A 1 335 ? -20.732 2.578 33.889 1.00 95.19 335 ASN A C 1
ATOM 2723 O O . ASN A 1 335 ? -20.004 2.338 32.926 1.00 95.19 335 ASN A O 1
ATOM 2727 N N . PRO A 1 336 ? -21.201 1.586 34.672 1.00 94.81 336 PRO A N 1
ATOM 2728 C CA . PRO A 1 336 ? -20.831 0.182 34.474 1.00 94.81 336 PRO A CA 1
ATOM 2729 C C . PRO A 1 336 ? -21.129 -0.372 33.069 1.00 94.81 336 PRO A C 1
ATOM 2731 O O . PRO A 1 336 ? -20.385 -1.224 32.587 1.00 94.81 336 PRO A O 1
ATOM 2734 N N . GLU A 1 337 ? -22.144 0.147 32.360 1.00 92.31 337 GLU A N 1
ATOM 2735 C CA . GLU A 1 337 ? -22.449 -0.249 30.968 1.00 92.31 337 GLU A CA 1
ATOM 2736 C C . GLU A 1 337 ? -21.305 0.062 29.991 1.00 92.31 337 GLU A C 1
ATOM 2738 O O . GLU A 1 337 ? -21.182 -0.563 28.932 1.00 92.31 337 GLU A O 1
ATOM 2743 N N . TYR A 1 338 ? -20.424 0.998 30.352 1.00 97.19 338 TYR A N 1
ATOM 2744 C CA . TYR A 1 338 ? -19.252 1.335 29.554 1.00 97.19 338 TYR A CA 1
ATOM 2745 C C . TYR A 1 338 ? -18.261 0.177 29.450 1.00 97.19 338 TYR A C 1
ATOM 2747 O O . TYR A 1 338 ? -17.492 0.156 28.493 1.00 97.19 338 TYR A O 1
ATOM 2755 N N . ALA A 1 339 ? -18.313 -0.824 30.337 1.00 92.56 339 ALA A N 1
ATOM 2756 C CA . ALA A 1 339 ? -17.507 -2.036 30.194 1.00 92.56 339 ALA A CA 1
ATOM 2757 C C . ALA A 1 339 ? -17.838 -2.763 28.882 1.00 92.56 339 ALA A C 1
ATOM 2759 O O . ALA A 1 339 ? -16.955 -3.015 28.061 1.00 92.56 339 ALA A O 1
ATOM 2760 N N . ARG A 1 340 ? -19.136 -2.988 28.634 1.00 89.81 340 ARG A N 1
ATOM 2761 C CA . ARG A 1 340 ? -19.639 -3.619 27.409 1.00 89.81 340 ARG A CA 1
ATOM 2762 C C . ARG A 1 340 ? -19.443 -2.729 26.187 1.00 89.81 340 ARG A C 1
ATOM 2764 O O . ARG A 1 340 ? -19.101 -3.223 25.124 1.00 89.81 340 ARG A O 1
ATOM 2771 N N . MET A 1 341 ? -19.665 -1.420 26.307 1.00 91.12 341 MET A N 1
ATOM 2772 C CA . MET A 1 341 ? -19.467 -0.501 25.176 1.00 91.12 341 MET A CA 1
ATOM 2773 C C . MET A 1 341 ? -17.993 -0.417 24.771 1.00 91.12 341 MET A C 1
ATOM 2775 O O . MET A 1 341 ? -17.678 -0.396 23.581 1.00 91.12 341 MET A O 1
ATOM 2779 N N . SER A 1 342 ? -17.084 -0.444 25.747 1.00 89.88 342 SER A N 1
ATOM 2780 C CA . SER A 1 342 ? -15.644 -0.374 25.507 1.00 89.88 342 SER A CA 1
ATOM 2781 C C . SER A 1 342 ? -15.102 -1.569 24.726 1.00 89.88 342 SER A C 1
ATOM 2783 O O . SER A 1 342 ? -14.040 -1.420 24.134 1.00 89.88 342 SER A O 1
ATOM 2785 N N . THR A 1 343 ? -15.815 -2.703 24.622 1.00 89.00 343 THR A N 1
ATOM 2786 C CA . THR A 1 343 ? -15.393 -3.832 23.763 1.00 89.00 343 THR A CA 1
ATOM 2787 C C . THR A 1 343 ? -15.405 -3.497 22.269 1.00 89.00 343 THR A C 1
ATOM 2789 O O . THR A 1 343 ? -14.945 -4.288 21.451 1.00 89.00 343 THR A O 1
ATOM 2792 N N . ALA A 1 344 ? -15.942 -2.335 21.880 1.00 75.44 344 ALA A N 1
ATOM 2793 C CA . ALA A 1 344 ? -15.757 -1.792 20.538 1.00 75.44 344 ALA A CA 1
ATOM 2794 C C . ALA A 1 344 ? -14.315 -1.294 20.293 1.00 75.44 344 ALA A C 1
ATOM 2796 O O . ALA A 1 344 ? -13.897 -1.192 19.140 1.00 75.44 344 ALA A O 1
ATOM 2797 N N . ALA A 1 345 ? -13.550 -0.992 21.351 1.00 77.25 345 ALA A N 1
ATOM 2798 C CA . ALA A 1 345 ? -12.107 -0.785 21.278 1.00 77.25 345 ALA A CA 1
ATOM 2799 C C . ALA A 1 345 ? -11.393 -2.144 21.334 1.00 77.25 345 ALA A C 1
ATOM 2801 O O . ALA A 1 345 ? -11.695 -2.982 22.183 1.00 77.25 345 ALA A O 1
ATOM 2802 N N . LYS A 1 346 ? -10.410 -2.361 20.452 1.00 81.69 346 LYS A N 1
ATOM 2803 C CA . LYS A 1 346 ? -9.706 -3.651 20.312 1.00 81.69 346 LYS A CA 1
ATOM 2804 C C . LYS A 1 346 ? -8.977 -4.051 21.596 1.00 81.69 346 LYS A C 1
ATOM 2806 O O . LYS A 1 346 ? -8.696 -5.229 21.816 1.00 81.69 346 LYS A O 1
ATOM 2811 N N . CYS A 1 347 ? -8.614 -3.074 22.423 1.00 89.00 347 CYS A N 1
ATOM 2812 C CA . CYS A 1 347 ? -7.956 -3.297 23.698 1.00 89.00 347 CYS A CA 1
ATOM 2813 C C . CYS A 1 347 ? -8.859 -3.832 24.813 1.00 89.00 347 CYS A C 1
ATOM 2815 O O . CYS A 1 347 ? -8.309 -4.195 25.847 1.00 89.00 347 CYS A O 1
ATOM 2817 N N . VAL A 1 348 ? -10.185 -3.883 24.656 1.00 95.50 348 VAL A N 1
ATOM 2818 C CA . VAL A 1 348 ? -11.098 -4.411 25.681 1.00 95.50 348 VAL A CA 1
ATOM 2819 C C . VAL A 1 348 ? -11.852 -5.609 25.127 1.00 95.50 348 VAL A C 1
ATOM 2821 O O . VAL A 1 348 ? -12.419 -5.551 24.043 1.00 95.50 348 VAL A O 1
ATOM 2824 N N . SER A 1 349 ? -11.878 -6.702 25.879 1.00 94.12 349 SER A N 1
ATOM 2825 C CA . SER A 1 349 ? -12.630 -7.900 25.510 1.00 94.12 349 SER A CA 1
ATOM 2826 C C . SER A 1 349 ? -13.192 -8.564 26.753 1.00 94.12 349 SER A C 1
ATOM 2828 O O . SER A 1 349 ? -12.628 -8.413 27.837 1.00 94.12 349 SER A O 1
ATOM 2830 N N . LYS A 1 350 ? -14.265 -9.343 26.609 1.00 95.88 350 LYS A N 1
ATOM 2831 C CA . LYS A 1 350 ? -14.634 -10.305 27.652 1.00 95.88 350 LYS A CA 1
ATOM 2832 C C . LYS A 1 350 ? -13.519 -11.337 27.788 1.00 95.88 350 LYS A C 1
ATOM 2834 O O . LYS A 1 350 ? -12.871 -11.669 26.791 1.00 95.88 350 LYS A O 1
ATOM 2839 N N . ALA A 1 351 ? -13.295 -11.833 29.001 1.00 94.25 351 ALA A N 1
ATOM 2840 C CA . ALA A 1 351 ? -12.254 -12.824 29.260 1.00 94.25 351 ALA A CA 1
ATOM 2841 C C . ALA A 1 351 ? -12.453 -14.105 28.429 1.00 94.25 351 ALA A C 1
ATOM 2843 O O . ALA A 1 351 ? -11.489 -14.613 27.863 1.00 94.25 351 ALA A O 1
ATOM 2844 N N . ASP A 1 352 ? -13.704 -14.549 28.266 1.00 93.12 352 ASP A N 1
ATOM 2845 C CA . ASP A 1 352 ? -14.067 -15.749 27.494 1.00 93.12 352 ASP A CA 1
ATOM 2846 C C . ASP A 1 352 ? -13.716 -15.657 25.998 1.00 93.12 352 ASP A C 1
ATOM 2848 O O . ASP A 1 352 ? -13.515 -16.677 25.339 1.00 93.12 352 ASP A O 1
ATOM 2852 N N . ASP A 1 353 ? -13.595 -14.439 25.464 1.00 89.50 353 ASP A N 1
ATOM 2853 C CA . ASP A 1 353 ? -13.269 -14.187 24.057 1.00 89.50 353 ASP A CA 1
ATOM 2854 C C . ASP A 1 353 ? -11.747 -14.115 23.806 1.00 89.50 353 ASP A C 1
ATOM 2856 O O . ASP A 1 353 ? -11.303 -13.925 22.669 1.00 89.50 353 ASP A O 1
ATOM 2860 N N . VAL A 1 354 ? -10.923 -14.267 24.852 1.00 87.31 354 VAL A N 1
ATOM 2861 C CA . VAL A 1 354 ? -9.459 -14.189 24.769 1.00 87.31 354 VAL A CA 1
ATOM 2862 C C . VAL A 1 354 ? -8.824 -15.522 25.146 1.00 87.31 354 VAL A C 1
ATOM 2864 O O . VAL A 1 354 ? -8.847 -15.960 26.292 1.00 87.31 354 VAL A O 1
ATOM 2867 N N . THR A 1 355 ? -8.144 -16.144 24.186 1.00 93.50 355 THR A N 1
ATOM 2868 C CA . THR A 1 355 ? -7.350 -17.355 24.446 1.00 93.50 355 THR A CA 1
ATOM 2869 C C . THR A 1 355 ? -5.936 -16.997 24.890 1.00 93.50 355 THR A C 1
ATOM 2871 O O . THR A 1 355 ? -5.338 -16.084 24.319 1.00 93.50 355 THR A O 1
ATOM 2874 N N . ASP A 1 356 ? -5.384 -17.742 25.852 1.00 91.12 356 ASP A N 1
ATOM 2875 C CA . ASP A 1 356 ? -3.997 -17.639 26.334 1.00 91.12 356 ASP A CA 1
ATOM 2876 C C . ASP A 1 356 ? -3.575 -16.225 26.799 1.00 91.12 356 ASP A C 1
ATOM 2878 O O . ASP A 1 356 ? -2.441 -15.791 26.553 1.00 91.12 356 ASP A O 1
ATOM 2882 N N . ALA A 1 357 ? -4.482 -15.496 27.465 1.00 89.94 357 ALA A N 1
ATOM 2883 C CA . ALA A 1 357 ? -4.238 -14.158 28.012 1.00 89.94 357 ALA A CA 1
ATOM 2884 C C . ALA A 1 357 ? -2.969 -14.099 28.887 1.00 89.94 357 ALA A C 1
ATOM 2886 O O . ALA A 1 357 ? -2.625 -15.054 29.582 1.00 89.94 357 ALA A O 1
ATOM 2887 N N . ASN A 1 358 ? -2.261 -12.965 28.860 1.00 86.19 358 ASN A N 1
ATOM 2888 C CA . ASN A 1 358 ? -0.970 -12.765 29.535 1.00 86.19 358 ASN A CA 1
ATOM 2889 C C . ASN A 1 358 ? 0.162 -13.722 29.096 1.00 86.19 358 ASN A C 1
ATOM 2891 O O . ASN A 1 358 ? 1.165 -13.881 29.795 1.00 86.19 358 ASN A O 1
ATOM 2895 N N . THR A 1 359 ? 0.051 -14.336 27.912 1.00 83.44 359 THR A N 1
ATOM 2896 C CA . THR A 1 359 ? 1.120 -15.154 27.315 1.00 83.44 359 THR A CA 1
ATOM 2897 C C . THR A 1 359 ? 1.481 -14.674 25.911 1.00 83.44 359 THR A C 1
ATOM 2899 O O . THR A 1 359 ? 0.700 -13.989 25.261 1.00 83.44 359 THR A O 1
ATOM 2902 N N . LYS A 1 360 ? 2.636 -15.093 25.369 1.00 72.81 360 LYS A N 1
ATOM 2903 C CA . LYS A 1 360 ? 3.049 -14.778 23.981 1.00 72.81 360 LYS A CA 1
ATOM 2904 C C . LYS A 1 360 ? 2.077 -15.297 22.910 1.00 72.81 360 LYS A C 1
ATOM 2906 O O . LYS A 1 360 ? 2.051 -14.741 21.808 1.00 72.81 360 LYS A O 1
ATOM 2911 N N . ASN A 1 361 ? 1.296 -16.326 23.231 1.00 80.44 361 ASN A N 1
ATOM 2912 C CA . ASN A 1 361 ? 0.366 -16.980 22.314 1.00 80.44 361 ASN A CA 1
ATOM 2913 C C . ASN A 1 361 ? -1.050 -16.399 22.378 1.00 80.44 361 ASN A C 1
ATOM 2915 O O . ASN A 1 361 ? -1.907 -16.887 21.646 1.00 80.44 361 ASN A O 1
ATOM 2919 N N . ALA A 1 362 ? -1.272 -15.356 23.193 1.00 68.25 362 ALA A N 1
ATOM 2920 C CA . ALA A 1 362 ? -2.580 -14.739 23.347 1.00 68.25 362 ALA A CA 1
ATOM 2921 C C . ALA A 1 362 ? -3.229 -14.423 21.993 1.00 68.25 362 ALA A C 1
ATOM 2923 O O . ALA A 1 362 ? -2.586 -13.849 21.102 1.00 68.25 362 ALA A O 1
ATOM 2924 N N . LYS A 1 363 ? -4.509 -14.774 21.853 1.00 71.75 363 LYS A N 1
ATOM 2925 C CA . LYS A 1 363 ? -5.352 -14.349 20.731 1.00 71.75 363 LYS A CA 1
ATOM 2926 C C . LYS A 1 363 ? -6.597 -13.658 21.289 1.00 71.75 363 LYS A C 1
ATOM 2928 O O . LYS A 1 363 ? -7.335 -14.317 22.019 1.00 71.75 363 LYS A O 1
ATOM 2933 N N . PRO A 1 364 ? -6.844 -12.387 20.931 1.00 79.31 364 PRO A N 1
ATOM 2934 C CA . PRO A 1 364 ? -5.981 -11.507 20.128 1.00 79.31 364 PRO A CA 1
ATOM 2935 C C . PRO A 1 364 ? -4.627 -11.179 20.792 1.00 79.31 364 PRO A C 1
ATOM 2937 O O . PRO A 1 364 ? -4.486 -11.200 22.013 1.00 79.31 364 PRO A O 1
ATOM 2940 N N . SER A 1 365 ? -3.615 -10.830 19.989 1.00 74.38 365 SER A N 1
ATOM 2941 C CA . SER A 1 365 ? -2.238 -10.589 20.468 1.00 74.38 365 SER A CA 1
ATOM 2942 C C . SER A 1 365 ? -2.092 -9.361 21.378 1.00 74.38 365 SER A C 1
ATOM 2944 O O . SER A 1 365 ? -1.096 -9.232 22.092 1.00 74.38 365 SER A O 1
ATOM 2946 N N . TYR A 1 366 ? -3.086 -8.474 21.401 1.00 75.31 366 TYR A N 1
ATOM 2947 C CA . TYR A 1 366 ? -3.128 -7.302 22.278 1.00 75.31 366 TYR A CA 1
ATOM 2948 C C . TYR A 1 366 ? -3.207 -7.674 23.768 1.00 75.31 366 TYR A C 1
ATOM 2950 O O . TYR A 1 366 ? -2.760 -6.907 24.625 1.00 75.31 366 TYR A O 1
ATOM 2958 N N . PHE A 1 367 ? -3.689 -8.885 24.066 1.00 86.88 367 PHE A N 1
ATOM 2959 C CA . PHE A 1 367 ? -3.835 -9.441 25.411 1.00 86.88 367 PHE A CA 1
ATOM 2960 C C . PHE A 1 367 ? -2.628 -10.278 25.865 1.00 86.88 367 PHE A C 1
ATOM 2962 O O . PHE A 1 367 ? -2.700 -10.973 26.874 1.00 86.88 367 PHE A O 1
ATOM 2969 N N . ARG A 1 368 ? -1.481 -10.195 25.165 1.00 73.38 368 ARG A N 1
ATOM 2970 C CA . ARG A 1 368 ? -0.202 -10.780 25.635 1.00 73.38 368 ARG A CA 1
ATOM 2971 C C . ARG A 1 368 ? 0.265 -10.190 26.970 1.00 73.38 368 ARG A C 1
ATOM 2973 O O . ARG A 1 368 ? 1.019 -10.833 27.691 1.00 73.38 368 ARG A O 1
ATOM 2980 N N . ALA A 1 369 ? -0.180 -8.973 27.261 1.00 77.12 369 ALA A N 1
ATOM 2981 C CA . ALA A 1 369 ? -0.107 -8.294 28.544 1.00 77.12 369 ALA A CA 1
ATOM 2982 C C . ALA A 1 369 ? -1.452 -7.589 28.756 1.00 77.12 369 ALA A C 1
ATOM 2984 O O . ALA A 1 369 ? -1.841 -6.761 27.928 1.00 77.12 369 ALA A O 1
ATOM 2985 N N . CYS A 1 370 ? -2.173 -7.945 29.814 1.00 91.88 370 CYS A N 1
ATOM 2986 C CA . CYS A 1 370 ? -3.492 -7.414 30.136 1.00 91.88 370 CYS A CA 1
ATOM 2987 C C . CYS A 1 370 ? -3.802 -7.492 31.636 1.00 91.88 370 CYS A C 1
ATOM 2989 O O . CYS A 1 370 ? -3.238 -8.310 32.366 1.00 91.88 370 CYS A O 1
ATOM 2991 N N . LYS A 1 371 ? -4.758 -6.674 32.083 1.00 96.88 371 LYS A N 1
ATOM 2992 C CA . LYS A 1 371 ? -5.332 -6.715 33.436 1.00 96.88 371 LYS A CA 1
ATOM 2993 C C . LYS A 1 371 ? -6.816 -7.077 33.356 1.00 96.88 371 LYS A C 1
ATOM 2995 O O . LYS A 1 371 ? -7.489 -6.660 32.416 1.00 96.88 371 LYS A O 1
ATOM 3000 N N . SER A 1 372 ? -7.288 -7.849 34.333 1.00 96.25 372 SER A N 1
ATOM 3001 C CA . SER A 1 372 ? -8.695 -8.228 34.486 1.00 96.25 372 SER A CA 1
ATOM 3002 C C . SER A 1 372 ? -9.457 -7.232 35.365 1.00 96.25 372 SER A C 1
ATOM 3004 O O . SER A 1 372 ? -8.904 -6.694 36.330 1.00 96.25 372 SER A O 1
ATOM 3006 N N . PHE A 1 373 ? -10.720 -6.998 35.014 1.00 97.88 373 PHE A N 1
ATOM 3007 C CA . PHE A 1 373 ? -11.684 -6.154 35.706 1.00 97.88 373 PHE A CA 1
ATOM 3008 C C . PHE A 1 373 ? -13.021 -6.892 35.782 1.00 97.88 373 PHE A C 1
ATOM 3010 O O . PHE A 1 373 ? -13.570 -7.291 34.758 1.00 97.88 373 PHE A O 1
ATOM 3017 N N . ASN A 1 374 ? -13.570 -7.046 36.985 1.00 96.75 374 ASN A N 1
ATOM 3018 C CA . ASN A 1 374 ? -14.903 -7.614 37.168 1.00 96.75 374 ASN A CA 1
ATOM 3019 C C . ASN A 1 374 ? -15.924 -6.478 37.273 1.00 96.75 374 ASN A C 1
ATOM 3021 O O . ASN A 1 374 ? -15.888 -5.710 38.234 1.00 96.75 374 ASN A O 1
ATOM 3025 N N . ILE A 1 375 ? -16.813 -6.373 36.284 1.00 97.06 375 ILE A N 1
ATOM 3026 C CA . ILE A 1 375 ? -17.866 -5.359 36.231 1.00 97.06 375 ILE A CA 1
ATOM 3027 C C . ILE A 1 375 ? -19.207 -6.084 36.184 1.00 97.06 375 ILE A C 1
ATOM 3029 O O . ILE A 1 375 ? -19.487 -6.828 35.248 1.00 97.06 375 ILE A O 1
ATOM 3033 N N . ASN A 1 376 ? -20.041 -5.886 37.206 1.00 92.50 376 ASN A N 1
ATOM 3034 C CA . ASN A 1 376 ? -21.359 -6.522 37.327 1.00 92.50 376 ASN A CA 1
ATOM 3035 C C . ASN A 1 376 ? -21.343 -8.060 37.189 1.00 92.50 376 ASN A C 1
ATOM 3037 O O . ASN A 1 376 ? -22.291 -8.651 36.676 1.00 92.50 376 ASN A O 1
ATOM 3041 N N . GLY A 1 377 ? -20.282 -8.720 37.669 1.00 90.50 377 GLY A N 1
ATOM 3042 C CA . GLY A 1 377 ? -20.149 -10.179 37.622 1.00 90.50 377 GLY A CA 1
ATOM 3043 C C . GLY A 1 377 ? -19.605 -10.722 36.300 1.00 90.50 377 GLY A C 1
ATOM 3044 O O . GLY A 1 377 ? -19.440 -11.933 36.179 1.00 90.50 377 GLY A O 1
ATOM 3045 N N . GLU A 1 378 ? -19.298 -9.853 35.338 1.00 95.44 378 GLU A N 1
ATOM 3046 C CA . GLU A 1 378 ? -18.685 -10.214 34.064 1.00 95.44 378 GLU A CA 1
ATOM 3047 C C . GLU A 1 378 ? -17.216 -9.774 34.035 1.00 95.44 378 GLU A C 1
ATOM 3049 O O . GLU A 1 378 ? -16.867 -8.660 34.439 1.00 95.44 378 GLU A O 1
ATOM 3054 N N . GLU A 1 379 ? -16.337 -10.675 33.595 1.00 97.75 379 GLU A N 1
ATOM 3055 C CA . GLU A 1 379 ? -14.896 -10.440 33.565 1.00 97.75 379 GLU A CA 1
ATOM 3056 C C . GLU A 1 379 ? -14.465 -9.837 32.222 1.00 97.75 379 GLU A C 1
ATOM 3058 O O . GLU A 1 379 ? -14.629 -10.438 31.157 1.00 97.75 379 GLU A O 1
ATOM 3063 N N . TYR A 1 380 ? -13.874 -8.647 32.290 1.00 97.88 380 TYR A N 1
ATOM 3064 C CA . TYR A 1 380 ? -13.318 -7.917 31.160 1.00 97.88 380 TYR A CA 1
ATOM 3065 C C . TYR A 1 380 ? -11.797 -7.860 31.269 1.00 97.88 380 TYR A C 1
ATOM 3067 O O . TYR A 1 380 ? -11.234 -7.589 32.328 1.00 97.88 380 TYR A O 1
ATOM 3075 N N . LEU A 1 381 ? -11.119 -8.064 30.147 1.00 97.06 381 LEU A N 1
ATOM 3076 C CA . LEU A 1 381 ? -9.685 -7.872 30.009 1.00 97.06 381 LEU A CA 1
ATOM 3077 C C . LEU A 1 381 ? -9.413 -6.553 29.294 1.00 97.06 381 LEU A C 1
ATOM 3079 O O . LEU A 1 381 ? -10.039 -6.250 28.280 1.00 97.06 381 LEU A O 1
ATOM 3083 N N . VAL A 1 382 ? -8.415 -5.815 29.780 1.00 96.88 382 VAL A N 1
ATOM 3084 C CA . VAL A 1 382 ? -7.838 -4.659 29.084 1.00 96.88 382 VAL A CA 1
ATOM 3085 C C . VAL A 1 382 ? -6.419 -5.013 28.650 1.00 96.88 382 VAL A C 1
ATOM 3087 O O . VAL A 1 382 ? -5.544 -5.219 29.490 1.00 96.88 382 VAL A O 1
ATOM 3090 N N . GLY A 1 383 ? -6.183 -5.125 27.346 1.00 86.88 383 GLY A N 1
ATOM 3091 C CA . GLY A 1 383 ? -4.887 -5.419 26.736 1.00 86.88 383 GLY A CA 1
ATOM 3092 C C . GLY A 1 383 ? -4.024 -4.173 26.554 1.00 86.88 383 GLY A C 1
ATOM 3093 O O . GLY A 1 383 ? -4.500 -3.135 26.106 1.00 86.88 383 GLY A O 1
ATOM 3094 N N . THR A 1 384 ? -2.731 -4.275 26.868 1.00 85.50 384 THR A N 1
ATOM 3095 C CA . THR A 1 384 ? -1.776 -3.148 26.833 1.00 85.50 384 THR A CA 1
ATOM 3096 C C . THR A 1 384 ? -0.572 -3.386 25.924 1.00 85.50 384 THR A C 1
ATOM 3098 O O . THR A 1 384 ? 0.375 -2.591 25.925 1.00 85.50 384 THR A O 1
ATOM 3101 N N . SER A 1 385 ? -0.606 -4.445 25.102 1.00 70.50 385 SER A N 1
ATOM 3102 C CA . SER A 1 385 ? 0.486 -4.840 24.191 1.00 70.50 385 SER A CA 1
ATOM 3103 C C . SER A 1 385 ? 0.581 -3.950 22.942 1.00 70.50 385 SER A C 1
ATOM 3105 O O . SER A 1 385 ? 0.531 -4.411 21.805 1.00 70.50 385 SER A O 1
ATOM 3107 N N . TYR A 1 386 ? 0.762 -2.655 23.182 1.00 69.06 386 TYR A N 1
ATOM 3108 C CA . TYR A 1 386 ? 0.638 -1.542 22.246 1.00 69.06 386 TYR A CA 1
ATOM 3109 C C . TYR A 1 386 ? 1.862 -0.618 22.328 1.00 69.06 386 TYR A C 1
ATOM 3111 O O . TYR A 1 386 ? 2.527 -0.555 23.368 1.00 69.06 386 TYR A O 1
ATOM 3119 N N . SER A 1 387 ? 2.168 0.130 21.260 1.00 72.44 387 SER A N 1
ATOM 3120 C CA . SER A 1 387 ? 3.072 1.289 21.379 1.00 72.44 387 SER A CA 1
ATOM 3121 C C . SER A 1 387 ? 2.401 2.376 22.234 1.00 72.44 387 SER A C 1
ATOM 3123 O O . SER A 1 387 ? 1.195 2.310 22.455 1.00 72.44 387 SER A O 1
ATOM 3125 N N . ILE A 1 388 ? 3.141 3.350 22.769 1.00 74.31 388 ILE A N 1
ATOM 3126 C CA . ILE A 1 388 ? 2.527 4.369 23.636 1.00 74.31 388 ILE A CA 1
ATOM 3127 C C . ILE A 1 388 ? 1.494 5.232 22.892 1.00 74.31 388 ILE A C 1
ATOM 3129 O O . ILE A 1 388 ? 0.438 5.494 23.459 1.00 74.31 388 ILE A O 1
ATOM 3133 N N . TYR A 1 389 ? 1.732 5.600 21.627 1.00 77.12 389 TYR A N 1
ATOM 3134 C CA . TYR A 1 389 ? 0.738 6.321 20.825 1.00 77.12 389 TYR A CA 1
ATOM 3135 C C . TYR A 1 389 ? -0.501 5.451 20.577 1.00 77.12 389 TYR A C 1
ATOM 3137 O O . TYR A 1 389 ? -1.618 5.904 20.827 1.00 77.12 389 TYR A O 1
ATOM 3145 N N . SER A 1 390 ? -0.318 4.164 20.266 1.00 73.06 390 SER A N 1
ATOM 3146 C CA . SER A 1 390 ? -1.429 3.221 20.108 1.00 73.06 390 SER A CA 1
ATOM 3147 C C . SER A 1 390 ? -2.264 3.098 21.386 1.00 73.06 390 SER A C 1
ATOM 3149 O O . SER A 1 390 ? -3.484 3.007 21.307 1.00 73.06 390 SER A O 1
ATOM 3151 N N . LYS A 1 391 ? -1.640 3.144 22.577 1.00 85.25 391 LYS A N 1
ATOM 3152 C CA . LYS A 1 391 ? -2.381 3.168 23.853 1.00 85.25 391 LYS A CA 1
ATOM 3153 C C . LYS A 1 391 ? -3.286 4.398 23.945 1.00 85.25 391 LYS A C 1
ATOM 3155 O O . LYS A 1 391 ? -4.435 4.273 24.346 1.00 85.25 391 LYS A O 1
ATOM 3160 N N . LEU A 1 392 ? -2.794 5.573 23.544 1.00 85.69 392 LEU A N 1
ATOM 3161 C CA . LEU A 1 392 ? -3.577 6.816 23.516 1.00 85.69 392 LEU A CA 1
ATOM 3162 C C . LEU A 1 392 ? -4.726 6.753 22.500 1.00 85.69 392 LEU A C 1
ATOM 3164 O O . LEU A 1 392 ? -5.819 7.248 22.771 1.00 85.69 392 LEU A O 1
ATOM 3168 N N . VAL A 1 393 ? -4.500 6.124 21.344 1.00 77.44 393 VAL A N 1
ATOM 3169 C CA . VAL A 1 393 ? -5.544 5.881 20.337 1.00 77.44 393 VAL A CA 1
ATOM 3170 C C . VAL A 1 393 ? -6.623 4.950 20.886 1.00 77.44 393 VAL A C 1
ATOM 3172 O O . VAL A 1 393 ? -7.803 5.268 20.781 1.00 77.44 393 VAL A O 1
ATOM 3175 N N . GLU A 1 394 ? -6.241 3.850 21.528 1.00 88.94 394 GLU A N 1
ATOM 3176 C CA . GLU A 1 394 ? -7.201 2.919 22.123 1.00 88.94 394 GLU A CA 1
ATOM 3177 C C . GLU A 1 394 ? -7.978 3.552 23.283 1.00 88.94 394 GLU A C 1
ATOM 3179 O O . GLU A 1 394 ? -9.183 3.347 23.393 1.00 88.94 394 GLU A O 1
ATOM 3184 N N . ILE A 1 395 ? -7.347 4.419 24.081 1.00 92.94 395 ILE A N 1
ATOM 3185 C CA . ILE A 1 395 ? -8.055 5.238 25.075 1.00 92.94 395 ILE A CA 1
ATOM 3186 C C . ILE A 1 395 ? -9.082 6.142 24.392 1.00 92.94 395 ILE A C 1
ATOM 3188 O O . ILE A 1 395 ? -10.241 6.164 24.797 1.00 92.94 395 ILE A O 1
ATOM 3192 N N . ARG A 1 396 ? -8.717 6.823 23.300 1.00 88.12 396 ARG A N 1
ATOM 3193 C CA . ARG A 1 396 ? -9.671 7.626 22.518 1.00 88.12 396 ARG A CA 1
ATOM 3194 C C . ARG A 1 396 ? -10.836 6.778 21.998 1.00 88.12 396 ARG A C 1
ATOM 3196 O O . ARG A 1 396 ? -11.975 7.238 22.026 1.0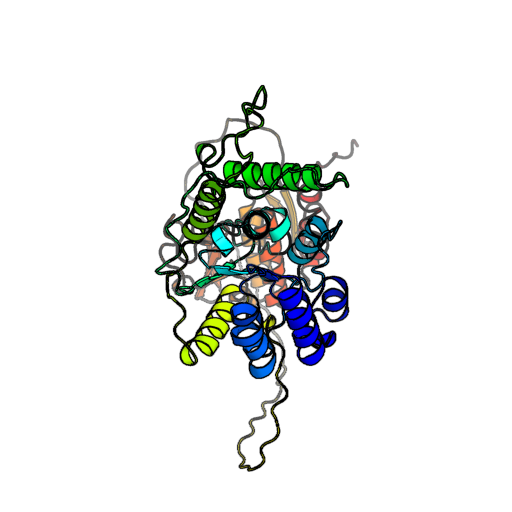0 88.12 396 ARG A O 1
ATOM 3203 N N . ASN A 1 397 ? -10.562 5.553 21.552 1.00 77.00 397 ASN A N 1
ATOM 3204 C CA . ASN A 1 397 ? -11.579 4.618 21.078 1.00 77.00 397 ASN A CA 1
ATOM 3205 C C . ASN A 1 397 ? -12.507 4.157 22.210 1.00 77.00 397 ASN A C 1
ATOM 3207 O O . ASN A 1 397 ? -13.715 4.125 21.992 1.00 77.00 397 ASN A O 1
ATOM 3211 N N . MET A 1 398 ? -11.989 3.885 23.415 1.00 94.12 398 MET A N 1
ATOM 3212 C CA . MET A 1 398 ? -12.810 3.579 24.597 1.00 94.12 398 MET A CA 1
ATOM 3213 C C . MET A 1 398 ? -13.761 4.738 24.926 1.00 94.12 398 MET A C 1
ATOM 3215 O O . MET A 1 398 ? -14.967 4.528 25.035 1.00 94.12 398 MET A O 1
ATOM 3219 N N . PHE A 1 399 ? -13.250 5.973 24.994 1.00 94.50 399 PHE A N 1
ATOM 3220 C CA . PHE A 1 399 ? -14.075 7.163 25.244 1.00 94.50 399 PHE A CA 1
ATOM 3221 C C . PHE A 1 399 ? -15.139 7.348 24.156 1.00 94.50 399 PHE A C 1
ATOM 3223 O O . PHE A 1 399 ? -16.320 7.492 24.464 1.00 94.50 399 PHE A O 1
ATOM 3230 N N . LYS A 1 400 ? -14.752 7.239 22.878 1.00 82.38 400 LYS A N 1
ATOM 3231 C CA . LYS A 1 400 ? -15.682 7.337 21.744 1.00 82.38 400 LYS A CA 1
ATOM 3232 C C . LYS A 1 400 ? -16.763 6.255 21.787 1.00 82.38 400 LYS A C 1
ATOM 3234 O O . LYS A 1 400 ? -17.926 6.560 21.539 1.00 82.38 400 LYS A O 1
ATOM 3239 N N . ALA A 1 401 ? -16.398 5.013 22.099 1.00 78.19 401 ALA A N 1
ATOM 3240 C CA . ALA A 1 401 ? -17.341 3.904 22.216 1.00 78.19 401 ALA A CA 1
ATOM 3241 C C . ALA A 1 401 ? -18.357 4.138 23.340 1.00 78.19 401 ALA A C 1
ATOM 3243 O O . ALA A 1 401 ? -19.527 3.799 23.189 1.00 78.19 401 ALA A O 1
ATOM 3244 N N . CYS A 1 402 ? -17.924 4.782 24.422 1.00 88.44 402 CYS A N 1
ATOM 3245 C CA . CYS A 1 402 ? -18.771 5.185 25.542 1.00 88.44 402 CYS A CA 1
ATOM 3246 C C . CYS A 1 402 ? -19.524 6.504 25.296 1.00 88.44 402 CYS A C 1
ATOM 3248 O O . CYS A 1 402 ? -20.241 6.966 26.178 1.00 88.44 402 CYS A O 1
ATOM 3250 N N . ASN A 1 403 ? -19.383 7.109 24.110 1.00 86.81 403 ASN A N 1
ATOM 3251 C CA . ASN A 1 403 ? -19.936 8.420 23.765 1.00 86.81 403 ASN A CA 1
ATOM 3252 C C . ASN A 1 403 ? -19.495 9.544 24.733 1.00 86.81 403 ASN A C 1
ATOM 3254 O O . ASN A 1 403 ? -20.247 10.477 25.011 1.00 86.81 403 ASN A O 1
ATOM 3258 N N . GLU A 1 404 ? -18.266 9.443 25.240 1.00 92.75 404 GLU A N 1
ATOM 3259 C CA . GLU A 1 404 ? -17.593 10.437 26.077 1.00 92.75 404 GLU A CA 1
ATOM 3260 C C . GLU A 1 404 ? -16.601 11.260 25.241 1.00 92.75 404 GLU A C 1
ATOM 3262 O O . GLU A 1 404 ? -16.023 10.766 24.266 1.00 92.75 404 GLU A O 1
ATOM 3267 N N . ASP A 1 405 ? -16.369 12.519 25.626 1.00 90.38 405 ASP A N 1
ATOM 3268 C CA . ASP A 1 405 ? -15.340 13.340 24.982 1.00 90.38 405 ASP A CA 1
ATOM 3269 C C . ASP A 1 405 ? -13.951 12.817 25.365 1.00 90.38 405 ASP A C 1
ATOM 3271 O O . ASP A 1 405 ? -13.561 12.814 26.533 1.00 90.38 405 ASP A O 1
ATOM 3275 N N . ALA A 1 406 ? -13.168 12.411 24.367 1.00 84.88 406 ALA A N 1
ATOM 3276 C CA . ALA A 1 406 ? -11.799 11.961 24.574 1.00 84.88 406 ALA A CA 1
ATOM 3277 C C . ALA A 1 406 ? -10.905 13.027 25.235 1.00 84.88 406 ALA A C 1
ATOM 3279 O O . ALA A 1 406 ? -9.915 12.672 25.866 1.00 84.88 406 ALA A O 1
ATOM 3280 N N . ASN A 1 407 ? -11.236 14.318 25.124 1.00 92.25 407 ASN A N 1
ATOM 3281 C CA . ASN A 1 407 ? -10.488 15.413 25.752 1.00 92.25 407 ASN A CA 1
ATOM 3282 C C . ASN A 1 407 ? -10.636 15.482 27.282 1.00 92.25 407 ASN A C 1
ATOM 3284 O O . ASN A 1 407 ? -9.897 16.230 27.931 1.00 92.25 407 ASN A O 1
ATOM 3288 N N . GLU A 1 408 ? -11.536 14.685 27.864 1.00 93.69 408 GLU A N 1
ATOM 3289 C CA . GLU A 1 408 ? -11.574 14.425 29.308 1.00 93.69 408 GLU A CA 1
ATOM 3290 C C . GLU A 1 408 ? -10.347 13.640 29.789 1.00 93.69 408 GLU A C 1
ATOM 3292 O O . GLU A 1 408 ? -10.037 13.644 30.982 1.00 93.69 408 GLU A O 1
ATOM 3297 N N . PHE A 1 409 ? -9.620 13.014 28.860 1.00 94.62 409 PHE A N 1
ATOM 3298 C CA . PHE A 1 409 ? -8.292 12.467 29.076 1.00 94.62 409 PHE A CA 1
ATOM 3299 C C . PHE A 1 409 ? -7.230 13.475 28.609 1.00 94.62 409 PHE A C 1
ATOM 3301 O O . PHE A 1 409 ? -7.232 13.931 27.461 1.00 94.62 409 PHE A O 1
ATOM 3308 N N . LYS A 1 410 ? -6.291 13.826 29.491 1.00 93.44 410 LYS A N 1
ATOM 3309 C CA . LYS A 1 410 ? -5.196 14.765 29.196 1.00 93.44 410 LYS A CA 1
ATOM 3310 C C . LYS A 1 410 ? -3.865 14.171 29.601 1.00 93.44 410 LYS A C 1
ATOM 3312 O O . LYS A 1 410 ? -3.758 13.671 30.712 1.00 93.44 410 LYS A O 1
ATOM 3317 N N . VAL A 1 411 ? -2.841 14.286 28.760 1.00 88.31 411 VAL A N 1
ATOM 3318 C CA . VAL A 1 411 ? -1.486 13.799 29.071 1.00 88.31 411 VAL A CA 1
ATOM 3319 C C . VAL A 1 411 ? -0.522 14.964 29.127 1.00 88.31 411 VAL A C 1
ATOM 3321 O O . VAL A 1 411 ? -0.455 15.754 28.191 1.00 88.31 411 VAL A O 1
ATOM 3324 N N . ASN A 1 412 ? 0.210 15.097 30.235 1.00 84.75 412 ASN A N 1
ATOM 3325 C CA . ASN A 1 412 ? 1.100 16.231 30.495 1.00 84.75 412 ASN A CA 1
ATOM 3326 C C . ASN A 1 412 ? 0.414 17.599 30.260 1.00 84.75 412 ASN A C 1
ATOM 3328 O O . ASN A 1 412 ? 1.037 18.554 29.793 1.00 84.75 412 ASN A O 1
ATOM 3332 N N . GLY A 1 413 ? -0.887 17.680 30.564 1.00 81.31 413 GLY A N 1
ATOM 3333 C CA . GLY A 1 413 ? -1.725 18.869 30.372 1.00 81.31 413 GLY A CA 1
ATOM 3334 C C . GLY A 1 413 ? -2.304 19.061 28.963 1.00 81.31 413 GLY A C 1
ATOM 3335 O O . GLY A 1 413 ? -3.152 19.933 28.792 1.00 81.31 413 GLY A O 1
ATOM 3336 N N . GLU A 1 414 ? -1.910 18.255 27.974 1.00 86.94 414 GLU A N 1
ATOM 3337 C CA . GLU A 1 414 ? -2.425 18.338 26.601 1.00 86.94 414 GLU A CA 1
ATOM 3338 C C . GLU A 1 414 ? -3.672 17.468 26.411 1.00 86.94 414 GLU A C 1
ATOM 3340 O O . GLU A 1 414 ? -3.730 16.336 26.894 1.00 86.94 414 GLU A O 1
ATOM 3345 N N . LEU A 1 415 ? -4.665 17.987 25.681 1.00 88.62 415 LEU A N 1
ATOM 3346 C CA . LEU A 1 415 ? -5.907 17.271 25.373 1.00 88.62 415 LEU A CA 1
ATOM 3347 C C . LEU A 1 415 ? -5.635 16.071 24.462 1.00 88.62 415 LEU A C 1
ATOM 3349 O O . LEU A 1 415 ? -4.993 16.228 23.422 1.00 88.62 415 LEU A O 1
ATOM 3353 N N . LEU A 1 416 ? -6.185 14.898 24.786 1.00 84.44 416 LEU A N 1
ATOM 3354 C CA . LEU A 1 416 ? -5.981 13.683 23.990 1.00 84.44 416 LEU A CA 1
ATOM 3355 C C . LEU A 1 416 ? -6.425 13.830 22.524 1.00 84.44 416 LEU A C 1
ATOM 3357 O O . LEU A 1 416 ? -5.806 13.239 21.637 1.00 84.44 416 LEU A O 1
ATOM 3361 N N . GLY A 1 417 ? -7.462 14.621 22.234 1.00 75.06 417 GLY A N 1
ATOM 3362 C CA . GLY A 1 417 ? -7.907 14.905 20.865 1.00 75.06 417 GLY A CA 1
ATOM 3363 C C . GLY A 1 417 ? -6.882 15.672 20.024 1.00 75.06 417 GLY A C 1
ATOM 3364 O O . GLY A 1 417 ? -6.866 15.520 18.806 1.00 75.06 417 GLY A O 1
ATOM 3365 N N . ASN A 1 418 ? -5.973 16.416 20.660 1.00 80.25 418 ASN A N 1
ATOM 3366 C CA . ASN A 1 418 ? -4.919 17.174 19.982 1.00 80.25 418 ASN A CA 1
ATOM 3367 C C . ASN A 1 418 ? -3.638 16.350 19.757 1.00 80.25 418 ASN A C 1
ATOM 3369 O O . ASN A 1 418 ? -2.732 16.805 19.054 1.00 80.25 418 ASN A O 1
ATOM 3373 N N . ILE A 1 419 ? -3.548 15.150 20.343 1.00 71.75 419 ILE A N 1
ATOM 3374 C CA . ILE A 1 419 ? -2.388 14.263 20.217 1.00 71.75 419 ILE A CA 1
ATOM 3375 C C . ILE A 1 419 ? -2.513 13.412 18.944 1.00 71.75 419 ILE A C 1
ATOM 3377 O O . ILE A 1 419 ? -3.394 12.553 18.828 1.00 71.75 419 ILE A O 1
ATOM 3381 N N . ASN A 1 420 ? -1.595 13.611 18.002 1.00 69.50 420 ASN A N 1
ATOM 3382 C CA . ASN A 1 420 ? -1.523 12.928 16.712 1.00 69.50 420 ASN A CA 1
ATOM 3383 C C . ASN A 1 420 ? -0.122 12.344 16.444 1.00 69.50 420 ASN A C 1
ATOM 3385 O O . ASN A 1 420 ? 0.817 12.554 17.214 1.00 69.50 420 ASN A O 1
ATOM 3389 N N . SER A 1 421 ? 0.018 11.611 15.337 1.00 56.69 421 SER A N 1
ATOM 3390 C CA . SER A 1 421 ? 1.260 10.927 14.956 1.00 56.69 421 SER A CA 1
ATOM 3391 C C . SER A 1 421 ? 2.472 11.861 14.823 1.00 56.69 421 SER A C 1
ATOM 3393 O O . SER A 1 421 ? 3.593 11.417 15.047 1.00 56.69 421 SER A O 1
ATOM 3395 N N . ALA A 1 422 ? 2.263 13.146 14.518 1.00 56.72 422 ALA A N 1
ATOM 3396 C CA . ALA A 1 422 ? 3.332 14.126 14.342 1.00 56.72 422 ALA A CA 1
ATOM 3397 C C . ALA A 1 422 ? 3.791 14.789 15.653 1.00 56.72 422 ALA A C 1
ATOM 3399 O O . ALA A 1 422 ? 4.890 15.337 15.698 1.00 56.72 422 ALA A O 1
ATOM 3400 N N . ASN A 1 423 ? 2.970 14.781 16.712 1.00 67.75 423 ASN A N 1
ATOM 3401 C CA . ASN A 1 423 ? 3.255 15.544 17.935 1.00 67.75 423 ASN A CA 1
ATOM 3402 C C . ASN A 1 423 ? 3.287 14.719 19.234 1.00 67.75 423 ASN A C 1
ATOM 3404 O O . ASN A 1 423 ? 3.739 15.240 20.257 1.00 67.75 423 ASN A O 1
ATOM 3408 N N . TRP A 1 424 ? 2.862 13.449 19.220 1.00 77.50 424 TRP A N 1
ATOM 3409 C CA . TRP A 1 424 ? 2.735 12.652 20.445 1.00 77.50 424 TRP A CA 1
ATOM 3410 C C . TRP A 1 424 ? 4.057 12.488 21.202 1.00 77.50 424 TRP A C 1
ATOM 3412 O O . TRP A 1 424 ? 4.056 12.591 22.427 1.00 77.50 424 TRP A O 1
ATOM 3422 N N . GLU A 1 425 ? 5.187 12.307 20.509 1.00 75.38 425 GLU A N 1
ATOM 3423 C CA . GLU A 1 425 ? 6.498 12.172 21.159 1.00 75.38 425 GLU A CA 1
ATOM 3424 C C . GLU A 1 425 ? 6.870 13.432 21.938 1.00 75.38 425 GLU A C 1
ATOM 3426 O O . GLU A 1 425 ? 7.344 13.348 23.070 1.00 75.38 425 GLU A O 1
ATOM 3431 N N . SER A 1 426 ? 6.616 14.609 21.360 1.00 79.06 426 SER A N 1
ATOM 3432 C CA . SER A 1 426 ? 6.905 15.893 22.002 1.00 79.06 426 SER A CA 1
ATOM 3433 C C . SER A 1 426 ? 6.061 16.094 23.263 1.00 79.06 426 SER A C 1
ATOM 3435 O O . SER A 1 426 ? 6.567 16.563 24.283 1.00 79.06 426 SER A O 1
ATOM 3437 N N . ILE A 1 427 ? 4.792 15.686 23.214 1.00 77.31 427 ILE A N 1
ATOM 3438 C CA . ILE A 1 427 ? 3.833 15.824 24.315 1.00 77.31 427 ILE A CA 1
ATOM 3439 C C . ILE A 1 427 ? 4.159 14.851 25.448 1.00 77.31 427 ILE A C 1
ATOM 3441 O O . ILE A 1 427 ? 4.228 15.251 26.610 1.00 77.31 427 ILE A O 1
ATOM 3445 N N . ILE A 1 428 ? 4.416 13.586 25.119 1.00 74.38 428 ILE A N 1
ATOM 3446 C CA . ILE A 1 428 ? 4.767 12.539 26.082 1.00 74.38 428 ILE A CA 1
ATOM 3447 C C . ILE A 1 428 ? 6.112 12.822 26.752 1.00 74.38 428 ILE A C 1
ATOM 3449 O O . ILE A 1 428 ? 6.241 12.647 27.963 1.00 74.38 428 ILE A O 1
ATOM 3453 N N . ASN A 1 429 ? 7.097 13.302 25.991 1.00 71.12 429 ASN A N 1
ATOM 3454 C CA . ASN A 1 429 ? 8.443 13.565 26.496 1.00 71.12 429 ASN A CA 1
ATOM 3455 C C . ASN A 1 429 ? 8.617 14.981 27.062 1.00 71.12 429 ASN A C 1
ATOM 3457 O O . ASN A 1 429 ? 9.742 15.360 27.410 1.00 71.12 429 ASN A O 1
ATOM 3461 N N . LYS A 1 430 ? 7.535 15.770 27.159 1.00 68.31 430 LYS A N 1
ATOM 3462 C CA . LYS A 1 430 ? 7.540 17.138 27.691 1.00 68.31 430 LYS A CA 1
ATOM 3463 C C . LYS A 1 430 ? 8.092 17.113 29.120 1.00 68.31 430 LYS A C 1
ATOM 3465 O O . LYS A 1 430 ? 7.402 16.768 30.076 1.00 68.31 430 LYS A O 1
ATOM 3470 N N . LYS A 1 431 ? 9.381 17.444 29.271 1.00 51.09 431 LYS A N 1
ATOM 3471 C CA . LYS A 1 431 ? 10.028 17.552 30.581 1.00 51.09 431 LYS A CA 1
ATOM 3472 C C . LYS A 1 431 ? 9.326 18.666 31.343 1.00 51.09 431 LYS A C 1
ATOM 3474 O O . LYS A 1 431 ? 9.365 19.819 30.918 1.00 51.09 431 LYS A O 1
ATOM 3479 N N . PHE A 1 432 ? 8.728 18.336 32.484 1.00 44.62 432 PHE A N 1
ATOM 3480 C CA . PHE A 1 432 ? 8.326 19.355 33.441 1.00 44.62 432 PHE A CA 1
ATOM 3481 C C . PHE A 1 432 ? 9.587 20.086 33.909 1.00 44.62 432 PHE A C 1
ATOM 3483 O O . PHE A 1 432 ? 10.322 19.608 34.775 1.00 44.62 432 PHE A O 1
ATOM 3490 N N . SER A 1 433 ? 9.834 21.266 33.343 1.00 33.16 433 SER A N 1
ATOM 3491 C CA . SER A 1 433 ? 10.562 22.313 34.044 1.00 33.16 433 SER A CA 1
ATOM 3492 C C . SER A 1 433 ? 9.751 22.605 35.298 1.00 33.16 433 SER A C 1
ATOM 3494 O O . SER A 1 433 ? 8.759 23.328 35.248 1.00 33.16 433 SER A O 1
ATOM 3496 N N . ARG A 1 434 ? 10.112 21.973 36.422 1.00 32.38 434 ARG A N 1
ATOM 3497 C CA . ARG A 1 434 ? 9.593 22.386 37.726 1.00 32.38 434 ARG A CA 1
ATOM 3498 C C . ARG A 1 434 ? 9.879 23.874 37.842 1.00 32.38 434 ARG A C 1
ATOM 3500 O O . ARG A 1 434 ? 11.038 24.280 37.740 1.00 32.38 434 ARG A O 1
ATOM 3507 N N . ASN A 1 435 ? 8.823 24.660 38.029 1.00 30.59 435 ASN A N 1
ATOM 3508 C CA . ASN A 1 435 ? 8.944 26.038 38.465 1.00 30.59 435 ASN A CA 1
ATOM 3509 C C . ASN A 1 435 ? 9.922 26.057 39.643 1.00 30.59 435 ASN A C 1
ATOM 3511 O O . ASN A 1 435 ? 9.674 25.423 40.672 1.00 30.59 435 ASN A O 1
ATOM 3515 N N . LYS A 1 436 ? 11.059 26.734 39.457 1.00 30.34 436 LYS A N 1
ATOM 3516 C CA . LYS A 1 436 ? 11.822 27.254 40.585 1.00 30.34 436 LYS A CA 1
ATOM 3517 C C . LYS A 1 436 ? 10.882 28.232 41.284 1.00 30.34 436 LYS A C 1
ATOM 3519 O O . LYS A 1 436 ? 10.567 29.271 40.707 1.00 30.34 436 LYS A O 1
ATOM 3524 N N . ILE A 1 437 ? 10.376 27.828 42.445 1.00 34.81 437 ILE A N 1
ATOM 3525 C CA . ILE A 1 437 ? 9.945 28.770 43.478 1.00 34.81 437 ILE A CA 1
ATOM 3526 C C . ILE A 1 437 ? 11.209 29.412 44.041 1.00 34.81 437 ILE A C 1
ATOM 3528 O O . ILE A 1 437 ? 12.197 28.658 44.228 1.00 34.81 437 ILE A O 1
#